Protein AF-0000000087793295 (afdb_homodimer)

pLDDT: mean 87.69, std 21.67, range [30.5, 99.0]

Secondary structure (DSSP, 8-state):
----------------------------------SSPPPHHHHHHHHHHHHH----SEEEEESHHHHTS-HHHHHT-SSEEEEE-TT--HHHHHHHHHHHS-S--SEEEEE--HHHHHTT--HHHHHHHHHHHHHHHHTT-S-EEEEPPPPPS-HHHHHHHHHHHHHHHHHHHHTTPEEE--HHHH-TTSS--GGG-SSSSS--HHHHHHHHHHHHTT-/----------------------------------SSPPPHHHHHHHHHHHHH----SEEEEESHHHHTS-HHHHHT-SSEEEEE-TT--HHHHHHHHHHHS-S--SEEEEE--HHHHHTT--HHHHHHHHHHHHHHHHTT-S-EEEEPPPP-S-THHHHHHHHHHHHHHHHHHHTTPEEE--HHHH-TTSS--GGG-SSSSS--HHHHHHHHHHHHTT-

Nearest PDB structures (foldseek):
  7pzg-assembly1_AAA  TM=9.252E-01  e=3.852E-17  Phocaeicola vulgatus
  7pzh-assembly4_GGG  TM=9.172E-01  e=4.382E-16  Phocaeicola vulgatus
  4rsh-assembly3_C  TM=8.612E-01  e=3.414E-09  Desulfitobacterium hafniense DCB-2
  5a4a-assembly1_A  TM=7.441E-01  e=2.332E-06  Drosophila melanogaster
  5cd9-assembly1_A  TM=7.725E-01  e=6.088E-06  Drosophila melanogaster

InterPro domains:
  IPR013830 SGNH hydrolase-type esterase domain [PF13472] (71-210)
  IPR036514 SGNH hydrolase superfamily [G3DSA:3.40.50.1110] (40-219)
  IPR051532 Diverse Ester Hydrolysis Enzymes [PTHR30383] (51-218)

Structure (mmCIF, N/CA/C/O backbone):
data_AF-0000000087793295-model_v1
#
loop_
_entity.id
_entity.type
_entity.pdbx_description
1 polymer 'Lysophospholipase L1'
#
loop_
_atom_site.group_PDB
_atom_site.id
_atom_site.type_symbol
_atom_site.label_atom_id
_atom_site.label_alt_id
_atom_site.label_comp_id
_atom_site.label_asym_id
_atom_site.label_entity_id
_atom_site.label_seq_id
_atom_site.pdbx_PDB_ins_code
_atom_site.Cartn_x
_atom_site.Cartn_y
_atom_site.Cartn_z
_atom_site.occupancy
_atom_site.B_iso_or_equiv
_atom_site.auth_seq_id
_atom_site.auth_comp_id
_atom_site.auth_asym_id
_atom_site.auth_atom_id
_atom_site.pdbx_PDB_model_num
ATOM 1 N N . MET A 1 1 ? 23.812 -101.5 20.594 1 30.5 1 MET A N 1
ATOM 2 C CA . MET A 1 1 ? 24.109 -100.625 19.453 1 30.5 1 MET A CA 1
ATOM 3 C C . MET A 1 1 ? 23.266 -99.375 19.5 1 30.5 1 MET A C 1
ATOM 5 O O . MET A 1 1 ? 22.031 -99.438 19.422 1 30.5 1 MET A O 1
ATOM 9 N N . ASN A 1 2 ? 23.734 -98.375 20.312 1 32.5 2 ASN A N 1
ATOM 10 C CA . ASN A 1 2 ? 23.281 -97.062 20.844 1 32.5 2 ASN A CA 1
ATOM 11 C C . ASN A 1 2 ? 23.031 -96.062 19.75 1 32.5 2 ASN A C 1
ATOM 13 O O . ASN A 1 2 ? 23.984 -95.562 19.094 1 32.5 2 ASN A O 1
ATOM 17 N N . SER A 1 3 ? 22.031 -96.25 18.875 1 33.31 3 SER A N 1
ATOM 18 C CA . SER A 1 3 ? 21.688 -95.438 17.703 1 33.31 3 SER A CA 1
ATOM 19 C C . SER A 1 3 ? 21.406 -94 18.094 1 33.31 3 SER A C 1
ATOM 21 O O . SER A 1 3 ? 20.484 -93.688 18.859 1 33.31 3 SER A O 1
ATOM 23 N N . THR A 1 4 ? 22.438 -93.125 18.219 1 34.97 4 THR A N 1
ATOM 24 C CA . THR A 1 4 ? 22.547 -91.688 18.594 1 34.97 4 THR A CA 1
ATOM 25 C C . THR A 1 4 ? 21.844 -90.812 17.547 1 34.97 4 THR A C 1
ATOM 27 O O . THR A 1 4 ? 22.188 -90.875 16.375 1 34.97 4 THR A O 1
ATOM 30 N N . THR A 1 5 ? 20.5 -90.625 17.641 1 35.91 5 THR A N 1
ATOM 31 C CA . THR A 1 5 ? 19.641 -89.812 16.797 1 35.91 5 THR A CA 1
ATOM 32 C C . THR A 1 5 ? 20.156 -88.375 16.719 1 35.91 5 THR A C 1
ATOM 34 O O . THR A 1 5 ? 20.25 -87.688 17.734 1 35.91 5 THR A O 1
ATOM 37 N N . ARG A 1 6 ? 21.016 -88 15.781 1 33.62 6 ARG A N 1
ATOM 38 C CA . ARG A 1 6 ? 21.625 -86.688 15.508 1 33.62 6 ARG A CA 1
ATOM 39 C C . ARG A 1 6 ? 20.562 -85.688 15.141 1 33.62 6 ARG A C 1
ATOM 41 O O . ARG A 1 6 ? 19.828 -85.875 14.164 1 33.62 6 ARG A O 1
ATOM 48 N N . ILE A 1 7 ? 19.906 -85.062 16.125 1 34.41 7 ILE A N 1
ATOM 49 C CA . ILE A 1 7 ? 18.922 -84 15.914 1 34.41 7 ILE A CA 1
ATOM 50 C C . ILE A 1 7 ? 19.578 -82.812 15.164 1 34.41 7 ILE A C 1
ATOM 52 O O . ILE A 1 7 ? 20.562 -82.25 15.633 1 34.41 7 ILE A O 1
ATOM 56 N N . ALA A 1 8 ? 19.594 -82.875 13.805 1 32.69 8 ALA A N 1
ATOM 57 C CA . ALA A 1 8 ? 20.094 -81.75 12.953 1 32.69 8 ALA A CA 1
ATOM 58 C C . ALA A 1 8 ? 19.375 -80.438 13.25 1 32.69 8 ALA A C 1
ATOM 60 O O . ALA A 1 8 ? 18.141 -80.375 13.156 1 32.69 8 ALA A O 1
ATOM 61 N N . LEU A 1 9 ? 19.844 -79.688 14.211 1 32.75 9 LEU A N 1
ATOM 62 C CA . LEU A 1 9 ? 19.359 -78.375 14.539 1 32.75 9 LEU A CA 1
ATOM 63 C C . LEU A 1 9 ? 19.453 -77.438 13.328 1 32.75 9 LEU A C 1
ATOM 65 O O . LEU A 1 9 ? 20.531 -77.188 12.789 1 32.75 9 LEU A O 1
ATOM 69 N N . LEU A 1 10 ? 18.453 -77.5 12.422 1 33.38 10 LEU A N 1
ATOM 70 C CA . LEU A 1 10 ? 18.375 -76.5 11.328 1 33.38 10 LEU A CA 1
ATOM 71 C C . LEU A 1 10 ? 18.406 -75.062 11.852 1 33.38 10 LEU A C 1
ATOM 73 O O . LEU A 1 10 ? 17.578 -74.688 12.672 1 33.38 10 LEU A O 1
ATOM 77 N N . SER A 1 11 ? 19.578 -74.5 12 1 34.41 11 SER A N 1
ATOM 78 C CA . SER A 1 11 ? 19.766 -73.062 12.328 1 34.41 11 SER A CA 1
ATOM 79 C C . SER A 1 11 ? 19.125 -72.188 11.281 1 34.41 11 SER A C 1
ATOM 81 O O . SER A 1 11 ? 19.422 -72.25 10.094 1 34.41 11 SER A O 1
ATOM 83 N N . PHE A 1 12 ? 17.812 -71.875 11.438 1 35.38 12 PHE A N 1
ATOM 84 C CA . PHE A 1 12 ? 17.141 -70.875 10.625 1 35.38 12 PHE A CA 1
ATOM 85 C C . PHE A 1 12 ? 17.891 -69.562 10.68 1 35.38 12 PHE A C 1
ATOM 87 O O . PHE A 1 12 ? 18.031 -68.938 11.75 1 35.38 12 PHE A O 1
ATOM 94 N N . CYS A 1 13 ? 18.969 -69.375 9.906 1 31.95 13 CYS A N 1
ATOM 95 C CA . CYS A 1 13 ? 19.625 -68.062 9.766 1 31.95 13 CYS A CA 1
ATOM 96 C C . CYS A 1 13 ? 18.641 -67.062 9.258 1 31.95 13 CYS A C 1
ATOM 98 O O . CYS A 1 13 ? 18.172 -67.125 8.117 1 31.95 13 CYS A O 1
ATOM 100 N N . CYS A 1 14 ? 17.609 -66.625 10.062 1 34.75 14 CYS A N 1
ATOM 101 C CA . CYS A 1 14 ? 16.812 -65.438 9.68 1 34.75 14 CYS A CA 1
ATOM 102 C C . CYS A 1 14 ? 17.703 -64.25 9.297 1 34.75 14 CYS A C 1
ATOM 104 O O . CYS A 1 14 ? 18.391 -63.719 10.148 1 34.75 14 CYS A O 1
ATOM 106 N N . GLY A 1 15 ? 18.438 -64.312 8.188 1 36.72 15 GLY A N 1
ATOM 107 C CA . GLY A 1 15 ? 19.078 -63.125 7.723 1 36.72 15 GLY A CA 1
ATOM 108 C C . GLY A 1 15 ? 18.141 -61.938 7.664 1 36.72 15 GLY A C 1
ATOM 109 O O . GLY A 1 15 ? 17.172 -61.938 6.902 1 36.72 15 GLY A O 1
ATOM 110 N N . GLY A 1 16 ? 17.859 -61.281 8.82 1 36.97 16 GLY A N 1
ATOM 111 C CA . GLY A 1 16 ? 17.172 -60 8.852 1 36.97 16 GLY A CA 1
ATOM 112 C C . GLY A 1 16 ? 17.688 -59 7.832 1 36.97 16 GLY A C 1
ATOM 113 O O . GLY A 1 16 ? 18.891 -58.688 7.832 1 36.97 16 GLY A O 1
ATOM 114 N N . LEU A 1 17 ? 17.109 -59.062 6.629 1 40 17 LEU A N 1
ATOM 115 C CA . LEU A 1 17 ? 17.344 -57.969 5.699 1 40 17 LEU A CA 1
ATOM 116 C C . LEU A 1 17 ? 17.125 -56.625 6.379 1 40 17 LEU A C 1
ATOM 118 O O . LEU A 1 17 ? 16 -56.312 6.785 1 40 17 LEU A O 1
ATOM 122 N N . LEU A 1 18 ? 18.125 -56.156 7.086 1 41.25 18 LEU A N 1
ATOM 123 C CA . LEU A 1 18 ? 18.109 -54.75 7.523 1 41.25 18 LEU A CA 1
ATOM 124 C C . LEU A 1 18 ? 17.812 -53.812 6.352 1 41.25 18 LEU A C 1
ATOM 126 O O . LEU A 1 18 ? 18.609 -53.719 5.422 1 41.25 18 LEU A O 1
ATOM 130 N N . PHE A 1 19 ? 16.562 -53.688 6.031 1 41.91 19 PHE A N 1
ATOM 131 C CA . PHE A 1 19 ? 16.219 -52.562 5.148 1 41.91 19 PHE A CA 1
ATOM 132 C C . PHE A 1 19 ? 16.766 -51.25 5.695 1 41.91 19 PHE A C 1
ATOM 134 O O . PHE A 1 19 ? 16.312 -50.781 6.738 1 41.91 19 PHE A O 1
ATOM 141 N N . SER A 1 20 ? 18.031 -51 5.449 1 40.16 20 SER A N 1
ATOM 142 C CA . SER A 1 20 ? 18.484 -49.625 5.688 1 40.16 20 SER A CA 1
ATOM 143 C C . SER A 1 20 ? 17.578 -48.625 4.996 1 40.16 20 SER A C 1
ATOM 145 O O . SER A 1 20 ? 17.531 -48.562 3.766 1 40.16 20 SER A O 1
ATOM 147 N N . LEU A 1 21 ? 16.438 -48.344 5.562 1 43.69 21 LEU A N 1
ATOM 148 C CA . LEU A 1 21 ? 15.773 -47.125 5.125 1 43.69 21 LEU A CA 1
ATOM 149 C C . LEU A 1 21 ? 16.75 -45.938 5.102 1 43.69 21 LEU A C 1
ATOM 151 O O . LEU A 1 21 ? 17.062 -45.375 6.145 1 43.69 21 LEU A O 1
ATOM 155 N N . GLY A 1 22 ? 17.688 -46 4.188 1 38.66 22 GLY A N 1
ATOM 156 C CA . GLY A 1 22 ? 18.359 -44.719 3.98 1 38.66 22 GLY A CA 1
ATOM 157 C C . GLY A 1 22 ? 17.406 -43.531 3.9 1 38.66 22 GLY A C 1
ATOM 158 O O . GLY A 1 22 ? 16.641 -43.406 2.943 1 38.66 22 GLY A O 1
ATOM 159 N N . ALA A 1 23 ? 16.984 -43.031 5.027 1 41.69 23 ALA A N 1
ATOM 160 C CA . ALA A 1 23 ? 16.375 -41.688 4.977 1 41.69 23 ALA A CA 1
ATOM 161 C C . ALA A 1 23 ? 17.203 -40.75 4.105 1 41.69 23 ALA A C 1
ATOM 163 O O . ALA A 1 23 ? 18.328 -40.406 4.465 1 41.69 23 ALA A O 1
ATOM 164 N N . ARG A 1 24 ? 16.953 -40.781 2.861 1 42.94 24 ARG A N 1
ATOM 165 C CA . ARG A 1 24 ? 17.469 -39.656 2.115 1 42.94 24 ARG A CA 1
ATOM 166 C C . ARG A 1 24 ? 17.172 -38.344 2.84 1 42.94 24 ARG A C 1
ATOM 168 O O . ARG A 1 24 ? 16.016 -37.906 2.922 1 42.94 24 ARG A O 1
ATOM 175 N N . PHE A 1 25 ? 18.031 -38 3.797 1 39.34 25 PHE A N 1
ATOM 176 C CA . PHE A 1 25 ? 18.016 -36.625 4.223 1 39.34 25 PHE A CA 1
ATOM 177 C C . PHE A 1 25 ? 17.922 -35.688 3.02 1 39.34 25 PHE A C 1
ATOM 179 O O . PHE A 1 25 ? 18.891 -35.562 2.264 1 39.34 25 PHE A O 1
ATOM 186 N N . VAL A 1 26 ? 16.766 -35.562 2.434 1 38.22 26 VAL A N 1
ATOM 187 C CA . VAL A 1 26 ? 16.688 -34.406 1.536 1 38.22 26 VAL A CA 1
ATOM 188 C C . VAL A 1 26 ? 17.328 -33.188 2.193 1 38.22 26 VAL A C 1
ATOM 190 O O . VAL A 1 26 ? 16.891 -32.75 3.254 1 38.22 26 VAL A O 1
ATOM 193 N N . ALA A 1 27 ? 18.516 -32.969 2.014 1 38.16 27 ALA A N 1
ATOM 194 C CA . ALA A 1 27 ? 19.141 -31.703 2.443 1 38.16 27 ALA A CA 1
ATOM 195 C C . ALA A 1 27 ? 18.172 -30.531 2.285 1 38.16 27 ALA A C 1
ATOM 197 O O . ALA A 1 27 ? 17.469 -30.438 1.282 1 38.16 27 ALA A O 1
ATOM 198 N N . PRO A 1 28 ? 17.766 -29.938 3.369 1 41.38 28 PRO A N 1
ATOM 199 C CA . PRO A 1 28 ? 17.031 -28.703 3.096 1 41.38 28 PRO A CA 1
ATOM 200 C C . PRO A 1 28 ? 17.609 -27.906 1.942 1 41.38 28 PRO A C 1
ATOM 202 O O . PRO A 1 28 ? 18.828 -27.703 1.885 1 41.38 28 PRO A O 1
ATOM 205 N N . PHE A 1 29 ? 17.125 -28.141 0.772 1 38.22 29 PHE A N 1
ATOM 206 C CA . PHE A 1 29 ? 17.547 -27.203 -0.264 1 38.22 29 PHE A CA 1
ATOM 207 C C . PHE A 1 29 ? 17.844 -25.828 0.331 1 38.22 29 PHE A C 1
ATOM 209 O O . PHE A 1 29 ? 16.906 -25.109 0.706 1 38.22 29 PHE A O 1
ATOM 216 N N . LEU A 1 30 ? 18.828 -25.719 1.054 1 41.09 30 LEU A N 1
ATOM 217 C CA . LEU A 1 30 ? 19.25 -24.344 1.316 1 41.09 30 LEU A CA 1
ATOM 218 C C . LEU A 1 30 ? 19.188 -23.5 0.046 1 41.09 30 LEU A C 1
ATOM 220 O O . LEU A 1 30 ? 19.875 -23.797 -0.935 1 41.09 30 LEU A O 1
ATOM 224 N N . ALA A 1 31 ? 18.094 -22.859 -0.245 1 45.19 31 ALA A N 1
ATOM 225 C CA . ALA A 1 31 ? 18.047 -21.906 -1.354 1 45.19 31 ALA A CA 1
ATOM 226 C C . ALA A 1 31 ? 19.359 -21.109 -1.445 1 45.19 31 ALA A C 1
ATOM 228 O O . ALA A 1 31 ? 19.922 -20.734 -0.422 1 45.19 31 ALA A O 1
ATOM 229 N N . PRO A 1 32 ? 20.031 -21.188 -2.547 1 50.88 32 PRO A N 1
ATOM 230 C CA . PRO A 1 32 ? 21.188 -20.312 -2.658 1 50.88 32 PRO A CA 1
ATOM 231 C C . PRO A 1 32 ? 20.906 -18.891 -2.182 1 50.88 32 PRO A C 1
ATOM 233 O O . PRO A 1 32 ? 19.75 -18.438 -2.25 1 50.88 32 PRO A O 1
ATOM 236 N N . PRO A 1 33 ? 21.781 -18.312 -1.443 1 51.62 33 PRO A N 1
ATOM 237 C CA . PRO A 1 33 ? 21.578 -16.922 -1.031 1 51.62 33 PRO A CA 1
ATOM 238 C C . PRO A 1 33 ? 21.141 -16.016 -2.186 1 51.62 33 PRO A C 1
ATOM 240 O O . PRO A 1 33 ? 21.562 -16.234 -3.328 1 51.62 33 PRO A O 1
ATOM 243 N N . PRO A 1 34 ? 20.125 -15.32 -1.901 1 56.56 34 PRO A N 1
ATOM 244 C CA . PRO A 1 34 ? 19.625 -14.445 -2.961 1 56.56 34 PRO A CA 1
ATOM 245 C C . PRO A 1 34 ? 20.75 -13.664 -3.656 1 56.56 34 PRO A C 1
ATOM 247 O O . PRO A 1 34 ? 21.656 -13.164 -2.994 1 56.56 34 PRO A O 1
ATOM 250 N N . ARG A 1 35 ? 21 -13.789 -4.961 1 65.31 35 ARG A N 1
ATOM 251 C CA . ARG A 1 35 ? 21.969 -13.062 -5.77 1 65.31 35 ARG A CA 1
ATOM 252 C C . ARG A 1 35 ? 21.938 -11.57 -5.461 1 65.31 35 ARG A C 1
ATOM 254 O O . ARG A 1 35 ? 22.984 -10.906 -5.457 1 65.31 35 ARG A O 1
ATOM 261 N N . THR A 1 36 ? 20.703 -10.945 -5.141 1 82.44 36 THR A N 1
ATOM 262 C CA . THR A 1 36 ? 20.625 -9.531 -4.789 1 82.44 36 THR A CA 1
ATOM 263 C C . THR A 1 36 ? 19.812 -9.336 -3.518 1 82.44 36 THR A C 1
ATOM 265 O O . THR A 1 36 ? 18.766 -9.977 -3.336 1 82.44 36 THR A O 1
ATOM 268 N N . ALA A 1 37 ? 20.359 -8.68 -2.594 1 91.06 37 ALA A N 1
ATOM 269 C CA . ALA A 1 37 ? 19.656 -8.336 -1.364 1 91.06 37 ALA A CA 1
ATOM 270 C C . ALA A 1 37 ? 18.359 -7.582 -1.667 1 91.06 37 ALA A C 1
ATOM 272 O O . ALA A 1 37 ? 18.297 -6.805 -2.623 1 91.06 37 ALA A O 1
ATOM 273 N N . PRO A 1 38 ? 17.328 -7.891 -0.87 1 94.81 38 PRO A N 1
ATOM 274 C CA . PRO A 1 38 ? 16.094 -7.141 -1.102 1 94.81 38 PRO A CA 1
ATOM 275 C C . PRO A 1 38 ? 16.25 -5.645 -0.833 1 94.81 38 PRO A C 1
ATOM 277 O O . PRO A 1 38 ? 17.125 -5.242 -0.063 1 94.81 38 PRO A O 1
ATOM 280 N N . PRO A 1 39 ? 15.375 -4.887 -1.48 1 95.56 39 PRO A N 1
ATOM 281 C CA . PRO A 1 39 ? 15.414 -3.443 -1.238 1 95.56 39 PRO A CA 1
ATOM 282 C C . PRO A 1 39 ? 14.914 -3.064 0.152 1 95.56 39 PRO A C 1
ATOM 284 O O . PRO A 1 39 ? 14.281 -3.881 0.828 1 95.56 39 PRO A O 1
ATOM 287 N N . LEU A 1 40 ? 15.18 -1.835 0.583 1 97.06 40 LEU A N 1
ATOM 288 C CA . LEU A 1 40 ? 14.82 -1.341 1.907 1 97.06 40 LEU A CA 1
ATOM 289 C C . LEU A 1 40 ? 13.305 -1.402 2.119 1 97.06 40 LEU A C 1
ATOM 291 O O . LEU A 1 40 ? 12.844 -1.663 3.232 1 97.06 40 LEU A O 1
ATOM 295 N N . HIS A 1 41 ? 12.523 -1.129 1.055 1 97.75 41 HIS A N 1
ATOM 296 C CA . HIS A 1 41 ? 11.07 -1.229 1.148 1 97.75 41 HIS A CA 1
ATOM 297 C C . HIS A 1 41 ? 10.641 -2.627 1.577 1 97.75 41 HIS A C 1
ATOM 299 O O . HIS A 1 41 ? 9.734 -2.777 2.406 1 97.75 41 HIS A O 1
ATOM 305 N N . TRP A 1 42 ? 11.297 -3.623 1.01 1 98.44 42 TRP A N 1
ATOM 306 C CA . TRP A 1 42 ? 11.023 -5.008 1.376 1 98.44 42 TRP A CA 1
ATOM 307 C C . TRP A 1 42 ? 11.297 -5.246 2.857 1 98.44 42 TRP A C 1
ATOM 309 O O . TRP A 1 42 ? 10.461 -5.82 3.564 1 98.44 42 TRP A O 1
ATOM 319 N N . GLU A 1 43 ? 12.383 -4.734 3.34 1 98.12 43 GLU A N 1
ATOM 320 C CA . GLU A 1 43 ? 12.75 -4.895 4.742 1 98.12 43 GLU A CA 1
ATOM 321 C C . GLU A 1 43 ? 11.734 -4.227 5.664 1 98.12 43 GLU A C 1
ATOM 323 O O . GLU A 1 43 ? 11.375 -4.781 6.703 1 98.12 43 GLU A O 1
ATOM 328 N N . ARG A 1 44 ? 11.25 -3.109 5.262 1 98.06 44 ARG A N 1
ATOM 329 C CA . ARG A 1 44 ? 10.297 -2.371 6.086 1 98.06 44 ARG A CA 1
ATOM 330 C C . ARG A 1 44 ? 8.953 -3.1 6.16 1 98.06 44 ARG A C 1
ATOM 332 O O . ARG A 1 44 ? 8.328 -3.154 7.223 1 98.06 44 ARG A O 1
ATOM 339 N N . LYS A 1 45 ? 8.562 -3.621 5.039 1 98.69 45 LYS A N 1
ATOM 340 C CA . LYS A 1 45 ? 7.309 -4.367 5.031 1 98.69 45 LYS A CA 1
ATOM 341 C C . LYS A 1 45 ? 7.418 -5.633 5.875 1 98.69 45 LYS A C 1
ATOM 343 O O . LYS A 1 45 ? 6.535 -5.926 6.684 1 98.69 45 LYS A O 1
ATOM 348 N N . VAL A 1 46 ? 8.508 -6.336 5.719 1 98.75 46 VAL A N 1
ATOM 349 C CA . VAL A 1 46 ? 8.727 -7.551 6.496 1 98.75 46 VAL A CA 1
ATOM 350 C C . VAL A 1 46 ? 8.781 -7.207 7.984 1 98.75 46 VAL A C 1
ATOM 352 O O . VAL A 1 46 ? 8.25 -7.945 8.82 1 98.75 46 VAL A O 1
ATOM 355 N N . ASP A 1 47 ? 9.398 -6.113 8.305 1 98.69 47 ASP A N 1
ATOM 356 C CA . ASP A 1 47 ? 9.453 -5.66 9.695 1 98.69 47 ASP A CA 1
ATOM 357 C C . ASP A 1 47 ? 8.055 -5.406 10.242 1 98.69 47 ASP A C 1
ATOM 359 O O . ASP A 1 47 ? 7.773 -5.715 11.406 1 98.69 47 ASP A O 1
ATOM 363 N N . GLN A 1 48 ? 7.168 -4.848 9.453 1 98.81 48 GLN A N 1
ATOM 364 C CA . GLN A 1 48 ? 5.793 -4.66 9.898 1 98.81 48 GLN A CA 1
ATOM 365 C C . GLN A 1 48 ? 5.109 -6 10.164 1 98.81 48 GLN A C 1
ATOM 367 O O . GLN A 1 48 ? 4.406 -6.16 11.164 1 98.81 48 GLN A O 1
ATOM 372 N N . PHE A 1 49 ? 5.309 -6.957 9.211 1 98.81 49 PHE A N 1
ATOM 373 C CA . PHE A 1 49 ? 4.719 -8.281 9.391 1 98.81 49 PHE A CA 1
ATOM 374 C C . PHE A 1 49 ? 5.191 -8.906 10.695 1 98.81 49 PHE A C 1
ATOM 376 O O . PHE A 1 49 ? 4.387 -9.461 11.453 1 98.81 49 PHE A O 1
ATOM 383 N N . GLN A 1 50 ? 6.461 -8.75 10.883 1 98.56 50 GLN A N 1
ATOM 384 C CA . GLN A 1 50 ? 7.066 -9.328 12.078 1 98.56 50 GLN A CA 1
ATOM 385 C C . GLN A 1 50 ? 6.543 -8.656 13.344 1 98.56 50 GLN A C 1
ATOM 387 O O . GLN A 1 50 ? 6.203 -9.336 14.32 1 98.56 50 GLN A O 1
ATOM 392 N N . THR A 1 51 ? 6.477 -7.363 13.359 1 98.62 51 THR A N 1
ATOM 393 C CA . THR A 1 51 ? 6.059 -6.602 14.531 1 98.62 51 THR A CA 1
ATOM 394 C C . THR A 1 51 ? 4.586 -6.855 14.844 1 98.62 51 THR A C 1
ATOM 396 O O . THR A 1 51 ? 4.207 -6.984 16.016 1 98.62 51 THR A O 1
ATOM 399 N N . LEU A 1 52 ? 3.746 -6.98 13.812 1 98.19 52 LEU A N 1
ATOM 400 C CA . LEU A 1 52 ? 2.338 -7.297 14.016 1 98.19 52 LEU A CA 1
ATOM 401 C C . LEU A 1 52 ? 2.174 -8.703 14.578 1 98.19 52 LEU A C 1
ATOM 403 O O . LEU A 1 52 ? 1.354 -8.93 15.477 1 98.19 52 LEU A O 1
ATOM 407 N N . GLY A 1 53 ? 2.92 -9.68 14.031 1 97.44 53 GLY A N 1
ATOM 408 C CA . GLY A 1 53 ? 3.043 -11.016 14.594 1 97.44 53 GLY A CA 1
ATOM 409 C C . GLY A 1 53 ? 1.833 -11.891 14.328 1 97.44 53 GLY A C 1
ATOM 410 O O . GLY A 1 53 ? 1.701 -12.977 14.906 1 97.44 53 GLY A O 1
ATOM 411 N N . ARG A 1 54 ? 0.909 -11.367 13.5 1 96.56 54 ARG A N 1
ATOM 412 C CA . ARG A 1 54 ? -0.282 -12.141 13.172 1 96.56 54 ARG A CA 1
ATOM 413 C C . ARG A 1 54 ? -0.828 -11.758 11.805 1 96.56 54 ARG A C 1
ATOM 415 O O . ARG A 1 54 ? -0.495 -10.695 11.273 1 96.56 54 ARG A O 1
ATOM 422 N N . ASN A 1 55 ? -1.524 -12.68 11.195 1 97.62 55 ASN A N 1
ATOM 423 C CA . ASN A 1 55 ? -2.295 -12.383 9.992 1 97.62 55 ASN A CA 1
ATOM 424 C C . ASN A 1 55 ? -3.771 -12.719 10.172 1 97.62 55 ASN A C 1
ATOM 426 O O . ASN A 1 55 ? -4.137 -13.445 11.102 1 97.62 55 ASN A O 1
ATOM 430 N N . ARG A 1 56 ? -4.547 -12.211 9.242 1 96.75 56 ARG A N 1
ATOM 431 C CA . ARG A 1 56 ? -5.984 -12.461 9.219 1 96.75 56 ARG A CA 1
ATOM 432 C C . ARG A 1 56 ? -6.309 -13.711 8.414 1 96.75 56 ARG A C 1
ATOM 434 O O . ARG A 1 56 ? -5.406 -14.438 7.988 1 96.75 56 ARG A O 1
ATOM 441 N N . LYS A 1 57 ? -7.605 -13.984 8.25 1 97.81 57 LYS A N 1
ATOM 442 C CA . LYS A 1 57 ? -8.078 -15.266 7.73 1 97.81 57 LYS A CA 1
ATOM 443 C C . LYS A 1 57 ? -7.859 -15.359 6.223 1 97.81 57 LYS A C 1
ATOM 445 O O . LYS A 1 57 ? -7.762 -16.453 5.672 1 97.81 57 LYS A O 1
ATOM 450 N N . LEU A 1 58 ? -7.848 -14.234 5.543 1 98.69 58 LEU A N 1
ATOM 451 C CA . LEU A 1 58 ? -7.562 -14.164 4.113 1 98.69 58 LEU A CA 1
ATOM 452 C C . LEU A 1 58 ? -6.262 -13.414 3.852 1 98.69 58 LEU A C 1
ATOM 454 O O . LEU A 1 58 ? -6.195 -12.195 4.055 1 98.69 58 LEU A O 1
ATOM 458 N N . VAL A 1 59 ? -5.25 -14.133 3.393 1 98.94 59 VAL A N 1
ATOM 459 C CA . VAL A 1 59 ? -3.924 -13.555 3.211 1 98.94 59 VAL A CA 1
ATOM 460 C C . VAL A 1 59 ? -3.592 -13.469 1.723 1 98.94 59 VAL A C 1
ATOM 462 O O . VAL A 1 59 ? -3.756 -14.453 0.991 1 98.94 59 VAL A O 1
ATOM 465 N N . PHE A 1 60 ? -3.166 -12.336 1.271 1 98.94 60 PHE A N 1
ATOM 466 C CA . PHE A 1 60 ? -2.645 -12.156 -0.078 1 98.94 60 PHE A CA 1
ATOM 467 C C . PHE A 1 60 ? -1.121 -12.109 -0.068 1 98.94 60 PHE A C 1
ATOM 469 O O . PHE A 1 60 ? -0.52 -11.359 0.701 1 98.94 60 PHE A O 1
ATOM 476 N N . LEU A 1 61 ? -0.527 -12.906 -0.888 1 98.94 61 LEU A N 1
ATOM 477 C CA . LEU A 1 61 ? 0.917 -12.93 -1.09 1 98.94 61 LEU A CA 1
ATOM 478 C C . LEU A 1 61 ? 1.271 -12.57 -2.529 1 98.94 61 LEU A C 1
ATOM 480 O O . LEU A 1 61 ? 0.607 -13.023 -3.467 1 98.94 61 LEU A O 1
ATOM 484 N N . GLY A 1 62 ? 2.303 -11.75 -2.656 1 98.88 62 GLY A N 1
ATOM 485 C CA . GLY A 1 62 ? 2.723 -11.414 -4.008 1 98.88 62 GLY A CA 1
ATOM 486 C C . GLY A 1 62 ? 3.607 -10.188 -4.066 1 98.88 62 GLY A C 1
ATOM 487 O O . GLY A 1 62 ? 4.246 -9.828 -3.076 1 98.88 62 GLY A O 1
ATOM 488 N N . ASP A 1 63 ? 3.686 -9.594 -5.234 1 98.62 63 ASP A N 1
ATOM 489 C CA . ASP A 1 63 ? 4.574 -8.461 -5.488 1 98.62 63 ASP A CA 1
ATOM 490 C C . ASP A 1 63 ? 3.795 -7.148 -5.508 1 98.62 63 ASP A C 1
ATOM 492 O O . ASP A 1 63 ? 2.883 -6.949 -4.703 1 98.62 63 ASP A O 1
ATOM 496 N N . SER A 1 64 ? 4.117 -6.238 -6.344 1 98.69 64 SER A N 1
ATOM 497 C CA . SER A 1 64 ? 3.479 -4.93 -6.406 1 98.69 64 SER A CA 1
ATOM 498 C C . SER A 1 64 ? 2.012 -5.047 -6.809 1 98.69 64 SER A C 1
ATOM 500 O O . SER A 1 64 ? 1.182 -4.234 -6.398 1 98.69 64 SER A O 1
ATOM 502 N N . ARG A 1 65 ? 1.672 -6.016 -7.57 1 98.25 65 ARG A N 1
ATOM 503 C CA . ARG A 1 65 ? 0.298 -6.184 -8.031 1 98.25 65 ARG A CA 1
ATOM 504 C C . ARG A 1 65 ? -0.617 -6.609 -6.891 1 98.25 65 ARG A C 1
ATOM 506 O O . ARG A 1 65 ? -1.837 -6.461 -6.977 1 98.25 65 ARG A O 1
ATOM 513 N N . ILE A 1 66 ? -0.038 -7.188 -5.879 1 98.88 66 ILE A N 1
ATOM 514 C CA . ILE A 1 66 ? -0.787 -7.484 -4.664 1 98.88 66 ILE A CA 1
ATOM 515 C C . ILE A 1 66 ? -0.713 -6.293 -3.711 1 98.88 66 ILE A C 1
ATOM 517 O O . ILE A 1 66 ? -1.739 -5.824 -3.211 1 98.88 66 ILE A O 1
ATOM 521 N N . GLU A 1 67 ? 0.469 -5.73 -3.488 1 98.88 67 GLU A N 1
ATOM 522 C CA . GLU A 1 67 ? 0.667 -4.672 -2.504 1 98.88 67 GLU A CA 1
ATOM 523 C C . GLU A 1 67 ? -0.204 -3.459 -2.816 1 98.88 67 GLU A C 1
ATOM 525 O O . GLU A 1 67 ? -0.739 -2.822 -1.906 1 98.88 67 GLU A O 1
ATOM 530 N N . GLU A 1 68 ? -0.311 -3.135 -4.059 1 98.62 68 GLU A N 1
ATOM 531 C CA . GLU A 1 68 ? -0.858 -1.833 -4.43 1 98.62 68 GLU A CA 1
ATOM 532 C C . GLU A 1 68 ? -2.383 -1.846 -4.395 1 98.62 68 GLU A C 1
ATOM 534 O O . GLU A 1 68 ? -3.02 -0.79 -4.438 1 98.62 68 GLU A O 1
ATOM 539 N N . ALA A 1 69 ? -2.99 -2.988 -4.262 1 98.62 69 ALA A N 1
ATOM 540 C CA . ALA A 1 69 ? -4.449 -3.082 -4.312 1 98.62 69 ALA A CA 1
ATOM 541 C C . ALA A 1 69 ? -5.066 -2.727 -2.963 1 98.62 69 ALA A C 1
ATOM 543 O O . ALA A 1 69 ? -4.516 -3.064 -1.912 1 98.62 69 ALA A O 1
ATOM 544 N N . LEU A 1 70 ? -6.223 -2.156 -3.047 1 98.31 70 LEU A N 1
ATOM 545 C CA . LEU A 1 70 ? -7.051 -1.908 -1.874 1 98.31 70 LEU A CA 1
ATOM 546 C C . LEU A 1 70 ? -8.031 -3.057 -1.646 1 98.31 70 LEU A C 1
ATOM 548 O O . LEU A 1 70 ? -9.242 -2.861 -1.693 1 98.31 70 LEU A O 1
ATOM 552 N N . TRP A 1 71 ? -7.547 -4.207 -1.272 1 98.38 71 TRP A N 1
ATOM 553 C CA . TRP A 1 71 ? -8.25 -5.484 -1.291 1 98.38 71 TRP A CA 1
ATOM 554 C C . TRP A 1 71 ? -9.5 -5.43 -0.419 1 98.38 71 TRP A C 1
ATOM 556 O O . TRP A 1 71 ? -10.57 -5.891 -0.825 1 98.38 71 TRP A O 1
ATOM 566 N N . PRO A 1 72 ? -9.406 -4.855 0.879 1 97.75 72 PRO A N 1
ATOM 567 C CA . PRO A 1 72 ? -10.625 -4.824 1.688 1 97.75 72 PRO A CA 1
ATOM 568 C C . PRO A 1 72 ? -11.766 -4.086 0.998 1 97.75 72 PRO A C 1
ATOM 570 O O . PRO A 1 72 ? -12.93 -4.484 1.125 1 97.75 72 PRO A O 1
ATOM 573 N N . GLU A 1 73 ? -11.438 -3.094 0.281 1 97.81 73 GLU A N 1
ATOM 574 C CA . GLU A 1 73 ? -12.477 -2.318 -0.394 1 97.81 73 GLU A CA 1
ATOM 575 C C . GLU A 1 73 ? -12.938 -3.01 -1.677 1 97.81 73 GLU A C 1
ATOM 577 O O . GLU A 1 73 ? -14.133 -3.072 -1.961 1 97.81 73 GLU A O 1
ATOM 582 N N . TRP A 1 74 ? -12.023 -3.512 -2.461 1 98.31 74 TRP A N 1
ATOM 583 C CA . TRP A 1 74 ? -12.375 -4.199 -3.701 1 98.31 74 TRP A CA 1
ATOM 584 C C . TRP A 1 74 ? -13.25 -5.414 -3.426 1 98.31 74 TRP A C 1
ATOM 586 O O . TRP A 1 74 ? -14.188 -5.699 -4.18 1 98.31 74 TRP A O 1
ATOM 596 N N . LEU A 1 75 ? -12.922 -6.129 -2.273 1 98.25 75 LEU A N 1
ATOM 597 C CA . LEU A 1 75 ? -13.602 -7.387 -1.999 1 98.25 75 LEU A CA 1
ATOM 598 C C . LEU A 1 75 ? -14.703 -7.195 -0.959 1 98.25 75 LEU A C 1
ATOM 600 O O . LEU A 1 75 ? -15.461 -8.125 -0.671 1 98.25 75 LEU A O 1
ATOM 604 N N . GLN A 1 76 ? -14.742 -5.984 -0.398 1 95.94 76 GLN A N 1
ATOM 605 C CA . GLN A 1 76 ? -15.695 -5.684 0.662 1 95.94 76 GLN A CA 1
ATOM 606 C C . GLN A 1 76 ? -15.602 -6.699 1.797 1 95.94 76 GLN A C 1
ATOM 608 O O . GLN A 1 76 ? -16.609 -7.266 2.219 1 95.94 76 GLN A O 1
ATOM 613 N N . ARG A 1 77 ? -14.359 -6.883 2.191 1 95.56 77 ARG A N 1
ATOM 614 C CA . ARG A 1 77 ? -14.055 -7.789 3.293 1 95.56 77 ARG A CA 1
ATOM 615 C C . ARG A 1 77 ? -13.164 -7.113 4.332 1 95.56 77 ARG A C 1
ATOM 617 O O . ARG A 1 77 ? -12.398 -6.207 4.008 1 95.56 77 ARG A O 1
ATOM 624 N N . ASN A 1 78 ? -13.297 -7.699 5.594 1 93.94 78 ASN A N 1
ATOM 625 C CA . ASN A 1 78 ? -12.586 -7.066 6.699 1 93.94 78 ASN A CA 1
ATOM 626 C C . ASN A 1 78 ? -11.578 -8.023 7.34 1 93.94 78 ASN A C 1
ATOM 628 O O . ASN A 1 78 ? -11 -7.715 8.383 1 93.94 78 ASN A O 1
ATOM 632 N N . ASP A 1 79 ? -11.359 -9.125 6.789 1 96.94 79 ASP A N 1
ATOM 633 C CA . ASP A 1 79 ? -10.484 -10.148 7.355 1 96.94 79 ASP A CA 1
ATOM 634 C C . ASP A 1 79 ? -9.281 -10.406 6.449 1 96.94 79 ASP A C 1
ATOM 636 O O . ASP A 1 79 ? -8.82 -11.539 6.324 1 96.94 79 ASP A O 1
ATOM 640 N N . ILE A 1 80 ? -8.781 -9.336 5.812 1 98.12 80 ILE A N 1
ATOM 641 C CA . ILE A 1 80 ? -7.738 -9.5 4.809 1 98.12 80 ILE A CA 1
ATOM 642 C C . ILE A 1 80 ? -6.406 -8.992 5.363 1 98.12 80 ILE A C 1
ATOM 644 O O . ILE A 1 80 ? -6.352 -7.93 5.988 1 98.12 80 ILE A O 1
ATOM 648 N N . SER A 1 81 ? -5.363 -9.734 5.207 1 98.69 81 SER A N 1
ATOM 649 C CA . SER A 1 81 ? -3.982 -9.289 5.336 1 98.69 81 SER A CA 1
ATOM 650 C C . SER A 1 81 ? -3.299 -9.211 3.973 1 98.69 81 SER A C 1
ATOM 652 O O . SER A 1 81 ? -3.125 -10.227 3.301 1 98.69 81 SER A O 1
ATOM 654 N N . ASN A 1 82 ? -2.971 -7.992 3.545 1 98.81 82 ASN A N 1
ATOM 655 C CA . ASN A 1 82 ? -2.146 -7.793 2.357 1 98.81 82 ASN A CA 1
ATOM 656 C C . ASN A 1 82 ? -0.662 -7.941 2.672 1 98.81 82 ASN A C 1
ATOM 658 O O . ASN A 1 82 ? -0.074 -7.082 3.332 1 98.81 82 ASN A O 1
ATOM 662 N N . ARG A 1 83 ? -0.072 -8.961 2.191 1 98.94 83 ARG A N 1
ATOM 663 C CA . ARG A 1 83 ? 1.347 -9.234 2.4 1 98.94 83 ARG A CA 1
ATOM 664 C C . ARG A 1 83 ? 2.119 -9.156 1.088 1 98.94 83 ARG A C 1
ATOM 666 O O . ARG A 1 83 ? 3.141 -9.82 0.92 1 98.94 83 ARG A O 1
ATOM 673 N N . GLY A 1 84 ? 1.594 -8.414 0.148 1 98.94 84 GLY A N 1
ATOM 674 C CA . GLY A 1 84 ? 2.363 -8.078 -1.038 1 98.94 84 GLY A CA 1
ATOM 675 C C . GLY A 1 84 ? 3.49 -7.098 -0.76 1 98.94 84 GLY A C 1
ATOM 676 O O . GLY A 1 84 ? 3.373 -6.242 0.117 1 98.94 84 GLY A O 1
ATOM 677 N N . ILE A 1 85 ? 4.516 -7.277 -1.505 1 98.88 85 ILE A N 1
ATOM 678 C CA . ILE A 1 85 ? 5.621 -6.328 -1.42 1 98.88 85 ILE A CA 1
ATOM 679 C C . ILE A 1 85 ? 6.105 -5.973 -2.824 1 98.88 85 ILE A C 1
ATOM 681 O O . ILE A 1 85 ? 6.402 -6.859 -3.629 1 98.88 85 ILE A O 1
ATOM 685 N N . ASN A 1 86 ? 6.168 -4.691 -3.088 1 98.31 86 ASN A N 1
ATOM 686 C CA . ASN A 1 86 ? 6.688 -4.211 -4.363 1 98.31 86 ASN A CA 1
ATOM 687 C C . ASN A 1 86 ? 8.039 -4.84 -4.691 1 98.31 86 ASN A C 1
ATOM 689 O O . ASN A 1 86 ? 8.93 -4.887 -3.844 1 98.31 86 ASN A O 1
ATOM 693 N N . GLY A 1 87 ? 8.172 -5.352 -5.895 1 97.75 87 GLY A N 1
ATOM 694 C CA . GLY A 1 87 ? 9.43 -5.887 -6.387 1 97.75 87 GLY A CA 1
ATOM 695 C C . GLY A 1 87 ? 9.695 -7.305 -5.922 1 97.75 87 GLY A C 1
ATOM 696 O O . GLY A 1 87 ? 10.695 -7.914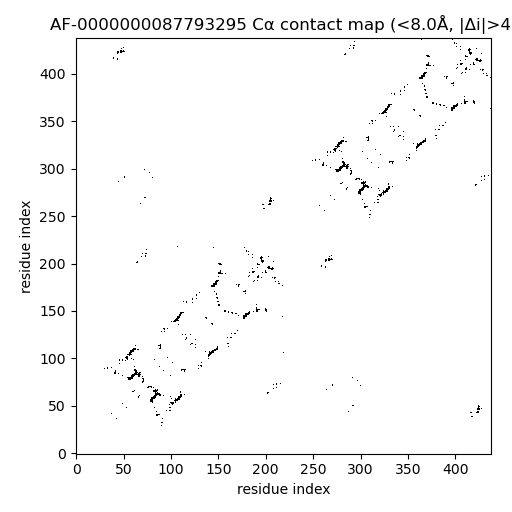 -6.312 1 97.75 87 GLY A O 1
ATOM 697 N N . ASP A 1 88 ? 8.812 -7.898 -5.16 1 98.38 88 ASP A N 1
ATOM 698 C CA . ASP A 1 88 ? 9.031 -9.219 -4.586 1 98.38 88 ASP A CA 1
ATOM 699 C C . ASP A 1 88 ? 9.164 -10.281 -5.68 1 98.38 88 ASP A C 1
ATOM 701 O O . ASP A 1 88 ? 8.812 -10.031 -6.836 1 98.38 88 ASP A O 1
ATOM 705 N N . ASN A 1 89 ? 9.812 -11.391 -5.34 1 98 89 ASN A N 1
ATOM 706 C CA . ASN A 1 89 ? 10.008 -12.555 -6.199 1 98 89 ASN A CA 1
ATOM 707 C C . ASN A 1 89 ? 9.969 -13.852 -5.398 1 98 89 ASN A C 1
ATOM 709 O O . ASN A 1 89 ? 9.75 -13.836 -4.184 1 98 89 ASN A O 1
ATOM 713 N N . THR A 1 90 ? 10.117 -14.938 -6.109 1 98.44 90 THR A N 1
ATOM 714 C CA . THR A 1 90 ? 9.938 -16.219 -5.434 1 98.44 90 THR A CA 1
ATOM 715 C C . THR A 1 90 ? 11.016 -16.422 -4.371 1 98.44 90 THR A C 1
ATOM 717 O O . THR A 1 90 ? 10.75 -17.016 -3.322 1 98.44 90 THR A O 1
ATOM 720 N N . LEU A 1 91 ? 12.203 -15.938 -4.605 1 97.44 91 LEU A N 1
ATOM 721 C CA . LEU A 1 91 ? 13.297 -16.078 -3.641 1 97.44 91 LEU A CA 1
ATOM 722 C C . LEU A 1 91 ? 12.992 -15.297 -2.365 1 97.44 91 LEU A C 1
ATOM 724 O O . LEU A 1 91 ? 13.109 -15.836 -1.262 1 97.44 91 LEU A O 1
ATOM 728 N N . TRP A 1 92 ? 12.609 -14.055 -2.51 1 98.25 92 TRP A N 1
ATOM 729 C CA . TRP A 1 92 ? 12.375 -13.18 -1.367 1 98.25 92 TRP A CA 1
ATOM 730 C C . TRP A 1 92 ? 11.102 -13.586 -0.628 1 98.25 92 TRP A C 1
ATOM 732 O O . TRP A 1 92 ? 11.039 -13.5 0.6 1 98.25 92 TRP A O 1
ATOM 742 N N . LEU A 1 93 ? 10.07 -14.047 -1.367 1 98.69 93 LEU A N 1
ATOM 743 C CA . LEU A 1 93 ? 8.883 -14.539 -0.688 1 98.69 93 LEU A CA 1
ATOM 744 C C . LEU A 1 93 ? 9.211 -15.781 0.142 1 98.69 93 LEU A C 1
ATOM 746 O O . LEU A 1 93 ? 8.766 -15.898 1.288 1 98.69 93 LEU A O 1
ATOM 750 N N . PHE A 1 94 ? 9.953 -16.688 -0.431 1 98 94 PHE A N 1
ATOM 751 C CA . PHE A 1 94 ? 10.328 -17.891 0.305 1 98 94 PHE A CA 1
ATOM 752 C C . PHE A 1 94 ? 10.977 -17.531 1.636 1 98 94 PHE A C 1
ATOM 754 O O . PHE A 1 94 ? 10.656 -18.125 2.668 1 98 94 PHE A O 1
ATOM 761 N N . ALA A 1 95 ? 11.805 -16.547 1.639 1 97.19 95 ALA A N 1
ATOM 762 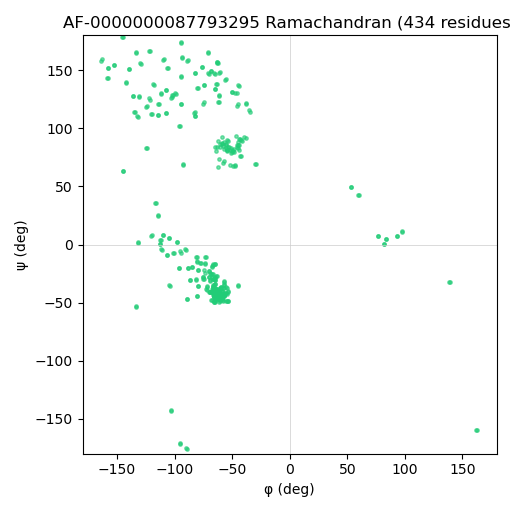C CA . ALA A 1 95 ? 12.578 -16.156 2.816 1 97.19 95 ALA A CA 1
ATOM 763 C C . ALA A 1 95 ? 11.68 -15.57 3.896 1 97.19 95 ALA A C 1
ATOM 765 O O . ALA A 1 95 ? 11.992 -15.633 5.086 1 97.19 95 ALA A O 1
ATOM 766 N N . ARG A 1 96 ? 10.516 -15.016 3.5 1 98.44 96 ARG A N 1
ATOM 767 C CA . ARG A 1 96 ? 9.727 -14.289 4.48 1 98.44 96 ARG A CA 1
ATOM 768 C C . ARG A 1 96 ? 8.445 -15.039 4.82 1 98.44 96 ARG A C 1
ATOM 770 O O . ARG A 1 96 ? 7.594 -14.531 5.559 1 98.44 96 ARG A O 1
ATOM 777 N N . LEU A 1 97 ? 8.281 -16.234 4.375 1 98.62 97 LEU A N 1
ATOM 778 C CA . LEU A 1 97 ? 7.035 -16.984 4.523 1 98.62 97 LEU A CA 1
ATOM 779 C C . LEU A 1 97 ? 6.641 -17.094 5.992 1 98.62 97 LEU A C 1
ATOM 781 O O . LEU A 1 97 ? 5.488 -16.828 6.352 1 98.62 97 LEU A O 1
ATOM 785 N N . PRO A 1 98 ? 7.559 -17.359 6.977 1 98.19 98 PRO A N 1
ATOM 786 C CA . PRO A 1 98 ? 7.145 -17.562 8.367 1 98.19 98 PRO A CA 1
ATOM 787 C C . PRO A 1 98 ? 6.531 -16.312 8.992 1 98.19 98 PRO A C 1
ATOM 789 O O . PRO A 1 98 ? 5.641 -16.422 9.844 1 98.19 98 PRO A O 1
ATOM 792 N N . VAL A 1 99 ? 6.957 -15.102 8.508 1 98.38 99 VAL A N 1
ATOM 793 C CA . VAL A 1 99 ? 6.438 -13.891 9.125 1 98.38 99 VAL A CA 1
ATOM 794 C C . VAL A 1 99 ? 5.258 -13.352 8.32 1 98.38 99 VAL A C 1
ATOM 796 O O . VAL A 1 99 ? 4.438 -12.594 8.836 1 98.38 99 VAL A O 1
ATOM 799 N N . SER A 1 100 ? 5.172 -13.773 7.051 1 98.62 100 SER A N 1
ATOM 800 C CA . SER A 1 100 ? 4.074 -13.328 6.195 1 98.62 100 SER A CA 1
ATOM 801 C C . SER A 1 100 ? 2.801 -14.109 6.484 1 98.62 100 SER A C 1
ATOM 803 O O . SER A 1 100 ? 1.696 -13.578 6.371 1 98.62 100 SER A O 1
ATOM 805 N N . VAL A 1 101 ? 2.979 -15.359 6.789 1 98.5 101 VAL A N 1
ATOM 806 C CA . VAL A 1 101 ? 1.888 -16.234 7.219 1 98.5 101 VAL A CA 1
ATOM 807 C C . VAL A 1 101 ? 2.229 -16.859 8.57 1 98.5 101 VAL A C 1
ATOM 809 O O . VAL A 1 101 ? 2.641 -18.016 8.633 1 98.5 101 VAL A O 1
ATOM 812 N N . SER A 1 102 ? 1.965 -16.094 9.625 1 96.88 102 SER A N 1
ATOM 813 C CA . SER A 1 102 ? 2.43 -16.453 10.953 1 96.88 102 SER A CA 1
ATOM 814 C C . SER A 1 102 ? 1.414 -17.344 11.664 1 96.88 102 SER A C 1
ATOM 816 O O . SER A 1 102 ? 1.749 -18.031 12.641 1 96.88 102 SER A O 1
ATOM 818 N N . MET A 1 103 ? 0.215 -17.266 11.164 1 97.31 103 MET A N 1
ATOM 819 C CA . MET A 1 103 ? -0.863 -18.109 11.68 1 97.31 103 MET A CA 1
ATOM 820 C C . MET A 1 103 ? -1.647 -18.75 10.539 1 97.31 103 MET A C 1
ATOM 822 O O . MET A 1 103 ? -1.533 -18.328 9.391 1 97.31 103 MET A O 1
ATOM 826 N N . GLU A 1 104 ? -2.445 -19.766 10.945 1 98.06 104 GLU A N 1
ATOM 827 C CA . GLU A 1 104 ? -3.24 -20.422 9.906 1 98.06 104 GLU A CA 1
ATOM 828 C C . GLU A 1 104 ? -4.266 -19.453 9.312 1 98.06 104 GLU A C 1
ATOM 830 O O . GLU A 1 104 ? -4.895 -18.688 10.031 1 98.06 104 GLU A O 1
ATOM 835 N N . ALA A 1 105 ? -4.348 -19.438 8.047 1 98.69 105 ALA A N 1
ATOM 836 C CA . ALA A 1 105 ? -5.344 -18.688 7.297 1 98.69 105 ALA A CA 1
ATOM 837 C C . ALA A 1 105 ? -6.414 -19.609 6.715 1 98.69 105 ALA A C 1
ATOM 839 O O . ALA A 1 105 ? -6.156 -20.781 6.453 1 98.69 105 ALA A O 1
ATOM 840 N N . ASP A 1 106 ? -7.621 -19.062 6.531 1 98.75 106 ASP A N 1
ATOM 841 C CA . ASP A 1 106 ? -8.656 -19.844 5.855 1 98.75 106 ASP A CA 1
ATOM 842 C C . ASP A 1 106 ? -8.359 -19.969 4.363 1 98.75 106 ASP A C 1
ATOM 844 O O . ASP A 1 106 ? -8.617 -21.016 3.76 1 98.75 106 ASP A O 1
ATOM 848 N N . VAL A 1 107 ? -7.855 -18.891 3.779 1 98.88 107 VAL A N 1
ATOM 849 C CA . VAL A 1 107 ? -7.543 -18.828 2.355 1 98.88 107 VAL A CA 1
ATOM 850 C C . VAL A 1 107 ? -6.266 -18.031 2.137 1 98.88 107 VAL A C 1
ATOM 852 O O . VAL A 1 107 ? -6.051 -17.016 2.797 1 98.88 107 VAL A O 1
ATOM 855 N N . ILE A 1 108 ? -5.418 -18.438 1.273 1 98.94 108 ILE A N 1
ATOM 856 C CA . ILE A 1 108 ? -4.254 -17.703 0.813 1 98.94 108 ILE A CA 1
ATOM 857 C C . ILE A 1 108 ? -4.328 -17.5 -0.7 1 98.94 108 ILE A C 1
ATOM 859 O O . ILE A 1 108 ? -4.539 -18.469 -1.445 1 98.94 108 ILE A O 1
ATOM 863 N N . VAL A 1 109 ? -4.25 -16.297 -1.146 1 99 109 VAL A N 1
ATOM 864 C CA . VAL A 1 109 ? -4.121 -15.961 -2.561 1 99 109 VAL A CA 1
ATOM 865 C C . VAL A 1 109 ? -2.66 -15.672 -2.893 1 99 109 VAL A C 1
ATOM 867 O O . VAL A 1 109 ? -2 -14.906 -2.193 1 99 109 VAL A O 1
ATOM 870 N N . LEU A 1 110 ? -2.156 -16.297 -3.932 1 98.94 110 LEU A N 1
ATOM 871 C CA . LEU A 1 110 ? -0.755 -16.156 -4.312 1 98.94 110 LEU A CA 1
ATOM 872 C C . LEU A 1 110 ? -0.627 -15.688 -5.758 1 98.94 110 LEU A C 1
ATOM 874 O O . LEU A 1 110 ? -1.153 -16.328 -6.672 1 98.94 110 LEU A O 1
ATOM 878 N N . GLN A 1 111 ? -0.03 -14.562 -5.965 1 98.75 111 GLN A N 1
ATOM 879 C CA . GLN A 1 111 ? 0.273 -13.984 -7.27 1 98.75 111 GLN A CA 1
ATOM 880 C C . GLN A 1 111 ? 1.718 -13.5 -7.332 1 98.75 111 GLN A C 1
ATOM 882 O O . GLN A 1 111 ? 2.061 -12.469 -6.742 1 98.75 111 GLN A O 1
ATOM 887 N N . LEU A 1 112 ? 2.572 -14.188 -8.141 1 98.62 112 LEU A N 1
ATOM 888 C CA . LEU A 1 112 ? 4 -13.883 -8.148 1 98.62 112 LEU A CA 1
ATOM 889 C C . LEU A 1 112 ? 4.672 -14.484 -9.383 1 98.62 112 LEU A C 1
ATOM 891 O O . LEU A 1 112 ? 4.145 -15.422 -9.992 1 98.62 112 LEU A O 1
ATOM 895 N N . GLY A 1 113 ? 5.863 -13.93 -9.797 1 97.75 113 GLY A N 1
ATOM 896 C CA . GLY A 1 113 ? 6.641 -14.57 -10.836 1 97.75 113 GLY A CA 1
ATOM 897 C C . GLY A 1 113 ? 7.25 -13.586 -11.82 1 97.75 113 GLY A C 1
ATOM 898 O O . GLY A 1 113 ? 8.352 -13.805 -12.328 1 97.75 113 GLY A O 1
ATOM 899 N N . ILE A 1 114 ? 6.578 -12.453 -12.086 1 96.69 114 ILE A N 1
ATOM 900 C CA . ILE A 1 114 ? 6.984 -11.547 -13.156 1 96.69 114 ILE A CA 1
ATOM 901 C C . ILE A 1 114 ? 8.352 -10.953 -12.836 1 96.69 114 ILE A C 1
ATOM 903 O O . ILE A 1 114 ? 9.195 -10.797 -13.719 1 96.69 114 ILE A O 1
ATOM 907 N N . ASN A 1 115 ? 8.539 -10.625 -11.602 1 96.19 115 ASN A N 1
ATOM 908 C CA . ASN A 1 115 ? 9.812 -10.016 -11.227 1 96.19 115 ASN A CA 1
ATOM 909 C C . ASN A 1 115 ? 10.961 -11.016 -11.32 1 96.19 115 ASN A C 1
ATOM 911 O O . ASN A 1 115 ? 12.094 -10.641 -11.617 1 96.19 115 ASN A O 1
ATOM 915 N N . ASP A 1 116 ? 10.695 -12.336 -11.086 1 96.31 116 ASP A N 1
ATOM 916 C CA . ASP A 1 116 ? 11.703 -13.367 -11.305 1 96.31 116 ASP A CA 1
ATOM 917 C C . ASP A 1 116 ? 12.195 -13.359 -12.75 1 96.31 116 ASP A C 1
ATOM 919 O O . ASP A 1 116 ? 13.398 -13.352 -13 1 96.31 116 ASP A O 1
ATOM 923 N N . LEU A 1 117 ? 11.242 -13.336 -13.625 1 95.44 117 LEU A N 1
ATOM 924 C CA . LEU A 1 117 ? 11.57 -13.328 -15.047 1 95.44 117 LEU A CA 1
ATOM 925 C C . LEU A 1 117 ? 12.352 -12.07 -15.422 1 95.44 117 LEU A C 1
ATOM 927 O O . LEU A 1 117 ? 13.344 -12.148 -16.156 1 95.44 117 LEU A O 1
ATOM 931 N N . MET A 1 118 ? 11.922 -10.953 -14.898 1 92.25 118 MET A N 1
ATOM 932 C CA . MET A 1 118 ? 12.555 -9.68 -15.234 1 92.25 118 MET A CA 1
ATOM 933 C C . MET A 1 118 ? 13.977 -9.625 -14.688 1 92.25 118 MET A C 1
ATOM 935 O O . MET A 1 118 ? 14.828 -8.922 -15.242 1 92.25 118 MET A O 1
ATOM 939 N N . ARG A 1 119 ? 14.219 -10.352 -13.672 1 92.12 119 ARG A N 1
ATOM 940 C CA . ARG A 1 119 ? 15.547 -10.359 -13.07 1 92.12 119 ARG A CA 1
ATOM 941 C C . ARG A 1 119 ? 16.422 -11.438 -13.695 1 92.12 119 ARG A C 1
ATOM 943 O O . ARG A 1 119 ? 17.578 -11.625 -13.281 1 92.12 119 ARG A O 1
ATOM 950 N N . GLY A 1 120 ? 15.891 -12.266 -14.594 1 91.62 120 GLY A N 1
ATOM 951 C CA . GLY A 1 120 ? 16.688 -13.18 -15.398 1 91.62 120 GLY A CA 1
ATOM 952 C C . GLY A 1 120 ? 16.734 -14.586 -14.828 1 91.62 120 GLY A C 1
ATOM 953 O O . GLY A 1 120 ? 17.562 -15.406 -15.242 1 91.62 120 GLY A O 1
ATOM 954 N N . ASP A 1 121 ? 15.883 -14.891 -13.836 1 93.81 121 ASP A N 1
ATOM 955 C CA . ASP A 1 121 ? 15.828 -16.25 -13.328 1 93.81 121 ASP A CA 1
ATOM 956 C C . ASP A 1 121 ? 15.32 -17.219 -14.406 1 93.81 121 ASP A C 1
ATOM 958 O O . ASP A 1 121 ? 14.492 -16.844 -15.242 1 93.81 121 ASP A O 1
ATOM 962 N N . SER A 1 122 ? 15.828 -18.406 -14.344 1 95.12 122 SER A N 1
ATOM 963 C CA . SER A 1 122 ? 15.336 -19.406 -15.281 1 95.12 122 SER A CA 1
ATOM 964 C C . SER A 1 122 ? 13.961 -19.938 -14.859 1 95.12 122 SER A C 1
ATOM 966 O O . SER A 1 122 ? 13.625 -19.922 -13.68 1 95.12 122 SER A O 1
ATOM 968 N N . GLU A 1 123 ? 13.234 -20.359 -15.844 1 96.25 123 GLU A N 1
ATOM 969 C CA . GLU A 1 123 ? 11.922 -20.938 -15.586 1 96.25 123 GLU A CA 1
ATOM 970 C C . GLU A 1 123 ? 12.016 -22.078 -14.594 1 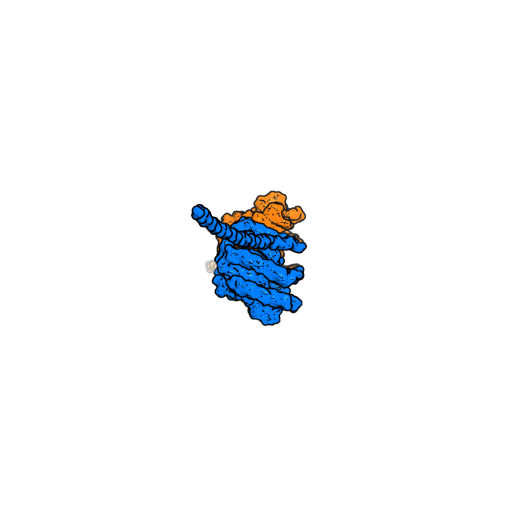96.25 123 GLU A C 1
ATOM 972 O O . GLU A 1 123 ? 11.203 -22.188 -13.672 1 96.25 123 GLU A O 1
ATOM 977 N N . LEU A 1 124 ? 13 -22.906 -14.758 1 97.31 124 LEU A N 1
ATOM 978 C CA . LEU A 1 124 ? 13.188 -24.062 -13.898 1 97.31 124 LEU A CA 1
ATOM 979 C C . LEU A 1 124 ? 13.398 -23.641 -12.453 1 97.31 124 LEU A C 1
ATOM 981 O O . LEU A 1 124 ? 12.828 -24.234 -11.531 1 97.31 124 LEU A O 1
ATOM 985 N N . GLU A 1 125 ? 14.18 -22.656 -12.25 1 96.75 125 GLU A N 1
ATOM 986 C CA . GLU A 1 125 ? 14.445 -22.156 -10.898 1 96.75 125 GLU A CA 1
ATOM 987 C C . GLU A 1 125 ? 13.188 -21.578 -10.273 1 96.75 125 GLU A C 1
ATOM 989 O O . GLU A 1 125 ? 12.906 -21.812 -9.094 1 96.75 125 GLU A O 1
ATOM 994 N N . ILE A 1 126 ? 12.469 -20.844 -11.047 1 98.31 126 ILE A N 1
ATOM 995 C CA . ILE A 1 126 ? 11.258 -20.188 -10.555 1 98.31 126 ILE A CA 1
ATOM 996 C C . ILE A 1 126 ? 10.234 -21.25 -10.148 1 98.31 126 ILE A C 1
ATOM 998 O O . ILE A 1 126 ? 9.656 -21.172 -9.062 1 98.31 126 ILE A O 1
ATOM 1002 N N . VAL A 1 127 ? 10.07 -22.234 -10.953 1 98.75 127 VAL A N 1
ATOM 1003 C CA . VAL A 1 127 ? 9.078 -23.281 -10.703 1 98.75 127 VAL A CA 1
ATOM 1004 C C . VAL A 1 127 ? 9.477 -24.078 -9.469 1 98.75 127 VAL A C 1
ATOM 1006 O O . VAL A 1 127 ? 8.625 -24.422 -8.648 1 98.75 127 VAL A O 1
ATOM 1009 N N . ALA A 1 128 ? 10.711 -24.359 -9.352 1 98.44 128 ALA A N 1
ATOM 1010 C CA . ALA A 1 128 ? 11.188 -25.109 -8.188 1 98.44 128 ALA A CA 1
ATOM 1011 C C . ALA A 1 128 ? 10.93 -24.344 -6.898 1 98.44 128 ALA A C 1
ATOM 1013 O O . ALA A 1 128 ? 10.453 -24.906 -5.914 1 98.44 128 ALA A O 1
ATOM 1014 N N . ARG A 1 129 ? 11.242 -23.078 -6.91 1 98.38 129 ARG A N 1
ATOM 1015 C CA . ARG A 1 129 ? 11 -22.266 -5.723 1 98.38 129 ARG A CA 1
ATOM 1016 C C . ARG A 1 129 ? 9.508 -22.141 -5.434 1 98.38 129 ARG A C 1
ATOM 1018 O O . ARG A 1 129 ? 9.086 -22.234 -4.277 1 98.38 129 ARG A O 1
ATOM 1025 N N . MET A 1 130 ? 8.727 -21.969 -6.488 1 98.88 130 MET A N 1
ATOM 1026 C CA . MET A 1 130 ? 7.285 -21.859 -6.305 1 98.88 130 MET A CA 1
ATOM 1027 C C . MET A 1 130 ? 6.723 -23.156 -5.711 1 98.88 130 MET A C 1
ATOM 1029 O O . MET A 1 130 ? 5.836 -23.109 -4.855 1 98.88 130 MET A O 1
ATOM 1033 N N . SER A 1 131 ? 7.25 -24.25 -6.188 1 98.88 131 SER A N 1
ATOM 1034 C CA . SER A 1 131 ? 6.812 -25.531 -5.637 1 98.88 131 SER A CA 1
ATOM 1035 C C . SER A 1 131 ? 7.055 -25.594 -4.133 1 98.88 131 SER A C 1
ATOM 1037 O O . SER A 1 131 ? 6.188 -26.031 -3.375 1 98.88 131 SER A O 1
ATOM 1039 N N . GLN A 1 132 ? 8.203 -25.141 -3.699 1 98.62 132 GLN A N 1
ATOM 1040 C CA . GLN A 1 132 ? 8.531 -25.125 -2.277 1 98.62 132 GLN A CA 1
ATOM 1041 C C . GLN A 1 132 ? 7.617 -24.156 -1.52 1 98.62 132 GLN A C 1
ATOM 1043 O O . GLN A 1 132 ? 7.191 -24.453 -0.402 1 98.62 132 GLN A O 1
ATOM 1048 N N . ILE A 1 133 ? 7.348 -23.031 -2.088 1 98.88 133 ILE A N 1
ATOM 1049 C CA . ILE A 1 133 ? 6.457 -22.047 -1.482 1 98.88 133 ILE A CA 1
ATOM 1050 C C . ILE A 1 133 ? 5.07 -22.656 -1.288 1 98.88 133 ILE A C 1
ATOM 1052 O O . ILE A 1 133 ? 4.5 -22.578 -0.197 1 98.88 133 ILE A O 1
ATOM 1056 N N . LEU A 1 134 ? 4.594 -23.281 -2.316 1 98.88 134 LEU A N 1
ATOM 1057 C CA . LEU A 1 134 ? 3.256 -23.875 -2.27 1 98.88 134 LEU A CA 1
ATOM 1058 C C . LEU A 1 134 ? 3.189 -25 -1.243 1 98.88 134 LEU A C 1
ATOM 1060 O O . LEU A 1 134 ? 2.174 -25.172 -0.565 1 98.88 134 LEU A O 1
ATOM 1064 N N . ASP A 1 135 ? 4.254 -25.781 -1.111 1 98.62 135 ASP A N 1
ATOM 1065 C CA . ASP A 1 135 ? 4.305 -26.828 -0.092 1 98.62 135 ASP A CA 1
ATOM 1066 C C . ASP A 1 135 ? 4.199 -26.234 1.311 1 98.62 135 ASP A C 1
ATOM 1068 O O . ASP A 1 135 ? 3.48 -26.75 2.162 1 98.62 135 ASP A O 1
ATOM 1072 N N . TYR A 1 136 ? 4.871 -25.172 1.534 1 98.5 136 TYR A N 1
ATOM 1073 C CA . TYR A 1 136 ? 4.793 -24.5 2.824 1 98.5 136 TYR A CA 1
ATOM 1074 C C . TYR A 1 136 ? 3.383 -23.984 3.086 1 98.5 136 TYR A C 1
ATOM 1076 O O . TYR A 1 136 ? 2.832 -24.188 4.172 1 98.5 136 TYR A O 1
ATOM 1084 N N . LEU A 1 137 ? 2.789 -23.328 2.098 1 98.81 137 LEU A N 1
ATOM 1085 C CA . LEU A 1 137 ? 1.499 -22.672 2.264 1 98.81 137 LEU A CA 1
ATOM 1086 C C . LEU A 1 137 ? 0.395 -23.703 2.516 1 98.81 137 LEU A C 1
ATOM 1088 O O . LEU A 1 137 ? -0.574 -23.406 3.223 1 98.81 137 LEU A O 1
ATOM 1092 N N . ARG A 1 138 ? 0.559 -24.859 1.994 1 98.12 138 ARG A N 1
ATOM 1093 C CA . ARG A 1 138 ? -0.433 -25.906 2.184 1 98.12 138 ARG A CA 1
ATOM 1094 C C . ARG A 1 138 ? -0.546 -26.297 3.654 1 98.12 138 ARG A C 1
ATOM 1096 O O . ARG A 1 138 ? -1.615 -26.703 4.117 1 98.12 138 ARG A O 1
ATOM 1103 N N . ARG A 1 139 ? 0.502 -26.109 4.355 1 97.75 139 ARG A N 1
ATOM 1104 C CA . ARG A 1 139 ? 0.495 -26.406 5.785 1 97.75 139 ARG A CA 1
ATOM 1105 C C . ARG A 1 139 ? -0.143 -25.266 6.578 1 97.75 139 ARG A C 1
ATOM 1107 O O . ARG A 1 139 ? -0.49 -25.453 7.75 1 97.75 139 ARG A O 1
ATOM 1114 N N . LYS A 1 140 ? -0.297 -24.156 5.957 1 98.31 140 LYS A N 1
ATOM 1115 C CA . LYS A 1 140 ? -0.751 -22.953 6.664 1 98.31 140 LYS A CA 1
ATOM 1116 C C . LYS A 1 140 ? -2.199 -22.625 6.312 1 98.31 140 LYS A C 1
ATOM 1118 O O . LYS A 1 140 ? -2.826 -21.781 6.961 1 98.31 140 LYS A O 1
ATOM 1123 N N . SER A 1 141 ? -2.742 -23.344 5.309 1 98.62 141 SER A N 1
ATOM 1124 C CA . SER A 1 141 ? -4.109 -23.062 4.879 1 98.62 141 SER A CA 1
ATOM 1125 C C . SER A 1 141 ? -4.719 -24.25 4.148 1 98.62 141 SER A C 1
ATOM 1127 O O . SER A 1 141 ? -4.047 -24.906 3.348 1 98.62 141 SER A O 1
ATOM 1129 N N . PRO A 1 142 ? -5.965 -24.516 4.312 1 97.62 142 PRO A N 1
ATOM 1130 C CA . PRO A 1 142 ? -6.641 -25.578 3.566 1 97.62 142 PRO A CA 1
ATOM 1131 C C . PRO A 1 142 ? -6.977 -25.172 2.133 1 97.62 142 PRO A C 1
ATOM 1133 O O . PRO A 1 142 ? -7.336 -26.016 1.314 1 97.62 142 PRO A O 1
ATOM 1136 N N . LYS A 1 143 ? -6.926 -23.875 1.862 1 98.69 143 LYS A N 1
ATOM 1137 C CA . LYS A 1 143 ? -7.336 -23.359 0.554 1 98.69 143 LYS A CA 1
ATOM 1138 C C . LYS A 1 143 ? -6.328 -22.359 0.013 1 98.69 143 LYS A C 1
ATOM 1140 O O . LYS A 1 143 ? -6.184 -21.266 0.563 1 98.69 143 LYS A O 1
ATOM 1145 N N . ILE A 1 144 ? -5.695 -22.703 -1.044 1 98.88 144 ILE A N 1
ATOM 1146 C CA . ILE A 1 144 ? -4.762 -21.828 -1.746 1 98.88 144 ILE A CA 1
ATOM 1147 C C . ILE A 1 144 ? -5.316 -21.484 -3.127 1 98.88 144 ILE A C 1
ATOM 1149 O O . ILE A 1 144 ? -5.633 -22.375 -3.916 1 98.88 144 ILE A O 1
ATOM 1153 N N . VAL A 1 145 ? -5.5 -20.25 -3.371 1 98.94 145 VAL A N 1
ATOM 1154 C CA . VAL A 1 145 ? -5.836 -19.719 -4.691 1 98.94 145 VAL A CA 1
ATOM 1155 C C . VAL A 1 145 ? -4.566 -19.25 -5.398 1 98.94 145 VAL A C 1
ATOM 1157 O O . VAL A 1 145 ? -4.039 -18.172 -5.074 1 98.94 145 VAL A O 1
ATOM 1160 N N . PHE A 1 146 ? -4.105 -20.062 -6.293 1 98.94 146 PHE A N 1
ATOM 1161 C CA . PHE A 1 146 ? -2.896 -19.797 -7.062 1 98.94 146 PHE A CA 1
ATOM 1162 C C . PHE A 1 146 ? -3.238 -19.141 -8.398 1 98.94 146 PHE A C 1
ATOM 1164 O O . PHE A 1 146 ? -3.996 -19.703 -9.195 1 98.94 146 PHE A O 1
ATOM 1171 N N . THR A 1 147 ? -2.693 -17.906 -8.664 1 98.94 147 THR A N 1
ATOM 1172 C CA . THR A 1 147 ? -3.105 -17.156 -9.844 1 98.94 147 THR A CA 1
ATOM 1173 C C . THR A 1 147 ? -1.983 -17.094 -10.875 1 98.94 147 THR A C 1
ATOM 1175 O O . THR A 1 147 ? -0.812 -17.281 -10.539 1 98.94 147 THR A O 1
ATOM 1178 N N . SER A 1 148 ? -2.34 -16.844 -12.078 1 98.75 148 SER A N 1
ATOM 1179 C CA . SER A 1 148 ? -1.369 -16.719 -13.156 1 98.75 148 SER A CA 1
ATOM 1180 C C . SER A 1 148 ? -0.513 -15.461 -12.992 1 98.75 148 SER A C 1
ATOM 1182 O O . SER A 1 148 ? -0.971 -14.461 -12.438 1 98.75 148 SER A O 1
ATOM 1184 N N . VAL A 1 149 ? 0.72 -15.594 -13.484 1 98.44 149 VAL A N 1
ATOM 1185 C CA . VAL A 1 149 ? 1.505 -14.391 -13.734 1 98.44 149 VAL A CA 1
ATOM 1186 C C . VAL A 1 149 ? 0.804 -13.523 -14.773 1 98.44 149 VAL A C 1
ATOM 1188 O O . VAL A 1 149 ? 0.383 -14.023 -15.82 1 98.44 149 VAL A O 1
ATOM 1191 N N . ILE A 1 150 ? 0.63 -12.312 -14.453 1 97.94 150 ILE A N 1
ATOM 1192 C CA . ILE A 1 150 ? -0.028 -11.406 -15.391 1 97.94 150 ILE A CA 1
ATOM 1193 C C . ILE A 1 150 ? 0.968 -10.945 -16.453 1 97.94 150 ILE A C 1
ATOM 1195 O O . ILE A 1 150 ? 2.096 -10.562 -16.125 1 97.94 150 ILE A O 1
ATOM 1199 N N . TYR A 1 151 ? 0.521 -10.977 -17.656 1 97 151 TYR A N 1
ATOM 1200 C CA . TYR A 1 151 ? 1.36 -10.492 -18.75 1 97 151 TYR A CA 1
ATOM 1201 C C . TYR A 1 151 ? 1.703 -9.016 -18.562 1 97 151 TYR A C 1
ATOM 1203 O O . TYR A 1 151 ? 0.915 -8.258 -18 1 97 151 TYR A O 1
AT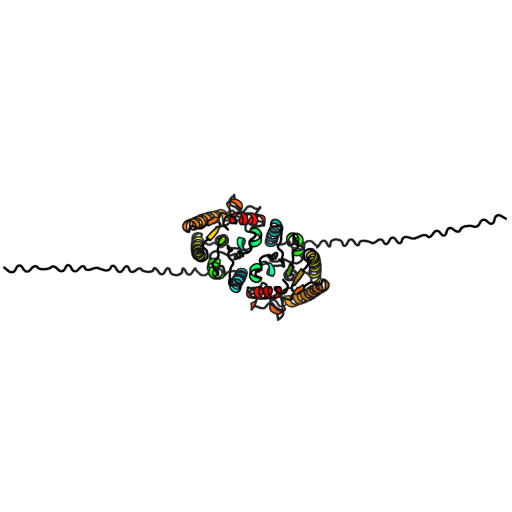OM 1211 N N . ALA A 1 152 ? 2.871 -8.641 -19.031 1 95.12 152 ALA A N 1
ATOM 1212 C CA . ALA A 1 152 ? 3.219 -7.23 -19.203 1 95.12 152 ALA A CA 1
ATOM 1213 C C . ALA A 1 152 ? 2.938 -6.758 -20.625 1 95.12 152 ALA A C 1
ATOM 1215 O O . ALA A 1 152 ? 2.516 -7.547 -21.469 1 95.12 152 ALA A O 1
ATOM 1216 N N . ALA A 1 153 ? 3.086 -5.512 -20.844 1 87.38 153 ALA A N 1
ATOM 1217 C CA . ALA A 1 153 ? 2.785 -4.953 -22.156 1 87.38 153 ALA A CA 1
ATOM 1218 C C . ALA A 1 153 ? 3.869 -5.32 -23.172 1 87.38 153 ALA A C 1
ATOM 1220 O O . ALA A 1 153 ? 3.637 -5.285 -24.375 1 87.38 153 ALA A O 1
ATOM 1221 N N . SER A 1 154 ? 4.988 -5.617 -22.609 1 77.5 154 SER A N 1
ATOM 1222 C CA . SER A 1 154 ? 6.059 -5.906 -23.562 1 77.5 154 SER A CA 1
ATOM 1223 C C . SER A 1 154 ? 5.879 -7.277 -24.203 1 77.5 154 SER A C 1
ATOM 1225 O O . SER A 1 154 ? 5.609 -8.258 -23.5 1 77.5 154 SER A O 1
ATOM 1227 N N . SER A 1 155 ? 6.086 -7.305 -25.391 1 67.69 155 SER A N 1
ATOM 1228 C CA . SER A 1 155 ? 6.008 -8.547 -26.156 1 67.69 155 SER A CA 1
ATOM 1229 C C . SER A 1 155 ? 7.125 -9.508 -25.75 1 67.69 155 SER A C 1
ATOM 1231 O O . SER A 1 155 ? 6.949 -10.727 -25.781 1 67.69 155 SER A O 1
ATOM 1233 N N . GLN A 1 156 ? 8.188 -8.977 -25.344 1 67.81 156 GLN A N 1
ATOM 1234 C CA . GLN A 1 156 ? 9.328 -9.82 -25.031 1 67.81 156 GLN A CA 1
ATOM 1235 C C . GLN A 1 156 ? 9.047 -10.695 -23.797 1 67.81 156 GLN A C 1
ATOM 1237 O O . GLN A 1 156 ? 9.562 -11.805 -23.688 1 67.81 156 GLN A O 1
ATOM 1242 N N . SER A 1 157 ? 8.117 -10.281 -23.109 1 77.19 157 SER A N 1
ATOM 1243 C CA . SER A 1 157 ? 7.812 -11.008 -21.875 1 77.19 157 SER A CA 1
ATOM 1244 C C . SER A 1 157 ? 6.715 -12.047 -22.094 1 77.19 157 SER A C 1
ATOM 1246 O O . SER A 1 157 ? 6.566 -12.984 -21.312 1 77.19 157 SER A O 1
ATOM 1248 N N . GLN A 1 158 ? 6.184 -11.977 -23.234 1 87.69 158 GLN A N 1
ATOM 1249 C CA . GLN A 1 158 ? 5 -12.797 -23.469 1 87.69 158 GLN A CA 1
ATOM 1250 C C . GLN A 1 158 ? 5.348 -14.281 -23.469 1 87.69 158 GLN A C 1
ATOM 1252 O O . GLN A 1 158 ? 4.688 -15.078 -22.797 1 87.69 158 GLN A O 1
ATOM 1257 N N . LEU A 1 159 ? 6.375 -14.617 -24.188 1 91.69 159 LEU A N 1
ATOM 1258 C CA . LEU A 1 159 ? 6.719 -16.031 -24.297 1 91.69 159 LEU A CA 1
ATOM 1259 C C . LEU A 1 159 ? 7.141 -16.594 -22.953 1 91.69 159 LEU A C 1
ATOM 1261 O O . LEU A 1 159 ? 6.758 -17.719 -22.594 1 91.69 159 LEU A O 1
ATOM 1265 N N . LYS A 1 160 ? 7.918 -15.852 -22.266 1 94.69 160 LYS A N 1
ATOM 1266 C CA . LYS A 1 160 ? 8.398 -16.328 -20.969 1 94.69 160 LYS A CA 1
ATOM 1267 C C . LYS A 1 160 ? 7.25 -16.453 -19.969 1 94.69 160 LYS A C 1
ATOM 1269 O O . LYS A 1 160 ? 7.188 -17.438 -19.219 1 94.69 160 LYS A O 1
ATOM 1274 N N . VAL A 1 161 ? 6.352 -15.516 -19.969 1 97.56 161 VAL A N 1
ATOM 1275 C CA . VAL A 1 161 ? 5.211 -15.555 -19.062 1 97.56 161 VAL A CA 1
ATOM 1276 C C . VAL A 1 161 ? 4.297 -16.719 -19.422 1 97.56 161 VAL A C 1
ATOM 1278 O O . VAL A 1 161 ? 3.791 -17.422 -18.547 1 97.56 161 VAL A O 1
ATOM 1281 N N . THR A 1 162 ? 4.145 -16.938 -20.719 1 97 162 THR A N 1
ATOM 1282 C CA . THR A 1 162 ? 3.316 -18.047 -21.188 1 97 162 THR A CA 1
ATOM 1283 C C . THR A 1 162 ? 3.883 -19.375 -20.703 1 97 162 THR A C 1
ATOM 1285 O O . THR A 1 162 ? 3.148 -20.219 -20.172 1 97 162 THR A O 1
ATOM 1288 N N . ALA A 1 163 ? 5.133 -19.516 -20.922 1 97.31 163 ALA A N 1
ATOM 1289 C CA . ALA A 1 163 ? 5.785 -20.75 -20.516 1 97.31 163 ALA A CA 1
ATOM 1290 C C . ALA A 1 163 ? 5.695 -20.953 -19 1 97.31 163 ALA A C 1
ATOM 1292 O O . ALA A 1 163 ? 5.379 -22.047 -18.531 1 97.31 163 ALA A O 1
ATOM 1293 N N . LEU A 1 164 ? 5.941 -19.906 -18.25 1 98.38 164 LEU A N 1
ATOM 1294 C CA . LEU A 1 164 ? 5.891 -20 -16.797 1 98.38 164 LEU A CA 1
ATOM 1295 C C . LEU A 1 164 ? 4.48 -20.328 -16.312 1 98.38 164 LEU A C 1
ATOM 1297 O O . LEU A 1 164 ? 4.301 -21.156 -15.422 1 98.38 164 LEU A O 1
ATOM 1301 N N . ASN A 1 165 ? 3.506 -19.719 -16.938 1 98.56 165 ASN A N 1
ATOM 1302 C CA . ASN A 1 165 ? 2.121 -19.969 -16.547 1 98.56 165 ASN A CA 1
ATOM 1303 C C . ASN A 1 165 ? 1.704 -21.406 -16.859 1 98.56 165 ASN A C 1
ATOM 1305 O O . ASN A 1 165 ? 0.906 -22 -16.125 1 98.56 165 ASN A O 1
ATOM 1309 N N . ARG A 1 166 ? 2.225 -21.906 -17.922 1 98.56 166 ARG A N 1
ATOM 1310 C CA . ARG A 1 166 ? 1.972 -23.328 -18.203 1 98.56 166 ARG A CA 1
ATOM 1311 C C . ARG A 1 166 ? 2.486 -24.203 -17.062 1 98.56 166 ARG A C 1
ATOM 1313 O O . ARG A 1 166 ? 1.772 -25.078 -16.578 1 98.56 166 ARG A O 1
ATOM 1320 N N . ASP A 1 167 ? 3.629 -23.938 -16.656 1 98.81 167 ASP A N 1
ATOM 1321 C CA . ASP A 1 167 ? 4.242 -24.734 -15.594 1 98.81 167 ASP A CA 1
ATOM 1322 C C . ASP A 1 167 ? 3.547 -24.484 -14.258 1 98.81 167 ASP A C 1
ATOM 1324 O O . ASP A 1 167 ? 3.363 -25.406 -13.461 1 98.81 167 ASP A O 1
ATOM 1328 N N . PHE A 1 168 ? 3.188 -23.219 -13.945 1 98.94 168 PHE A N 1
ATOM 1329 C CA . PHE A 1 168 ? 2.473 -22.906 -12.711 1 98.94 168 PHE A CA 1
ATOM 1330 C C . PHE A 1 168 ? 1.118 -23.609 -12.68 1 98.94 168 PHE A C 1
ATOM 1332 O O . PHE A 1 168 ? 0.706 -24.125 -11.641 1 98.94 168 PHE A O 1
ATOM 1339 N N . ARG A 1 169 ? 0.472 -23.641 -13.797 1 98.88 169 ARG A N 1
ATOM 1340 C CA . ARG A 1 169 ? -0.808 -24.344 -13.867 1 98.88 169 ARG A CA 1
ATOM 1341 C C . ARG A 1 169 ? -0.628 -25.844 -13.617 1 98.88 169 ARG A C 1
ATOM 1343 O O . ARG A 1 169 ? -1.424 -26.453 -12.906 1 98.88 169 ARG A O 1
ATOM 1350 N N . ALA A 1 170 ? 0.338 -26.375 -14.227 1 98.81 170 ALA A N 1
ATOM 1351 C CA . ALA A 1 170 ? 0.632 -27.797 -14.008 1 98.81 170 ALA A CA 1
ATOM 1352 C C . ALA A 1 170 ? 0.917 -28.078 -12.531 1 98.81 170 ALA A C 1
ATOM 1354 O O . ALA A 1 170 ? 0.465 -29.078 -11.992 1 98.81 170 ALA A O 1
ATOM 1355 N N . LEU A 1 171 ? 1.689 -27.203 -11.93 1 98.62 171 LEU A N 1
ATOM 1356 C CA . LEU A 1 171 ? 1.978 -27.328 -10.508 1 98.62 171 LEU A CA 1
ATOM 1357 C C . LEU A 1 171 ? 0.693 -27.266 -9.688 1 98.62 171 LEU A C 1
ATOM 1359 O O . LEU A 1 171 ? 0.524 -28.031 -8.734 1 98.62 171 LEU A O 1
ATOM 1363 N N . ALA A 1 172 ? -0.175 -26.344 -10.008 1 98.81 172 ALA A N 1
ATOM 1364 C CA . ALA A 1 172 ? -1.451 -26.219 -9.312 1 98.81 172 ALA A CA 1
ATOM 1365 C C . ALA A 1 172 ? -2.273 -27.5 -9.422 1 98.81 172 ALA A C 1
ATOM 1367 O O . ALA A 1 172 ? -2.871 -27.938 -8.445 1 98.81 172 ALA A O 1
ATOM 1368 N N . GLU A 1 173 ? -2.287 -28.062 -10.586 1 98.62 173 GLU A N 1
ATOM 1369 C CA . GLU A 1 173 ? -3.02 -29.297 -10.812 1 98.62 173 GLU A CA 1
ATOM 1370 C C . GLU A 1 173 ? -2.42 -30.453 -10.008 1 98.62 173 GLU A C 1
ATOM 1372 O O . GLU A 1 173 ? -3.146 -31.203 -9.352 1 98.62 173 GLU A O 1
ATOM 1377 N N . GLN A 1 174 ? -1.166 -30.516 -10.102 1 98.31 174 GLN A N 1
ATOM 1378 C CA . GLN A 1 174 ? -0.459 -31.562 -9.383 1 98.31 174 GLN A CA 1
ATOM 1379 C C . GLN A 1 174 ? -0.743 -31.5 -7.887 1 98.31 174 GLN A C 1
ATOM 1381 O O . GLN A 1 174 ? -0.906 -32.531 -7.23 1 98.31 174 GLN A O 1
ATOM 1386 N N . LYS A 1 175 ? -0.84 -30.328 -7.395 1 98.38 175 LYS A N 1
ATOM 1387 C CA . LYS A 1 175 ? -0.988 -30.125 -5.953 1 98.38 175 LYS A CA 1
ATOM 1388 C C . LYS A 1 175 ? -2.451 -29.922 -5.574 1 98.38 175 LYS A C 1
ATOM 1390 O O . LYS A 1 175 ? -2.766 -29.641 -4.414 1 98.38 175 LYS A O 1
ATOM 1395 N N . LYS A 1 176 ? -3.342 -30 -6.562 1 98.25 176 LYS A N 1
ATOM 1396 C CA . LYS A 1 176 ? -4.785 -29.891 -6.383 1 98.25 176 LYS A CA 1
ATOM 1397 C C . LYS A 1 176 ? -5.164 -28.547 -5.77 1 98.25 176 LYS A C 1
ATOM 1399 O O . LYS A 1 176 ? -5.926 -28.484 -4.801 1 98.25 176 LYS A O 1
ATOM 1404 N N . LEU A 1 177 ? -4.562 -27.531 -6.238 1 98.75 177 LEU A N 1
ATOM 1405 C CA . LEU A 1 177 ? -4.867 -26.172 -5.824 1 98.75 177 LEU A CA 1
ATOM 1406 C C . LEU A 1 177 ? -5.891 -25.531 -6.758 1 98.75 177 LEU A C 1
ATOM 1408 O O . LEU A 1 177 ? -6.109 -26.016 -7.871 1 98.75 177 LEU A O 1
ATOM 1412 N N . ILE A 1 178 ? -6.531 -24.469 -6.273 1 98.81 178 ILE A N 1
ATOM 1413 C CA . ILE A 1 178 ? -7.363 -23.641 -7.141 1 98.81 178 ILE A CA 1
ATOM 1414 C C . ILE A 1 178 ? -6.48 -22.766 -8.031 1 98.81 178 ILE A C 1
ATOM 1416 O O . ILE A 1 178 ? -5.629 -22.031 -7.527 1 98.81 178 ILE A O 1
ATOM 1420 N N . TRP A 1 179 ? -6.629 -22.922 -9.305 1 98.81 179 TRP A N 1
ATOM 1421 C CA . TRP A 1 179 ? -5.918 -22.109 -10.281 1 98.81 179 TRP A CA 1
ATOM 1422 C C . TRP A 1 179 ? -6.836 -21.031 -10.859 1 98.81 179 TRP A C 1
ATOM 1424 O O . TRP A 1 179 ? -7.945 -21.328 -11.312 1 98.81 179 TRP A O 1
ATOM 1434 N N . VAL A 1 180 ? -6.449 -19.812 -10.836 1 98.81 180 VAL A N 1
ATOM 1435 C CA . VAL A 1 180 ? -7.207 -18.719 -11.43 1 98.81 180 VAL A CA 1
ATOM 1436 C C . VAL A 1 180 ? -6.363 -18.031 -12.508 1 98.81 180 VAL A C 1
ATOM 1438 O O . VAL A 1 180 ? -5.359 -17.391 -12.203 1 98.81 180 VAL A O 1
ATOM 1441 N N . ASP A 1 181 ? -6.75 -18.156 -13.703 1 98.5 181 ASP A N 1
ATOM 1442 C CA . ASP A 1 181 ? -6.094 -17.453 -14.797 1 98.5 181 ASP A CA 1
ATOM 1443 C C . ASP A 1 181 ? -6.617 -16.016 -14.922 1 98.5 181 ASP A C 1
ATOM 1445 O O . ASP A 1 181 ? -7.75 -15.805 -15.352 1 98.5 181 ASP A O 1
ATOM 1449 N N . LEU A 1 182 ? -5.773 -15.102 -14.656 1 98.62 182 LEU A N 1
ATOM 1450 C CA . LEU A 1 182 ? -6.164 -13.695 -14.664 1 98.62 182 LEU A CA 1
ATOM 1451 C C . LEU A 1 182 ? -6.094 -13.109 -16.062 1 98.62 182 LEU A C 1
ATOM 1453 O O . LEU A 1 182 ? -6.719 -12.086 -16.359 1 98.62 182 LEU A O 1
ATOM 1457 N N . ASN A 1 183 ? -5.375 -13.766 -16.891 1 97.75 183 ASN A N 1
ATOM 1458 C CA . ASN A 1 183 ? -4.992 -13.156 -18.156 1 97.75 183 ASN A CA 1
ATOM 1459 C C . ASN A 1 183 ? -6.125 -13.219 -19.172 1 97.75 183 ASN A C 1
ATOM 1461 O O . ASN A 1 183 ? -6.191 -12.398 -20.094 1 97.75 183 ASN A O 1
ATOM 1465 N N . ASP A 1 184 ? -7.016 -14.148 -18.938 1 96.19 184 ASP A N 1
ATOM 1466 C CA . ASP A 1 184 ? -8.148 -14.203 -19.859 1 96.19 184 ASP A CA 1
ATOM 1467 C C . ASP A 1 184 ? -8.883 -12.859 -19.906 1 96.19 184 ASP A C 1
ATOM 1469 O O . ASP A 1 184 ? -9.391 -12.469 -20.953 1 96.19 184 ASP A O 1
ATOM 1473 N N . SER A 1 185 ? -8.906 -12.156 -18.812 1 98 185 SER A N 1
ATOM 1474 C CA . SER A 1 185 ? -9.641 -10.898 -18.719 1 98 185 SER A CA 1
ATOM 1475 C C . SER A 1 185 ? -8.688 -9.703 -18.766 1 98 185 SER A C 1
ATOM 1477 O O . SER A 1 185 ? -8.977 -8.703 -19.422 1 98 185 SER A O 1
ATOM 1479 N N . LEU A 1 186 ? -7.527 -9.781 -18.219 1 98.06 186 LEU A N 1
ATOM 1480 C CA . LEU A 1 186 ? -6.621 -8.641 -18.094 1 98.06 186 LEU A CA 1
ATOM 1481 C C . LEU A 1 186 ? -5.773 -8.484 -19.359 1 98.06 186 LEU A C 1
ATOM 1483 O O . LEU A 1 186 ? -5.363 -7.379 -19.703 1 98.06 186 LEU A O 1
ATOM 1487 N N . ALA A 1 187 ? -5.531 -9.656 -19.984 1 96.5 187 ALA A N 1
ATOM 1488 C CA . ALA A 1 187 ? -4.605 -9.695 -21.109 1 96.5 187 ALA A CA 1
ATOM 1489 C C . ALA A 1 187 ? -5.059 -10.703 -22.156 1 96.5 187 ALA A C 1
ATOM 1491 O O . ALA A 1 187 ? -4.285 -11.578 -22.562 1 96.5 187 ALA A O 1
ATOM 1492 N N . PRO A 1 188 ? -6.16 -10.5 -22.75 1 93.81 188 PRO A N 1
ATOM 1493 C CA . PRO A 1 188 ? -6.73 -11.516 -23.641 1 93.81 188 PRO A CA 1
ATOM 1494 C C . PRO A 1 188 ? -5.887 -11.734 -24.891 1 93.81 188 PRO A C 1
ATOM 1496 O O . PRO A 1 188 ? -5.988 -12.789 -25.531 1 93.81 188 PRO A O 1
ATOM 1499 N N . ARG A 1 189 ? -5 -10.852 -25.25 1 91.19 189 ARG A N 1
ATOM 1500 C CA . ARG A 1 189 ? -4.195 -10.969 -26.469 1 91.19 189 ARG A CA 1
ATOM 1501 C C . ARG A 1 189 ? -2.762 -11.375 -26.125 1 91.19 189 ARG A C 1
ATOM 1503 O O . ARG A 1 189 ? -1.874 -11.289 -26.984 1 91.19 189 ARG A O 1
ATOM 1510 N N . GLY A 1 190 ? -2.543 -11.641 -24.891 1 91.94 190 GLY A N 1
ATOM 1511 C CA . GLY A 1 190 ? -1.218 -12.086 -24.484 1 91.94 190 GLY A CA 1
ATOM 1512 C C . GLY A 1 190 ? -0.32 -10.953 -24.031 1 91.94 190 GLY A C 1
ATOM 1513 O O . GLY A 1 190 ? 0.902 -11.109 -23.984 1 91.94 190 GLY A O 1
ATOM 1514 N N . TYR A 1 191 ? -0.911 -9.82 -23.938 1 93.38 191 TYR A N 1
ATOM 1515 C CA . TYR A 1 191 ? -0.261 -8.68 -23.312 1 93.38 191 TYR A CA 1
ATOM 1516 C C . TYR A 1 191 ? -1.251 -7.891 -22.453 1 93.38 191 TYR A C 1
ATOM 1518 O O . TYR A 1 191 ? -2.453 -7.898 -22.734 1 93.38 191 TYR A O 1
ATOM 1526 N N . LEU A 1 192 ? -0.723 -7.262 -21.438 1 96.19 192 LEU A N 1
ATOM 1527 C CA . LEU A 1 192 ? -1.601 -6.5 -20.547 1 96.19 192 LEU A CA 1
ATOM 1528 C C . LEU A 1 192 ? -2.285 -5.367 -21.312 1 96.19 192 LEU A C 1
ATOM 1530 O O . LEU A 1 192 ? -1.616 -4.523 -21.906 1 96.19 192 LEU A O 1
ATOM 1534 N N . ASP A 1 193 ? -3.604 -5.395 -21.281 1 95.44 193 ASP A N 1
ATOM 1535 C CA . ASP A 1 193 ? -4.387 -4.398 -22 1 95.44 193 ASP A CA 1
ATOM 1536 C C . ASP A 1 193 ? -4.133 -2.996 -21.438 1 95.44 193 ASP A C 1
ATOM 1538 O O . ASP A 1 193 ? -4.07 -2.803 -20.234 1 95.44 193 ASP A O 1
ATOM 1542 N N . SER A 1 194 ? -3.994 -1.998 -22.344 1 95.44 194 SER A N 1
ATOM 1543 C CA . SER A 1 194 ? -3.699 -0.627 -21.938 1 95.44 194 SER A CA 1
ATOM 1544 C C . SER A 1 194 ? -4.848 -0.031 -21.125 1 95.44 194 SER A C 1
ATOM 1546 O O . SER A 1 194 ? -4.66 0.953 -20.406 1 95.44 194 SER A O 1
ATOM 1548 N N . ARG A 1 195 ? -6.051 -0.625 -21.172 1 97.62 195 ARG A N 1
ATOM 1549 C CA . ARG A 1 195 ? -7.191 -0.175 -20.391 1 97.62 195 ARG A CA 1
ATOM 1550 C C . ARG A 1 195 ? -7.016 -0.547 -18.922 1 97.62 195 ARG A C 1
ATOM 1552 O O . ARG A 1 195 ? -7.695 0.003 -18.047 1 97.62 195 ARG A O 1
ATOM 1559 N N . HIS A 1 196 ? -6.094 -1.487 -18.609 1 98.38 196 HIS A N 1
ATOM 1560 C CA . HIS A 1 196 ? -5.957 -2.033 -17.266 1 98.38 196 HIS A CA 1
ATOM 1561 C C . HIS A 1 196 ? -4.645 -1.593 -16.625 1 98.38 196 HIS A C 1
ATOM 1563 O O . HIS A 1 196 ? -4.309 -2.033 -15.516 1 98.38 196 HIS A O 1
ATOM 1569 N N . SER A 1 197 ? -3.91 -0.76 -17.328 1 97.69 197 SER A N 1
ATOM 1570 C CA . SER A 1 197 ? -2.588 -0.346 -16.859 1 97.69 197 SER A CA 1
ATOM 1571 C C . SER A 1 197 ? -2.17 0.973 -17.5 1 97.69 197 SER A C 1
ATOM 1573 O O . SER A 1 197 ? -2.586 1.286 -18.625 1 97.69 197 SER A O 1
ATOM 1575 N N . ASN A 1 198 ? -1.339 1.709 -16.766 1 96.62 198 ASN A N 1
ATOM 1576 C CA . ASN A 1 198 ? -0.824 2.934 -17.375 1 96.62 198 ASN A CA 1
ATOM 1577 C C . ASN A 1 198 ? 0.667 2.826 -17.672 1 96.62 198 ASN A C 1
ATOM 1579 O O . ASN A 1 198 ? 1.26 3.75 -18.234 1 96.62 198 ASN A O 1
ATOM 1583 N N . ASP A 1 199 ? 1.256 1.725 -17.266 1 95.88 199 ASP A N 1
ATOM 1584 C CA . ASP A 1 199 ? 2.686 1.587 -17.547 1 95.88 199 ASP A CA 1
ATOM 1585 C C . ASP A 1 199 ? 2.998 0.226 -18.156 1 95.88 199 ASP A C 1
ATOM 1587 O O . ASP A 1 199 ? 4.168 -0.133 -18.328 1 95.88 199 ASP A O 1
ATOM 1591 N N . GLY A 1 200 ? 1.939 -0.596 -18.375 1 95.25 200 GLY A N 1
ATOM 1592 C CA . GLY A 1 200 ? 2.111 -1.885 -19.031 1 95.25 200 GLY A CA 1
ATOM 1593 C C . GLY A 1 200 ? 2.549 -2.98 -18.078 1 95.25 200 GLY A C 1
ATOM 1594 O O . GLY A 1 200 ? 2.84 -4.102 -18.5 1 95.25 200 GLY A O 1
ATOM 1595 N N . LEU A 1 201 ? 2.621 -2.674 -16.797 1 95.94 201 LEU A N 1
ATOM 1596 C CA . LEU A 1 201 ? 3.096 -3.646 -15.828 1 95.94 201 LEU A CA 1
ATOM 1597 C C . LEU A 1 201 ? 2.176 -3.693 -14.609 1 95.94 201 LEU A C 1
ATOM 1599 O O . LEU A 1 201 ? 1.703 -4.766 -14.227 1 95.94 201 LEU A O 1
ATOM 1603 N N . HIS A 1 202 ? 1.92 -2.543 -13.992 1 97.88 202 HIS A N 1
ATOM 1604 C CA . HIS A 1 202 ? 1.049 -2.447 -12.828 1 97.88 202 HIS A CA 1
ATOM 1605 C C . HIS A 1 202 ? -0.404 -2.234 -13.242 1 97.88 202 HIS A C 1
ATOM 1607 O O . HIS A 1 202 ? -0.677 -1.808 -14.367 1 97.88 202 HIS A O 1
ATOM 1613 N N . LEU A 1 203 ? -1.326 -2.559 -12.359 1 98.69 203 LEU A N 1
ATOM 1614 C CA . LEU A 1 203 ? -2.748 -2.449 -12.664 1 98.69 203 LEU A CA 1
ATOM 1615 C C . LEU A 1 203 ? -3.305 -1.11 -12.195 1 98.69 203 LEU A C 1
ATOM 1617 O O . LEU A 1 203 ? -2.863 -0.572 -11.172 1 98.69 203 LEU A O 1
ATOM 1621 N N . ASN A 1 204 ? -4.238 -0.589 -12.969 1 98.5 204 ASN A N 1
ATOM 1622 C CA . ASN A 1 204 ? -5.02 0.565 -12.539 1 98.5 204 ASN A CA 1
ATOM 1623 C C . ASN A 1 204 ? -6.348 0.143 -11.922 1 98.5 204 ASN A C 1
ATOM 1625 O O . ASN A 1 204 ? -6.551 -1.033 -11.609 1 98.5 204 ASN A O 1
ATOM 1629 N N . GLY A 1 205 ? -7.219 1.068 -11.656 1 98.75 205 GLY A N 1
ATOM 1630 C CA . GLY A 1 205 ? -8.492 0.779 -11.023 1 98.75 205 GLY A CA 1
ATOM 1631 C C . GLY A 1 205 ? -9.289 -0.293 -11.75 1 98.75 205 GLY A C 1
ATOM 1632 O O . GLY A 1 205 ? -9.758 -1.247 -11.125 1 98.75 205 GLY A O 1
ATOM 1633 N N . ARG A 1 206 ? -9.406 -0.137 -13.023 1 98.62 206 ARG A N 1
ATOM 1634 C CA . ARG A 1 206 ? -10.141 -1.118 -13.812 1 98.62 206 ARG A CA 1
ATOM 1635 C C . ARG A 1 206 ? -9.484 -2.492 -13.727 1 98.62 206 ARG A C 1
ATOM 1637 O O . ARG A 1 206 ? -10.172 -3.51 -13.633 1 98.62 206 ARG A O 1
ATOM 1644 N N . GLY A 1 207 ? -8.188 -2.521 -13.797 1 98.81 207 GLY A N 1
ATOM 1645 C CA . GLY A 1 207 ? -7.473 -3.779 -13.641 1 98.81 207 GLY A CA 1
ATOM 1646 C C . GLY A 1 207 ? -7.773 -4.473 -12.328 1 98.81 207 GLY A C 1
ATOM 1647 O O . GLY A 1 207 ? -8.039 -5.68 -12.305 1 98.81 207 GLY A O 1
ATOM 1648 N N . TYR A 1 208 ? -7.812 -3.734 -11.25 1 98.81 208 TYR A N 1
ATOM 1649 C CA . TYR A 1 208 ? -8.062 -4.332 -9.945 1 98.81 208 TYR A CA 1
ATOM 1650 C C . TYR A 1 208 ? -9.531 -4.711 -9.789 1 98.81 208 TYR A C 1
ATOM 1652 O O . TYR A 1 208 ? -9.859 -5.68 -9.102 1 98.81 208 TYR A O 1
ATOM 1660 N N . GLN A 1 209 ? -10.367 -3.979 -10.453 1 98.75 209 GLN A N 1
ATOM 1661 C CA . GLN A 1 209 ? -11.773 -4.383 -10.484 1 98.75 209 GLN A CA 1
ATOM 1662 C C . GLN A 1 209 ? -11.93 -5.766 -11.109 1 98.75 209 GLN A C 1
ATOM 1664 O O . GLN A 1 209 ? -12.633 -6.621 -10.562 1 98.75 209 GLN A O 1
ATOM 1669 N N . ILE A 1 210 ? -11.281 -5.996 -12.195 1 98.75 210 ILE A N 1
ATOM 1670 C CA . ILE A 1 210 ? -11.32 -7.281 -12.875 1 98.75 210 ILE A CA 1
ATOM 1671 C C . ILE A 1 210 ? -10.664 -8.352 -12 1 98.75 210 ILE A C 1
ATOM 1673 O O . ILE A 1 210 ? -11.234 -9.414 -11.781 1 98.75 210 ILE A O 1
ATOM 1677 N N . PHE A 1 211 ? -9.5 -8.094 -11.477 1 98.88 211 PHE A N 1
ATOM 1678 C CA . PHE A 1 211 ? -8.75 -9.023 -10.633 1 98.88 211 PHE A CA 1
ATOM 1679 C C . PHE A 1 211 ? -9.594 -9.469 -9.445 1 98.88 211 PHE A C 1
ATOM 1681 O O . PHE A 1 211 ? -9.742 -10.672 -9.203 1 98.88 211 PHE A O 1
ATOM 1688 N N . SER A 1 212 ? -10.188 -8.477 -8.773 1 98.69 212 SER A N 1
ATOM 1689 C CA . SER A 1 212 ? -10.992 -8.797 -7.598 1 98.69 212 SER A CA 1
ATOM 1690 C C . SER A 1 212 ? -12.234 -9.594 -7.977 1 98.69 212 SER A C 1
ATOM 1692 O O . SER A 1 212 ? -12.648 -10.492 -7.238 1 98.69 212 SER A O 1
ATOM 1694 N N . SER A 1 213 ? -12.797 -9.273 -9.117 1 98.56 213 SER A N 1
ATOM 1695 C CA . SER A 1 213 ? -13.977 -10.008 -9.578 1 98.56 213 SER A CA 1
ATOM 1696 C C . SER A 1 213 ? -13.648 -11.469 -9.859 1 98.56 213 SER A C 1
ATOM 1698 O O . SER A 1 213 ? -14.43 -12.359 -9.523 1 98.56 213 SER A O 1
ATOM 1700 N N . LEU A 1 214 ? -12.523 -11.719 -10.398 1 98.5 214 LEU A N 1
ATOM 1701 C CA . LEU A 1 214 ? -12.109 -13.078 -10.742 1 98.5 214 LEU A CA 1
ATOM 1702 C C . LEU A 1 214 ? -11.828 -13.891 -9.484 1 98.5 214 LEU A C 1
ATOM 1704 O O . LEU A 1 214 ? -12.023 -15.109 -9.469 1 98.5 214 LEU A O 1
ATOM 1708 N N . LEU A 1 215 ? -11.43 -13.227 -8.406 1 98.56 215 LEU A N 1
ATOM 1709 C CA . LEU A 1 215 ? -11.086 -13.906 -7.164 1 98.56 215 LEU A CA 1
ATOM 1710 C C . LEU A 1 215 ? -12.336 -14.234 -6.359 1 98.56 215 LEU A C 1
ATOM 1712 O O . LEU A 1 215 ? -12.352 -15.195 -5.586 1 98.56 215 LEU A O 1
ATOM 1716 N N . ARG A 1 216 ? -13.391 -13.445 -6.461 1 97.69 216 ARG A N 1
ATOM 1717 C CA . ARG A 1 216 ? -14.547 -13.469 -5.57 1 97.69 216 ARG A CA 1
ATOM 1718 C C . ARG A 1 216 ? -15.156 -14.859 -5.5 1 97.69 216 ARG A C 1
ATOM 1720 O O . ARG A 1 216 ? -15.539 -15.328 -4.422 1 97.69 216 ARG A O 1
ATOM 1727 N N . LYS A 1 217 ? -15.164 -15.555 -6.602 1 94.75 217 LYS A N 1
ATOM 1728 C CA . LYS A 1 217 ? -15.844 -16.844 -6.645 1 94.75 217 LYS A CA 1
ATOM 1729 C C . LYS A 1 217 ? -15.047 -17.906 -5.883 1 94.75 217 LYS A C 1
ATOM 1731 O O . LYS A 1 217 ? -15.562 -18.984 -5.59 1 94.75 217 LYS A O 1
ATOM 1736 N N . HIS A 1 218 ? -13.867 -17.578 -5.527 1 97.44 218 HIS A N 1
ATOM 1737 C CA . HIS A 1 218 ? -12.992 -18.578 -4.902 1 97.44 218 HIS A CA 1
ATOM 1738 C C . HIS A 1 218 ? -12.719 -18.219 -3.443 1 97.44 218 HIS A C 1
ATOM 1740 O O . HIS A 1 218 ? -11.977 -18.938 -2.76 1 97.44 218 HIS A O 1
ATOM 1746 N N . LEU A 1 219 ? -13.266 -17.141 -2.949 1 97.19 219 LEU A N 1
ATOM 1747 C CA . LEU A 1 219 ? -12.945 -16.641 -1.615 1 97.19 219 LEU A CA 1
ATOM 1748 C C . LEU A 1 219 ? -14.117 -16.859 -0.659 1 97.19 219 LEU A C 1
ATOM 1750 O O . LEU A 1 219 ? -15.273 -16.875 -1.08 1 97.19 219 LEU A O 1
ATOM 1754 N N . MET B 1 1 ? -56.25 88.562 10.641 1 30.67 1 MET B N 1
ATOM 1755 C CA . MET B 1 1 ? -54.812 88.25 10.719 1 30.67 1 MET B CA 1
ATOM 1756 C C . MET B 1 1 ? -54.594 86.75 10.766 1 30.67 1 MET B C 1
ATOM 1758 O O . MET B 1 1 ? -54.938 86.125 11.75 1 30.67 1 MET B O 1
ATOM 1762 N N . ASN B 1 2 ? -54.812 86 9.57 1 32.44 2 ASN B N 1
ATOM 1763 C CA . ASN B 1 2 ? -54.906 84.625 9.109 1 32.44 2 ASN B CA 1
ATOM 1764 C C . ASN B 1 2 ? -53.594 83.938 9.305 1 32.44 2 ASN B C 1
ATOM 1766 O O . ASN B 1 2 ? -52.562 84.25 8.703 1 32.44 2 ASN B O 1
ATOM 1770 N N . SER B 1 3 ? -53.219 83.438 10.508 1 33.22 3 SER B N 1
ATOM 1771 C CA . SER B 1 3 ? -52.031 82.75 10.992 1 33.22 3 SER B CA 1
ATOM 1772 C C . SER B 1 3 ? -51.844 81.438 10.258 1 33.22 3 SER B C 1
ATOM 1774 O O . SER B 1 3 ? -52.625 80.5 10.406 1 33.22 3 SER B O 1
ATOM 1776 N N . THR B 1 4 ? -51.406 81.375 8.953 1 34.34 4 THR B N 1
ATOM 1777 C CA . THR B 1 4 ? -51.156 80.25 8.062 1 34.34 4 THR B CA 1
ATOM 1778 C C . THR B 1 4 ? -50.062 79.375 8.609 1 34.34 4 THR B C 1
ATOM 1780 O O . THR B 1 4 ? -48.938 79.875 8.828 1 34.34 4 THR B O 1
ATOM 1783 N N . THR B 1 5 ? -50.375 78.375 9.43 1 35.72 5 THR B N 1
ATOM 1784 C CA . THR B 1 5 ? -49.531 77.312 10.039 1 35.72 5 THR B CA 1
ATOM 1785 C C . THR B 1 5 ? -48.75 76.562 8.977 1 35.72 5 THR B C 1
ATOM 1787 O O . THR B 1 5 ? -49.344 75.875 8.125 1 35.72 5 THR B O 1
ATOM 1790 N N . ARG B 1 6 ? -47.562 77 8.477 1 32.97 6 ARG B N 1
ATOM 1791 C CA . ARG B 1 6 ? -46.688 76.375 7.504 1 32.97 6 ARG B CA 1
ATOM 1792 C C . ARG B 1 6 ? -46.188 75 8 1 32.97 6 ARG B C 1
ATOM 1794 O O . ARG B 1 6 ? -45.531 74.938 9.047 1 32.97 6 ARG B O 1
ATOM 1801 N N . ILE B 1 7 ? -46.938 73.938 7.828 1 34.09 7 ILE B N 1
ATOM 1802 C CA . ILE B 1 7 ? -46.531 72.562 8.172 1 34.09 7 ILE B CA 1
ATOM 1803 C C . ILE B 1 7 ? -45.281 72.188 7.355 1 34.09 7 ILE B C 1
ATOM 1805 O O . ILE B 1 7 ? -45.312 72.188 6.125 1 34.09 7 ILE B O 1
ATOM 1809 N N . ALA B 1 8 ? -44.062 72.5 7.812 1 32.41 8 ALA B N 1
ATOM 1810 C CA . ALA B 1 8 ? -42.781 72.125 7.191 1 32.41 8 ALA B CA 1
ATOM 1811 C C . ALA B 1 8 ? -42.688 70.625 7.086 1 32.41 8 ALA B C 1
ATOM 1813 O O . ALA B 1 8 ? -42.781 69.875 8.094 1 32.41 8 ALA B O 1
ATOM 1814 N N . LEU B 1 9 ? -43.094 70 5.965 1 32.59 9 LEU B N 1
ATOM 1815 C CA . LEU B 1 9 ? -42.938 68.625 5.594 1 32.59 9 LEU B CA 1
ATOM 1816 C C . LEU B 1 9 ? -41.469 68.188 5.621 1 32.59 9 LEU B C 1
ATOM 1818 O O . LEU B 1 9 ? -40.656 68.75 4.895 1 32.59 9 LEU B O 1
ATOM 1822 N N . LEU B 1 10 ? -40.906 67.812 6.789 1 33.25 10 LEU B N 1
ATOM 1823 C CA . LEU B 1 10 ? -39.594 67.25 6.887 1 33.25 10 LEU B CA 1
ATOM 1824 C C . LEU B 1 10 ? -39.469 66 6.02 1 33.25 10 LEU B C 1
ATOM 1826 O O . LEU B 1 10 ? -40.219 65.062 6.184 1 33.25 10 LEU B O 1
ATOM 1830 N N . SER B 1 11 ? -39.094 66.125 4.738 1 34.25 11 SER B N 1
ATOM 1831 C CA . SER B 1 11 ? -38.75 65.062 3.857 1 34.25 11 SER B CA 1
ATOM 1832 C C . SER B 1 11 ? -37.625 64.188 4.43 1 34.25 11 SER B C 1
ATOM 1834 O O . SER B 1 11 ? -36.531 64.75 4.727 1 34.25 11 SER B O 1
ATOM 1836 N N . PHE B 1 12 ? -37.906 63.219 5.238 1 35.09 12 PHE B N 1
ATOM 1837 C CA . PHE B 1 12 ? -36.938 62.219 5.676 1 35.09 12 PHE B CA 1
ATOM 1838 C C . PHE B 1 12 ? -36.281 61.531 4.477 1 35.09 12 PHE B C 1
ATOM 1840 O O . PHE B 1 12 ? -36.938 60.906 3.666 1 35.09 12 PHE B O 1
ATOM 1847 N N . CYS B 1 13 ? -35.281 62.156 3.857 1 31.73 13 CYS B N 1
ATOM 1848 C CA . CYS B 1 13 ? -34.469 61.5 2.852 1 31.73 13 CYS B CA 1
ATOM 1849 C C . CYS B 1 13 ? -33.812 60.219 3.418 1 31.73 13 CYS B C 1
ATOM 1851 O O . CYS B 1 13 ? -32.969 60.312 4.324 1 31.73 13 CYS B O 1
ATOM 1853 N N . CYS B 1 14 ? -34.562 59.125 3.658 1 34.31 14 CYS B N 1
ATOM 1854 C CA . CYS B 1 14 ? -33.938 57.844 3.965 1 34.31 14 CYS B CA 1
ATOM 1855 C C . CYS B 1 14 ? -32.906 57.5 2.912 1 34.31 14 CYS B C 1
ATOM 1857 O O . CYS B 1 14 ? -33.25 57.219 1.761 1 34.31 14 CYS B O 1
ATOM 1859 N N . GLY B 1 15 ? -31.797 58.188 2.801 1 36.72 15 GLY B N 1
ATOM 1860 C CA . GLY B 1 15 ? -30.719 57.656 1.979 1 36.72 15 GLY B CA 1
ATOM 1861 C C . GLY B 1 15 ? -30.391 56.188 2.301 1 36.72 15 GLY B C 1
ATOM 1862 O O . GLY B 1 15 ? -29.969 55.875 3.42 1 36.72 15 GLY B O 1
ATOM 1863 N N . GLY B 1 16 ? -31.172 55.219 1.784 1 36.34 16 GLY B N 1
ATOM 1864 C CA . GLY B 1 16 ? -30.797 53.844 1.831 1 36.34 16 GLY B CA 1
ATOM 1865 C C . GLY B 1 16 ? -29.359 53.594 1.411 1 36.34 16 GLY B C 1
ATOM 1866 O O . GLY B 1 16 ? -28.953 53.969 0.314 1 36.34 16 GLY B O 1
ATOM 1867 N N . LEU B 1 17 ? -28.453 53.562 2.393 1 39.91 17 LEU B N 1
ATOM 1868 C CA . LEU B 1 17 ? -27.109 53.062 2.156 1 39.91 17 LEU B CA 1
ATOM 1869 C C . LEU B 1 17 ? -27.172 51.656 1.524 1 39.91 17 LEU B C 1
ATOM 1871 O O . LEU B 1 17 ? -27.672 50.719 2.139 1 39.91 17 LEU B O 1
ATOM 1875 N N . LEU B 1 18 ? -27.328 51.625 0.235 1 41.16 18 LEU B N 1
ATOM 1876 C CA . LEU B 1 18 ? -27.094 50.375 -0.464 1 41.16 18 LEU B CA 1
ATOM 1877 C C . LEU B 1 18 ? -25.734 49.781 -0.083 1 41.16 18 LEU B C 1
ATOM 1879 O O . LEU B 1 18 ? -24.703 50.375 -0.379 1 41.16 18 LEU B O 1
ATOM 1883 N N . PHE B 1 19 ? -25.703 49.094 1.01 1 40.75 19 PHE B N 1
ATOM 1884 C CA . PHE B 1 19 ? -24.531 48.25 1.249 1 40.75 19 PHE B CA 1
ATOM 1885 C C . PHE B 1 19 ? -24.297 47.312 0.076 1 40.75 19 PHE B C 1
ATOM 1887 O O . PHE B 1 19 ? -25.094 46.406 -0.169 1 40.75 19 PHE B O 1
ATOM 1894 N N . SER B 1 20 ? -23.672 47.812 -0.964 1 40.38 20 SER B N 1
ATOM 1895 C CA . SER B 1 20 ? -23.141 46.875 -1.933 1 40.38 20 SER B CA 1
ATOM 1896 C C . SER B 1 20 ? -22.297 45.781 -1.249 1 40.38 20 SER B C 1
ATOM 1898 O O . SER B 1 20 ? -21.234 46.094 -0.692 1 40.38 20 SER B O 1
ATOM 1900 N N . LEU B 1 21 ? -22.906 44.812 -0.681 1 43.47 21 LEU B N 1
ATOM 1901 C CA . LEU B 1 21 ? -22.125 43.594 -0.38 1 43.47 21 LEU B CA 1
ATOM 1902 C C . LEU B 1 21 ? -21.312 43.156 -1.593 1 43.47 21 LEU B C 1
ATOM 1904 O O . LEU B 1 21 ? -21.859 42.562 -2.521 1 43.47 21 LEU B O 1
ATOM 1908 N N . GLY B 1 22 ? -20.328 43.938 -1.968 1 38.62 22 GLY B N 1
ATOM 1909 C CA . GLY B 1 22 ? -19.391 43.312 -2.881 1 38.62 22 GLY B CA 1
ATOM 1910 C C . GLY B 1 22 ? -19 41.906 -2.459 1 38.62 22 GLY B C 1
ATOM 1911 O O . GLY B 1 22 ? -18.312 41.719 -1.444 1 38.62 22 GLY B O 1
ATOM 1912 N N . ALA B 1 23 ? -19.797 40.938 -2.787 1 41.16 23 ALA B N 1
ATOM 1913 C CA . ALA B 1 23 ? -19.281 39.562 -2.73 1 41.16 23 ALA B CA 1
ATOM 1914 C C . ALA B 1 23 ? -17.891 39.5 -3.357 1 41.16 23 ALA B C 1
ATOM 1916 O O . ALA B 1 23 ? -17.734 39.656 -4.57 1 41.16 23 ALA B O 1
ATOM 1917 N N . ARG B 1 24 ? -16.891 39.781 -2.609 1 42.78 24 ARG B N 1
ATOM 1918 C CA . ARG B 1 24 ? -15.594 39.375 -3.105 1 42.78 24 ARG B CA 1
ATOM 1919 C C . ARG B 1 24 ? -15.633 37.938 -3.625 1 42.78 24 ARG B C 1
ATOM 1921 O O . ARG B 1 24 ? -15.805 37 -2.85 1 42.78 24 ARG B O 1
ATOM 1928 N N . PHE B 1 25 ? -16.031 37.781 -4.883 1 39.53 25 PHE B N 1
ATOM 1929 C CA . PHE B 1 25 ? -15.703 36.531 -5.535 1 39.53 25 PHE B CA 1
ATOM 1930 C C . PHE B 1 25 ? -14.266 36.094 -5.227 1 39.53 25 PHE B C 1
ATOM 1932 O O . PHE B 1 25 ? -13.32 36.719 -5.719 1 39.53 25 PHE B O 1
ATOM 1939 N N . VAL B 1 26 ? -14.031 35.594 -4.055 1 38.47 26 VAL B N 1
ATOM 1940 C CA . VAL B 1 26 ? -12.742 34.906 -3.943 1 38.47 26 VAL B CA 1
ATOM 1941 C C . VAL B 1 26 ? -12.516 34.031 -5.172 1 38.47 26 VAL B C 1
ATOM 1943 O O . VAL B 1 26 ? -13.289 33.125 -5.438 1 38.47 26 VAL B O 1
ATOM 1946 N N . ALA B 1 27 ? -11.922 34.5 -6.156 1 38.09 27 ALA B N 1
ATOM 1947 C CA . ALA B 1 27 ? -11.492 33.656 -7.266 1 38.09 27 ALA B CA 1
ATOM 1948 C C . ALA B 1 27 ? -11.039 32.281 -6.77 1 38.09 27 ALA B C 1
ATOM 1950 O O . ALA B 1 27 ? -10.375 32.188 -5.738 1 38.09 27 ALA B O 1
ATOM 1951 N N . PRO B 1 28 ? -11.727 31.25 -7.141 1 41.28 28 PRO B N 1
ATOM 1952 C CA . PRO B 1 28 ? -11.102 29.969 -6.785 1 41.28 28 PRO B CA 1
ATOM 1953 C C . PRO B 1 28 ? -9.586 29.984 -6.988 1 41.28 28 PRO B C 1
ATOM 1955 O O . PRO B 1 28 ? -9.102 30.406 -8.039 1 41.28 28 PRO B O 1
ATOM 1958 N N . PHE B 1 29 ? -8.867 30.312 -5.977 1 37.97 29 PHE B N 1
ATOM 1959 C CA . PHE B 1 29 ? -7.434 30.094 -6.133 1 37.97 29 PHE B CA 1
ATOM 1960 C C . PHE B 1 29 ? -7.16 28.922 -7.059 1 37.97 29 PHE B C 1
ATOM 1962 O O . PHE B 1 29 ? -7.363 27.766 -6.68 1 37.97 29 PHE B O 1
ATOM 1969 N N . LEU B 1 30 ? -7.422 29.047 -8.25 1 40.72 30 LEU B N 1
ATOM 1970 C CA . LEU B 1 30 ? -6.84 28.047 -9.148 1 40.72 30 LEU B CA 1
ATOM 1971 C C . LEU B 1 30 ? -5.395 27.75 -8.758 1 40.72 30 LEU B C 1
ATOM 1973 O O . LEU B 1 30 ? -4.543 28.641 -8.805 1 40.72 30 LEU B O 1
ATOM 1977 N N . ALA B 1 31 ? -5.129 26.812 -7.891 1 45 31 ALA B N 1
ATOM 1978 C CA . ALA B 1 31 ? -3.758 26.375 -7.625 1 45 31 ALA B CA 1
ATOM 1979 C C . ALA B 1 31 ? -2.938 26.344 -8.914 1 45 31 ALA B C 1
ATOM 1981 O O . ALA B 1 31 ? -3.439 25.969 -9.969 1 45 31 ALA B O 1
ATOM 1982 N N . PRO B 1 32 ? -1.865 27.078 -8.945 1 50.81 32 PRO B N 1
ATOM 1983 C CA . PRO B 1 32 ? -1.015 26.922 -10.133 1 50.81 32 PRO B CA 1
ATOM 1984 C C . PRO B 1 32 ? -0.799 25.469 -10.516 1 50.81 32 PRO B C 1
ATOM 1986 O O . PRO B 1 32 ? -0.841 24.578 -9.648 1 50.81 32 PRO B O 1
ATOM 1989 N N . PRO B 1 33 ? -0.864 25.172 -11.766 1 51.78 33 PRO B N 1
ATOM 1990 C CA . PRO B 1 33 ? -0.579 23.797 -12.188 1 51.78 33 PRO B CA 1
ATOM 1991 C C . PRO B 1 33 ? 0.696 23.234 -11.555 1 51.78 33 PRO B C 1
ATOM 1993 O O . PRO B 1 33 ? 1.649 23.984 -11.32 1 51.78 33 PRO B O 1
ATOM 1996 N N . PRO B 1 34 ? 0.516 22.094 -11.039 1 56.62 34 PRO B N 1
ATOM 1997 C CA . PRO B 1 34 ? 1.685 21.484 -10.398 1 56.62 34 PRO B CA 1
ATOM 1998 C C . PRO B 1 34 ? 2.951 21.609 -11.242 1 56.62 34 PRO B C 1
ATOM 2000 O O . PRO B 1 34 ? 2.904 21.422 -12.461 1 56.62 34 PRO B O 1
ATOM 2003 N N . ARG B 1 35 ? 4.047 22.234 -10.797 1 65.25 35 ARG B N 1
ATOM 2004 C CA . ARG B 1 35 ? 5.348 22.359 -11.453 1 65.25 35 ARG B CA 1
ATOM 2005 C C . ARG B 1 35 ? 5.797 21.016 -12.031 1 65.25 35 ARG B C 1
ATOM 2007 O O . ARG B 1 35 ? 6.406 20.984 -13.102 1 65.25 35 ARG B O 1
ATOM 2014 N N . THR B 1 36 ? 5.488 19.828 -11.344 1 82.31 36 THR B N 1
ATOM 2015 C CA . THR B 1 36 ? 5.84 18.516 -11.891 1 82.31 36 THR B CA 1
ATOM 2016 C C . THR B 1 36 ? 4.641 17.578 -11.859 1 82.31 36 THR B C 1
ATOM 2018 O O . THR B 1 36 ? 3.879 17.562 -10.891 1 82.31 36 THR B O 1
ATOM 2021 N N . ALA B 1 37 ? 4.363 17.016 -12.953 1 90.81 37 ALA B N 1
ATOM 2022 C CA . ALA B 1 37 ? 3.297 16.031 -13.047 1 90.81 37 ALA B CA 1
ATOM 2023 C C . ALA B 1 37 ? 3.525 14.891 -12.055 1 90.81 37 ALA B C 1
ATOM 2025 O O . ALA B 1 37 ? 4.668 14.508 -11.789 1 90.81 37 ALA B O 1
ATOM 2026 N N . PRO B 1 38 ? 2.412 14.414 -11.453 1 94.75 38 PRO B N 1
ATOM 2027 C CA . PRO B 1 38 ? 2.594 13.273 -10.547 1 94.75 38 PRO B CA 1
ATOM 2028 C C . PRO B 1 38 ? 3.121 12.031 -11.258 1 94.75 38 PRO B C 1
ATOM 2030 O O . PRO B 1 38 ? 2.932 11.875 -12.469 1 94.75 38 PRO B O 1
ATOM 2033 N N . PRO B 1 39 ? 3.752 11.188 -10.461 1 95.5 39 PRO B N 1
ATOM 2034 C CA . PRO B 1 39 ? 4.242 9.938 -11.039 1 95.5 39 PRO B CA 1
ATOM 2035 C C . PRO B 1 39 ? 3.115 8.969 -11.383 1 95.5 39 PRO B C 1
ATOM 2037 O O . PRO B 1 39 ? 1.983 9.141 -10.922 1 95.5 39 PRO B O 1
ATOM 2040 N N . LEU B 1 40 ? 3.408 7.949 -12.188 1 97.06 40 LEU B N 1
ATOM 2041 C CA . LEU B 1 40 ? 2.432 6.973 -12.656 1 97.06 40 LEU B CA 1
ATOM 2042 C C . LEU B 1 40 ? 1.783 6.246 -11.484 1 97.06 40 LEU B C 1
ATOM 2044 O O . LEU B 1 40 ? 0.598 5.906 -11.539 1 97.06 40 LEU B O 1
ATOM 2048 N N . HIS B 1 41 ? 2.564 5.965 -10.414 1 97.75 41 HIS B N 1
ATOM 2049 C CA . HIS B 1 41 ? 2.012 5.336 -9.219 1 97.75 41 HIS B CA 1
ATOM 2050 C C . HIS B 1 41 ? 0.871 6.164 -8.641 1 97.75 41 HIS B C 1
ATOM 2052 O O . HIS B 1 41 ? -0.155 5.613 -8.227 1 97.75 41 HIS B O 1
ATOM 2058 N N . TRP B 1 42 ? 1.069 7.473 -8.609 1 98.44 42 TRP B N 1
ATOM 2059 C CA . TRP B 1 42 ? 0.032 8.383 -8.141 1 98.44 42 TRP B CA 1
ATOM 2060 C C . TRP B 1 42 ? -1.23 8.258 -8.984 1 98.44 42 TRP B C 1
ATOM 2062 O O . TRP B 1 42 ? -2.334 8.133 -8.453 1 98.44 42 TRP B O 1
ATOM 2072 N N . GLU B 1 43 ? -1.071 8.195 -10.273 1 98.12 43 GLU B N 1
ATOM 2073 C CA . GLU B 1 43 ? -2.203 8.078 -11.188 1 98.12 43 GLU B CA 1
ATOM 2074 C C . GLU B 1 43 ? -2.955 6.77 -10.969 1 98.12 43 GLU B C 1
ATOM 2076 O O . GLU B 1 43 ? -4.188 6.746 -10.984 1 98.12 43 GLU B O 1
ATOM 2081 N N . ARG B 1 44 ? -2.238 5.738 -10.719 1 98.06 44 ARG B N 1
ATOM 2082 C CA . ARG B 1 44 ? -2.857 4.43 -10.531 1 98.06 44 ARG B CA 1
ATOM 2083 C C . ARG B 1 44 ? -3.656 4.379 -9.234 1 98.06 44 ARG B C 1
ATOM 2085 O O . ARG B 1 44 ? -4.746 3.809 -9.188 1 98.06 44 ARG B O 1
ATOM 2092 N N . LYS B 1 45 ? -3.082 4.969 -8.227 1 98.69 45 LYS B N 1
ATOM 2093 C CA . LYS B 1 45 ? -3.797 5.004 -6.957 1 98.69 45 LYS B CA 1
ATOM 2094 C C . LYS B 1 45 ? -5.062 5.848 -7.059 1 98.69 45 LYS B C 1
ATOM 2096 O O . LYS B 1 45 ? -6.137 5.426 -6.621 1 98.69 45 LYS B O 1
ATOM 2101 N N . VAL B 1 46 ? -4.945 6.988 -7.684 1 98.75 46 VAL B N 1
ATOM 2102 C CA . VAL B 1 46 ? -6.102 7.863 -7.863 1 98.75 46 VAL B CA 1
ATOM 2103 C C . VAL B 1 46 ? -7.16 7.152 -8.703 1 98.75 46 VAL B C 1
ATOM 2105 O O . VAL B 1 46 ? -8.359 7.262 -8.43 1 98.75 46 VAL B O 1
ATOM 2108 N N . ASP B 1 47 ? -6.727 6.438 -9.703 1 98.69 47 ASP B N 1
ATOM 2109 C CA . ASP B 1 47 ? -7.652 5.672 -10.531 1 98.69 47 ASP B CA 1
ATOM 2110 C C . ASP B 1 47 ? -8.406 4.633 -9.703 1 98.69 47 ASP B C 1
ATOM 2112 O O . ASP B 1 47 ? -9.594 4.402 -9.922 1 98.69 47 ASP B O 1
ATOM 2116 N N . GLN B 1 48 ? -7.746 3.994 -8.766 1 98.81 48 GLN B N 1
ATOM 2117 C CA . GLN B 1 48 ? -8.438 3.057 -7.887 1 98.81 48 GLN B CA 1
ATOM 2118 C C . GLN B 1 48 ? -9.492 3.77 -7.043 1 98.81 48 GLN B C 1
ATOM 2120 O O . GLN B 1 48 ? -10.602 3.268 -6.875 1 98.81 48 GLN B O 1
ATOM 2125 N N . PHE B 1 49 ? -9.094 4.938 -6.469 1 98.81 49 PHE B N 1
ATOM 2126 C CA . PHE B 1 49 ? -10.039 5.699 -5.668 1 98.81 49 PHE B CA 1
ATOM 2127 C C . PHE B 1 49 ? -11.281 6.051 -6.48 1 98.81 49 PHE B C 1
ATOM 2129 O O . PHE B 1 49 ? -12.406 5.895 -6.004 1 98.81 49 PHE B O 1
ATOM 2136 N N . GLN B 1 50 ? -10.977 6.461 -7.676 1 98.56 50 GLN B N 1
ATOM 2137 C CA . GLN B 1 50 ? -12.062 6.867 -8.562 1 98.56 50 GLN B CA 1
ATOM 2138 C C . GLN B 1 50 ? -12.953 5.68 -8.922 1 98.56 50 GLN B C 1
ATOM 2140 O O . GLN B 1 50 ? -14.18 5.789 -8.891 1 98.56 50 GLN B O 1
ATOM 2145 N N . THR B 1 51 ? -12.383 4.562 -9.258 1 98.62 51 THR B N 1
ATOM 2146 C CA . THR B 1 51 ? -13.117 3.381 -9.688 1 98.62 51 THR B CA 1
ATOM 2147 C C . THR B 1 51 ? -13.93 2.801 -8.531 1 98.62 51 THR B C 1
ATOM 2149 O O . THR B 1 51 ? -15.07 2.375 -8.727 1 98.62 51 THR B O 1
ATOM 2152 N N . LEU B 1 52 ? -13.383 2.816 -7.312 1 98.19 52 LEU B N 1
ATOM 2153 C CA . LEU B 1 52 ? -14.109 2.354 -6.141 1 98.19 52 LEU B CA 1
ATOM 2154 C C . LEU B 1 52 ? -15.297 3.268 -5.844 1 98.19 52 LEU B C 1
ATOM 2156 O O . LEU B 1 52 ? -16.391 2.791 -5.516 1 98.19 52 LEU B O 1
ATOM 2160 N N . GLY B 1 53 ? -15.094 4.613 -5.918 1 97.5 53 GLY B N 1
ATOM 2161 C CA . GLY B 1 53 ? -16.156 5.605 -5.875 1 97.5 53 GLY B CA 1
ATOM 2162 C C . GLY B 1 53 ? -16.703 5.84 -4.477 1 97.5 53 GLY B C 1
ATOM 2163 O O . GLY B 1 53 ? -17.734 6.492 -4.309 1 97.5 53 GLY B O 1
ATOM 2164 N N . ARG B 1 54 ? -16.016 5.211 -3.484 1 96.62 54 ARG B N 1
ATOM 2165 C CA . ARG B 1 54 ? -16.453 5.391 -2.105 1 96.62 54 ARG B CA 1
ATOM 2166 C C . ARG B 1 54 ? -15.297 5.227 -1.132 1 96.62 54 ARG B C 1
ATOM 2168 O O . ARG B 1 54 ? -14.266 4.652 -1.481 1 96.62 54 ARG B O 1
ATOM 2175 N N . ASN B 1 55 ? -15.438 5.863 0.007 1 97.69 55 ASN B N 1
ATOM 2176 C CA . ASN B 1 55 ? -14.531 5.621 1.122 1 97.69 55 ASN B CA 1
ATOM 2177 C C . ASN B 1 55 ? -15.281 5.145 2.363 1 97.69 55 ASN B C 1
ATOM 2179 O O . ASN B 1 55 ? -16.5 5.289 2.451 1 97.69 55 ASN B O 1
ATOM 2183 N N . ARG B 1 56 ? -14.492 4.645 3.295 1 96.75 56 ARG B N 1
ATOM 2184 C CA . ARG B 1 56 ? -15.016 4.18 4.574 1 96.75 56 ARG B CA 1
ATOM 2185 C C . ARG B 1 56 ? -15.039 5.309 5.602 1 96.75 56 ARG B C 1
ATOM 2187 O O . ARG B 1 56 ? -14.781 6.465 5.262 1 96.75 56 ARG B O 1
ATOM 2194 N N . LYS B 1 57 ? -15.414 4.965 6.832 1 97.88 57 LYS B N 1
ATOM 2195 C CA . LYS B 1 57 ? -15.719 5.957 7.859 1 97.88 57 LYS B CA 1
ATOM 2196 C C . LYS B 1 57 ? -14.445 6.594 8.406 1 97.88 57 LYS B C 1
ATOM 2198 O O . LYS B 1 57 ? -14.477 7.719 8.914 1 97.88 57 LYS B O 1
ATOM 2203 N N . LEU B 1 58 ? -13.344 5.883 8.383 1 98.75 58 LEU B N 1
ATOM 2204 C CA . LEU B 1 58 ? -12.039 6.395 8.789 1 98.75 58 LEU B CA 1
ATOM 2205 C C . LEU B 1 58 ? -11.086 6.457 7.602 1 98.75 58 LEU B C 1
ATOM 2207 O O . LEU B 1 58 ? -10.664 5.422 7.082 1 98.75 58 LEU B O 1
ATOM 2211 N N . VAL B 1 59 ? -10.742 7.664 7.191 1 98.94 59 VAL B N 1
ATOM 2212 C CA . VAL B 1 59 ? -9.93 7.863 5.996 1 98.94 59 VAL B CA 1
ATOM 2213 C C . VAL B 1 59 ? -8.555 8.406 6.391 1 98.94 59 VAL B C 1
ATOM 2215 O O . VAL B 1 59 ? -8.461 9.367 7.164 1 98.94 59 VAL B O 1
ATOM 2218 N N . PHE B 1 60 ? -7.523 7.805 5.898 1 98.94 60 PHE B N 1
ATOM 2219 C CA . PHE B 1 60 ? -6.164 8.305 6.043 1 98.94 60 PHE B CA 1
ATOM 2220 C C . PHE B 1 60 ? -5.699 8.984 4.758 1 98.94 60 PHE B C 1
ATOM 2222 O O . PHE B 1 60 ? -5.809 8.414 3.674 1 98.94 60 PHE B O 1
ATOM 2229 N N . LEU B 1 61 ? -5.211 10.172 4.898 1 98.94 61 LEU B N 1
ATOM 2230 C CA . LEU B 1 61 ? -4.629 10.93 3.795 1 98.94 61 LEU B CA 1
ATOM 2231 C C . LEU B 1 61 ? -3.156 11.234 4.062 1 98.94 61 LEU B C 1
ATOM 2233 O O . LEU B 1 61 ? -2.785 11.578 5.188 1 98.94 61 LEU B O 1
ATOM 2237 N N . GLY B 1 62 ? -2.365 11.094 3.01 1 98.88 62 GLY B N 1
ATOM 2238 C CA . GLY B 1 62 ? -0.96 11.422 3.189 1 98.88 62 GLY B CA 1
ATOM 2239 C C . GLY B 1 62 ? -0.069 10.836 2.111 1 98.88 62 GLY B C 1
ATOM 2240 O O . GLY B 1 62 ? -0.534 10.539 1.009 1 98.88 62 GLY B O 1
ATOM 2241 N N . ASP B 1 63 ? 1.198 10.734 2.416 1 98.56 63 ASP B N 1
ATOM 2242 C CA . ASP B 1 63 ? 2.207 10.289 1.458 1 98.56 63 ASP B CA 1
ATOM 2243 C C . ASP B 1 63 ? 2.611 8.844 1.718 1 98.56 63 ASP B C 1
ATOM 2245 O O . ASP B 1 63 ? 1.768 8.008 2.043 1 98.56 63 ASP B O 1
ATOM 2249 N N . SER B 1 64 ? 3.83 8.5 1.55 1 98.69 64 SER B N 1
ATOM 2250 C CA . SER B 1 64 ? 4.305 7.125 1.713 1 98.69 64 SER B CA 1
ATOM 2251 C C . SER B 1 64 ? 4.156 6.66 3.156 1 98.69 64 SER B C 1
ATOM 2253 O O . SER B 1 64 ? 3.951 5.469 3.412 1 98.69 64 SER B O 1
ATOM 2255 N N . ARG B 1 65 ? 4.242 7.535 4.09 1 98.25 65 ARG B N 1
ATOM 2256 C CA . ARG B 1 65 ? 4.145 7.168 5.5 1 98.25 65 ARG B CA 1
ATOM 2257 C C . ARG B 1 65 ? 2.723 6.742 5.855 1 98.25 65 ARG B C 1
ATOM 2259 O O . ARG B 1 65 ? 2.506 6.07 6.867 1 98.25 65 ARG B O 1
ATOM 2266 N N . ILE B 1 66 ? 1.776 7.184 5.082 1 98.88 66 ILE B N 1
ATOM 2267 C CA . ILE B 1 66 ? 0.406 6.707 5.23 1 98.88 66 ILE B CA 1
ATOM 2268 C C . ILE B 1 66 ? 0.198 5.465 4.367 1 98.88 66 ILE B C 1
ATOM 2270 O O . ILE B 1 66 ? -0.295 4.441 4.848 1 98.88 66 ILE B O 1
ATOM 2274 N N . GLU B 1 67 ? 0.624 5.492 3.115 1 98.88 67 GLU B N 1
ATOM 2275 C CA . GLU B 1 67 ? 0.362 4.41 2.172 1 98.88 67 GLU B CA 1
ATOM 2276 C C . GLU B 1 67 ? 0.94 3.088 2.674 1 98.88 67 GLU B C 1
ATOM 2278 O O . GLU B 1 67 ? 0.329 2.031 2.502 1 98.88 67 GLU B O 1
ATOM 2283 N N . GLU B 1 68 ? 2.1 3.15 3.24 1 98.62 68 GLU B N 1
ATOM 2284 C CA . GLU B 1 68 ? 2.859 1.928 3.477 1 98.62 68 GLU B CA 1
ATOM 2285 C C . GLU B 1 68 ? 2.371 1.207 4.73 1 98.62 68 GLU B C 1
ATOM 2287 O O . GLU B 1 68 ? 2.715 0.046 4.957 1 98.62 68 GLU B O 1
ATOM 2292 N N . ALA B 1 69 ? 1.54 1.82 5.516 1 98.62 69 ALA B N 1
ATOM 2293 C CA . ALA B 1 69 ? 1.105 1.229 6.777 1 98.62 69 ALA B CA 1
ATOM 2294 C C . ALA B 1 69 ? -0.029 0.232 6.555 1 98.62 69 ALA B C 1
ATOM 2296 O O . ALA B 1 69 ? -0.898 0.45 5.707 1 98.62 69 ALA B O 1
ATOM 2297 N N . LEU B 1 70 ? -0.028 -0.768 7.391 1 98.31 70 LEU B N 1
ATOM 2298 C CA . LEU B 1 70 ? -1.129 -1.722 7.461 1 98.31 70 LEU B CA 1
ATOM 2299 C C . LEU B 1 70 ? -2.15 -1.298 8.516 1 98.31 70 LEU B C 1
ATOM 2301 O O . LEU B 1 70 ? -2.375 -2.016 9.492 1 98.31 70 LEU B O 1
ATOM 2305 N N . TRP B 1 71 ? -2.863 -0.225 8.281 1 98.44 71 TRP B N 1
ATOM 2306 C CA . TRP B 1 71 ? -3.662 0.506 9.258 1 98.44 71 TRP B CA 1
ATOM 2307 C C . TRP B 1 71 ? -4.727 -0.394 9.875 1 98.44 71 TRP B C 1
ATOM 2309 O O . TRP B 1 71 ? -4.922 -0.392 11.094 1 98.44 71 TRP B O 1
ATOM 2319 N N . PRO B 1 72 ? -5.508 -1.216 9.008 1 97.75 72 PRO B N 1
ATOM 2320 C CA . PRO B 1 72 ? -6.527 -2.061 9.641 1 97.75 72 PRO B CA 1
ATOM 2321 C C . PRO B 1 72 ? -5.945 -3.006 10.688 1 97.75 72 PRO B C 1
ATOM 2323 O O . PRO B 1 72 ? -6.582 -3.262 11.711 1 97.75 72 PRO B O 1
ATOM 2326 N N . GLU B 1 73 ? -4.781 -3.453 10.453 1 97.81 73 GLU B N 1
ATOM 2327 C CA . GLU B 1 73 ? -4.16 -4.379 11.391 1 97.81 73 GLU B CA 1
ATOM 2328 C C . GLU B 1 73 ? -3.557 -3.637 12.578 1 97.81 73 GLU B C 1
ATOM 2330 O O . GLU B 1 73 ? -3.705 -4.062 13.727 1 97.81 73 GLU B O 1
ATOM 2335 N N . TRP B 1 74 ? -2.873 -2.551 12.352 1 98.31 74 TRP B N 1
ATOM 2336 C CA . TRP B 1 74 ? -2.266 -1.771 13.422 1 98.31 74 TRP B CA 1
ATOM 2337 C C . TRP B 1 74 ? -3.328 -1.259 14.391 1 98.31 74 TRP B C 1
ATOM 2339 O O . TRP B 1 74 ? -3.109 -1.23 15.602 1 98.31 74 TRP B O 1
ATOM 2349 N N . LEU B 1 75 ? -4.527 -0.864 13.797 1 98.31 75 LEU B N 1
ATOM 2350 C CA . LEU B 1 75 ? -5.547 -0.223 14.617 1 98.31 75 LEU B CA 1
ATOM 2351 C C . LEU B 1 75 ? -6.645 -1.214 14.992 1 98.31 75 LEU B C 1
ATOM 2353 O O . LEU B 1 75 ? -7.547 -0.884 15.758 1 98.31 75 LEU B O 1
ATOM 2357 N N . GLN B 1 76 ? -6.551 -2.406 14.398 1 96 76 GLN B N 1
ATOM 2358 C CA . GLN B 1 76 ? -7.57 -3.426 14.609 1 96 76 GLN B CA 1
ATOM 2359 C C . GLN B 1 76 ? -8.961 -2.881 14.305 1 96 76 GLN B C 1
ATOM 2361 O O . GLN B 1 76 ? -9.883 -3.012 15.117 1 96 76 GLN B O 1
ATOM 2366 N N . ARG B 1 77 ? -9.016 -2.266 13.133 1 95.56 77 ARG B N 1
ATOM 2367 C CA . ARG B 1 77 ? -10.273 -1.704 12.641 1 95.56 77 ARG B CA 1
ATOM 2368 C C . ARG B 1 77 ? -10.547 -2.16 11.211 1 95.56 77 ARG B C 1
ATOM 2370 O O . ARG B 1 77 ? -9.617 -2.443 10.453 1 95.56 77 ARG B O 1
ATOM 2377 N N . ASN B 1 78 ? -11.906 -2.117 10.898 1 93.94 78 ASN B N 1
ATOM 2378 C CA . ASN B 1 78 ? -12.312 -2.639 9.602 1 93.94 78 ASN B CA 1
ATOM 2379 C C . ASN B 1 78 ? -13 -1.571 8.758 1 93.94 78 ASN B C 1
ATOM 2381 O O . ASN B 1 78 ? -13.555 -1.872 7.699 1 93.94 78 ASN B O 1
ATOM 2385 N N . ASP B 1 79 ? -13.008 -0.389 9.172 1 96.94 79 ASP B N 1
ATOM 2386 C CA . ASP B 1 79 ? -13.711 0.698 8.492 1 96.94 79 ASP B CA 1
ATOM 2387 C C . ASP B 1 79 ? -12.727 1.752 7.988 1 96.94 79 ASP B C 1
ATOM 2389 O O . ASP B 1 79 ? -13.016 2.947 8.023 1 96.94 79 ASP B O 1
ATOM 2393 N N . ILE B 1 80 ? -11.547 1.306 7.551 1 98.12 80 ILE B N 1
ATOM 2394 C CA . ILE B 1 80 ? -10.477 2.234 7.199 1 98.12 80 ILE B CA 1
ATOM 2395 C C . ILE B 1 80 ? -10.312 2.275 5.684 1 98.12 80 ILE B C 1
ATOM 2397 O O . ILE B 1 80 ? -10.312 1.233 5.023 1 98.12 80 ILE B O 1
ATOM 2401 N N . SER B 1 81 ? -10.227 3.42 5.121 1 98.69 81 SER B N 1
ATOM 2402 C CA . SER B 1 81 ? -9.711 3.66 3.777 1 98.69 81 SER B CA 1
ATOM 2403 C C . SER B 1 81 ? -8.344 4.332 3.82 1 98.69 81 SER B C 1
ATOM 2405 O O . SER B 1 81 ? -8.211 5.461 4.297 1 98.69 81 SER B O 1
ATOM 2407 N N . ASN B 1 82 ? -7.312 3.611 3.377 1 98.81 82 ASN B N 1
ATOM 2408 C CA . ASN B 1 82 ? -5.984 4.191 3.188 1 98.81 82 ASN B CA 1
ATOM 2409 C C . ASN B 1 82 ? -5.875 4.914 1.848 1 98.81 82 ASN B C 1
ATOM 2411 O O . ASN B 1 82 ? -5.844 4.277 0.794 1 98.81 82 ASN B O 1
ATOM 2415 N N . ARG B 1 83 ? -5.777 6.191 1.891 1 98.94 83 ARG B N 1
ATOM 2416 C CA . ARG B 1 83 ? -5.656 7.016 0.694 1 98.94 83 ARG B CA 1
ATOM 2417 C C . ARG B 1 83 ? -4.301 7.711 0.638 1 98.94 83 ARG B C 1
ATOM 2419 O O . ARG B 1 83 ? -4.176 8.797 0.07 1 98.94 83 ARG B O 1
ATOM 2426 N N . GLY B 1 84 ? -3.334 7.129 1.288 1 98.94 84 GLY B N 1
ATOM 2427 C CA . GLY B 1 84 ? -1.961 7.566 1.1 1 98.94 84 GLY B CA 1
ATOM 2428 C C . GLY B 1 84 ? -1.399 7.207 -0.262 1 98.94 84 GLY B C 1
ATOM 2429 O O . GLY B 1 84 ? -1.763 6.18 -0.837 1 98.94 84 GLY B O 1
ATOM 2430 N N . ILE B 1 85 ? -0.564 8.07 -0.713 1 98.88 85 ILE B N 1
ATOM 2431 C CA . ILE B 1 85 ? 0.137 7.785 -1.959 1 98.88 85 ILE B CA 1
ATOM 2432 C C . ILE B 1 85 ? 1.614 8.141 -1.815 1 98.88 85 ILE B C 1
ATOM 2434 O O . ILE B 1 85 ? 1.952 9.258 -1.417 1 98.88 85 ILE B O 1
ATOM 2438 N N . ASN B 1 86 ? 2.461 7.191 -2.139 1 98.31 86 ASN B N 1
ATOM 2439 C CA . ASN B 1 86 ? 3.902 7.426 -2.121 1 98.31 86 ASN B CA 1
ATOM 2440 C C . ASN B 1 86 ? 4.273 8.688 -2.896 1 98.31 86 ASN B C 1
ATOM 2442 O O . ASN B 1 86 ? 3.805 8.891 -4.016 1 98.31 86 ASN B O 1
ATOM 2446 N N . GLY B 1 87 ? 5.07 9.531 -2.293 1 97.62 87 GLY B N 1
ATOM 2447 C CA . GLY B 1 87 ? 5.598 10.719 -2.943 1 97.62 87 GLY B CA 1
ATOM 2448 C C . GLY B 1 87 ? 4.621 11.883 -2.949 1 97.62 87 GLY B C 1
ATOM 2449 O O . GLY B 1 87 ? 4.957 12.977 -3.404 1 97.62 87 GLY B O 1
ATOM 2450 N N . ASP B 1 88 ? 3.457 11.719 -2.395 1 98.38 88 ASP B N 1
ATOM 2451 C CA . ASP B 1 88 ? 2.422 12.75 -2.439 1 98.38 88 ASP B CA 1
ATOM 2452 C C . ASP B 1 88 ? 2.873 14.016 -1.717 1 98.38 88 ASP B C 1
ATOM 2454 O O . ASP B 1 88 ? 3.846 13.992 -0.959 1 98.38 88 ASP B O 1
ATOM 2458 N N . ASN B 1 89 ? 2.254 15.141 -2.074 1 97.94 89 ASN B N 1
ATOM 2459 C CA . ASN B 1 89 ? 2.477 16.453 -1.486 1 97.94 89 ASN B CA 1
ATOM 2460 C C . ASN B 1 89 ? 1.188 17.281 -1.433 1 97.94 89 ASN B C 1
ATOM 2462 O O . ASN B 1 89 ? 0.125 16.797 -1.822 1 97.94 89 ASN B O 1
ATOM 2466 N N . THR B 1 90 ? 1.302 18.453 -0.899 1 98.44 90 THR B N 1
ATOM 2467 C CA . THR B 1 90 ? 0.083 19.219 -0.677 1 98.44 90 THR B CA 1
ATOM 2468 C C . THR B 1 90 ? -0.58 19.578 -2.004 1 98.44 90 THR B C 1
ATOM 2470 O O . THR B 1 90 ? -1.808 19.641 -2.096 1 98.44 90 THR B O 1
ATOM 2473 N N . LEU B 1 91 ? 0.197 19.812 -3.033 1 97.38 91 LEU B N 1
ATOM 2474 C CA . LEU B 1 91 ? -0.348 20.156 -4.344 1 97.38 91 LEU B CA 1
ATOM 2475 C C . LEU B 1 91 ? -1.13 18.984 -4.926 1 97.38 91 LEU B C 1
ATOM 2477 O O . LEU B 1 91 ? -2.264 19.141 -5.379 1 97.38 91 LEU B O 1
ATOM 2481 N N . TRP B 1 92 ? -0.535 17.812 -4.914 1 98.25 92 TRP B N 1
ATOM 2482 C CA . TRP B 1 92 ? -1.144 16.625 -5.52 1 98.25 92 TRP B CA 1
ATOM 2483 C C . TRP B 1 92 ? -2.324 16.141 -4.688 1 98.25 92 TRP B C 1
ATOM 2485 O O . TRP B 1 92 ? -3.324 15.672 -5.234 1 98.25 92 TRP B O 1
ATOM 2495 N N . LEU B 1 93 ? -2.227 16.25 -3.348 1 98.69 93 LEU B N 1
ATOM 2496 C CA . LEU B 1 93 ? -3.379 15.898 -2.525 1 98.69 93 LEU B CA 1
ATOM 2497 C C . LEU B 1 93 ? -4.555 16.828 -2.812 1 98.69 93 LEU B C 1
ATOM 2499 O O . LEU B 1 93 ? -5.691 16.359 -2.947 1 98.69 93 LEU B O 1
ATOM 2503 N N . PHE B 1 94 ? -4.285 18.125 -2.891 1 98 94 PHE B N 1
ATOM 2504 C CA . PHE B 1 94 ? -5.355 19.062 -3.176 1 98 94 PHE B CA 1
ATOM 2505 C C . PHE B 1 94 ? -6.102 18.672 -4.445 1 98 94 PHE B C 1
ATOM 2507 O O . PHE B 1 94 ? -7.332 18.703 -4.484 1 98 94 PHE B O 1
ATOM 2514 N N . ALA B 1 95 ? -5.387 18.234 -5.438 1 97.12 95 ALA B N 1
ATOM 2515 C CA . ALA B 1 95 ? -5.957 17.922 -6.746 1 97.12 95 ALA B CA 1
ATOM 2516 C C . ALA B 1 95 ? -6.84 16.688 -6.676 1 97.12 95 ALA B C 1
ATOM 2518 O O . ALA B 1 95 ? -7.762 16.531 -7.48 1 97.12 95 ALA B O 1
ATOM 2519 N N . ARG B 1 96 ? -6.59 15.812 -5.691 1 98.44 96 ARG B N 1
ATOM 2520 C CA . ARG B 1 96 ? -7.293 14.531 -5.711 1 98.44 96 ARG B CA 1
ATOM 2521 C C . ARG B 1 96 ? -8.312 14.445 -4.574 1 98.44 96 ARG B C 1
ATOM 2523 O O . ARG B 1 96 ? -8.93 13.406 -4.363 1 98.44 96 ARG B O 1
ATOM 2530 N N . LEU B 1 97 ? -8.547 15.484 -3.875 1 98.62 97 LEU B N 1
ATOM 2531 C CA . LEU B 1 97 ? -9.391 15.469 -2.686 1 98.62 97 LEU B CA 1
ATOM 2532 C C . LEU B 1 97 ? -10.781 14.922 -3.01 1 98.62 97 LEU B C 1
ATOM 2534 O O . LEU B 1 97 ? -11.297 14.062 -2.297 1 98.62 97 LEU B O 1
ATOM 2538 N N . PRO B 1 98 ? -11.461 15.289 -4.148 1 98.19 98 PRO B N 1
ATOM 2539 C CA . PRO B 1 98 ? -12.836 14.844 -4.387 1 98.19 98 PRO B CA 1
ATOM 2540 C C . PRO B 1 98 ? -12.945 13.336 -4.555 1 98.19 98 PRO B C 1
ATOM 2542 O O . PRO B 1 98 ? -13.961 12.742 -4.176 1 98.19 98 PRO B O 1
ATOM 2545 N N . VAL B 1 99 ? -11.844 12.688 -5.051 1 98.38 99 VAL B N 1
ATOM 2546 C CA . VAL B 1 99 ? -11.945 11.25 -5.281 1 98.38 99 VAL B CA 1
ATOM 2547 C C . VAL B 1 99 ? -11.367 10.492 -4.082 1 98.38 99 VAL B C 1
ATOM 2549 O O . VAL B 1 99 ? -11.688 9.32 -3.875 1 98.38 99 VAL B O 1
ATOM 2552 N N . SER B 1 100 ? -10.531 11.188 -3.293 1 98.69 100 SER B N 1
ATOM 2553 C CA . SER B 1 100 ? -9.938 10.555 -2.119 1 98.69 100 SER B CA 1
ATOM 2554 C C . SER B 1 100 ? -10.922 10.516 -0.953 1 98.69 100 SER B C 1
ATOM 2556 O O . SER B 1 100 ? -10.898 9.586 -0.146 1 98.69 100 SER B O 1
ATOM 2558 N N . VAL B 1 101 ? -11.703 11.539 -0.86 1 98.56 101 VAL B N 1
ATOM 2559 C CA . VAL B 1 101 ? -12.789 11.617 0.109 1 98.56 101 VAL B CA 1
ATOM 2560 C C . VAL B 1 101 ? -14.109 11.891 -0.614 1 98.56 101 VAL B C 1
ATOM 2562 O O . VAL B 1 101 ? -14.586 13.031 -0.631 1 98.56 101 VAL B O 1
ATOM 2565 N N . SER B 1 102 ? -14.703 10.805 -1.124 1 97.06 102 SER B N 1
ATOM 2566 C CA . SER B 1 102 ? -15.852 10.93 -2.02 1 97.06 102 SER B CA 1
ATOM 2567 C C . SER B 1 102 ? -17.156 10.969 -1.238 1 97.06 102 SER B C 1
ATOM 2569 O O . SER B 1 102 ? -18.188 11.398 -1.764 1 97.06 102 SER B O 1
ATOM 2571 N N . MET B 1 103 ? -17.062 10.484 -0.032 1 97.38 103 MET B N 1
ATOM 2572 C CA . MET B 1 103 ? -18.203 10.516 0.879 1 97.38 103 MET B CA 1
ATOM 2573 C C . MET B 1 103 ? -17.781 11.016 2.258 1 97.38 103 MET B C 1
ATOM 2575 O O . MET B 1 103 ? -16.594 11.07 2.57 1 97.38 103 MET B O 1
ATOM 2579 N N . GLU B 1 104 ? -18.844 11.367 3.035 1 98.12 104 GLU B N 1
ATOM 2580 C CA . GLU B 1 104 ? -18.516 11.844 4.379 1 98.12 104 GLU B CA 1
ATOM 2581 C C . GLU B 1 104 ? -17.875 10.75 5.219 1 98.12 104 GLU B C 1
ATOM 2583 O O . GLU B 1 104 ? -18.297 9.594 5.168 1 98.12 104 GLU B O 1
ATOM 2588 N N . ALA B 1 105 ? -16.844 11.086 5.871 1 98.69 105 ALA B N 1
ATOM 2589 C CA . ALA B 1 105 ? -16.156 10.211 6.824 1 98.69 105 ALA B CA 1
ATOM 2590 C C . ALA B 1 105 ? -16.422 10.648 8.258 1 98.69 105 ALA B C 1
ATOM 2592 O O . ALA B 1 105 ? -16.688 11.828 8.523 1 98.69 105 ALA B O 1
ATOM 2593 N N . ASP B 1 106 ? -16.375 9.695 9.188 1 98.75 106 ASP B N 1
ATOM 2594 C CA . ASP B 1 106 ? -16.484 10.055 10.602 1 98.75 106 ASP B CA 1
ATOM 2595 C C . ASP B 1 106 ? -15.219 10.75 11.086 1 98.75 106 ASP B C 1
ATOM 2597 O O . ASP B 1 106 ? -15.289 11.68 11.898 1 98.75 106 ASP B O 1
ATOM 2601 N N . VAL B 1 107 ? -14.086 10.266 10.617 1 98.88 107 VAL B N 1
ATOM 2602 C CA . VAL B 1 107 ? -12.781 10.797 11.008 1 98.88 107 VAL B CA 1
ATOM 2603 C C . VAL B 1 107 ? -11.844 10.797 9.797 1 98.88 107 VAL B C 1
ATOM 2605 O O . VAL B 1 107 ? -11.844 9.859 9 1 98.88 107 VAL B O 1
ATOM 2608 N N . ILE B 1 108 ? -11.062 11.797 9.625 1 98.94 108 ILE B N 1
ATOM 2609 C CA . ILE B 1 108 ? -9.984 11.867 8.641 1 98.94 108 ILE B CA 1
ATOM 2610 C C . ILE B 1 108 ? -8.656 12.125 9.352 1 98.94 108 ILE B C 1
ATOM 2612 O O . ILE B 1 108 ? -8.555 13.047 10.172 1 98.94 108 ILE B O 1
ATOM 2616 N N . VAL B 1 109 ? -7.695 11.32 9.125 1 99 109 VAL B N 1
ATOM 2617 C CA . VAL B 1 109 ? -6.324 11.531 9.578 1 99 109 VAL B CA 1
ATOM 2618 C C . VAL B 1 109 ? -5.477 12.078 8.43 1 99 109 VAL B C 1
ATOM 2620 O O . VAL B 1 109 ? -5.496 11.539 7.324 1 99 109 VAL B O 1
ATOM 2623 N N . LEU B 1 110 ? -4.758 13.133 8.688 1 98.94 110 LEU B N 1
ATOM 2624 C CA . LEU B 1 110 ? -3.965 13.805 7.664 1 98.94 110 LEU B CA 1
ATOM 2625 C C . LEU B 1 110 ? -2.504 13.914 8.086 1 98.94 110 LEU B C 1
ATOM 2627 O O . LEU B 1 110 ? -2.201 14.469 9.141 1 98.94 110 LEU B O 1
ATOM 2631 N N . GLN B 1 111 ? -1.626 13.32 7.352 1 98.75 111 GLN B N 1
ATOM 2632 C CA . GLN B 1 111 ? -0.179 13.367 7.531 1 98.75 111 GLN B CA 1
ATOM 2633 C C . GLN B 1 111 ? 0.53 13.672 6.215 1 98.75 111 GLN B C 1
ATOM 2635 O O . GLN B 1 111 ? 0.632 12.797 5.348 1 98.75 111 GLN B O 1
ATOM 2640 N N . LEU B 1 112 ? 1.118 14.898 6.094 1 98.62 112 LEU B N 1
ATOM 2641 C CA . LEU B 1 112 ? 1.697 15.32 4.824 1 98.62 112 LEU B CA 1
ATOM 2642 C C . LEU B 1 112 ? 2.641 16.5 5.023 1 98.62 112 LEU B C 1
ATOM 2644 O O . LEU B 1 112 ? 2.566 17.188 6.043 1 98.62 112 LEU B O 1
ATOM 2648 N N . GLY B 1 113 ? 3.59 16.75 4.043 1 97.69 113 GLY B N 1
ATOM 2649 C CA . GLY B 1 113 ? 4.391 17.953 4.082 1 97.69 113 GLY B CA 1
ATOM 2650 C C . GLY B 1 113 ? 5.848 17.719 3.736 1 97.69 113 GLY B C 1
ATOM 2651 O O . GLY B 1 113 ? 6.492 18.578 3.133 1 97.69 113 GLY B O 1
ATOM 2652 N N . ILE B 1 114 ? 6.395 16.547 4.074 1 96.56 114 ILE B N 1
ATOM 2653 C CA . ILE B 1 114 ? 7.828 16.312 3.957 1 96.56 114 ILE B CA 1
ATOM 2654 C C . ILE B 1 114 ? 8.242 16.375 2.488 1 96.56 114 ILE B C 1
ATOM 2656 O O . ILE B 1 114 ? 9.305 16.922 2.158 1 96.56 114 ILE B O 1
ATOM 2660 N N . ASN B 1 115 ? 7.438 15.82 1.672 1 96 115 ASN B N 1
ATOM 2661 C CA . ASN B 1 115 ? 7.789 15.797 0.256 1 96 115 ASN B CA 1
ATOM 2662 C C . ASN B 1 115 ? 7.727 17.203 -0.355 1 96 115 ASN B C 1
ATOM 2664 O O . ASN B 1 115 ? 8.484 17.516 -1.273 1 96 115 ASN B O 1
ATOM 2668 N N . ASP B 1 116 ? 6.828 18.094 0.144 1 96.19 116 ASP B N 1
ATOM 2669 C CA . ASP B 1 116 ? 6.816 19.484 -0.281 1 96.19 116 ASP B CA 1
ATOM 2670 C C . ASP B 1 116 ? 8.164 20.156 -0.016 1 96.19 116 ASP B C 1
ATOM 2672 O O . ASP B 1 116 ? 8.734 20.781 -0.906 1 96.19 116 ASP B O 1
ATOM 2676 N N . LEU B 1 117 ? 8.625 19.938 1.174 1 95.25 117 LEU B N 1
ATOM 2677 C CA . LEU B 1 117 ? 9.906 20.531 1.563 1 95.25 117 LEU B CA 1
ATOM 2678 C C . LEU B 1 117 ? 11.039 19.969 0.711 1 95.25 117 LEU B C 1
ATOM 2680 O O . LEU B 1 117 ? 11.906 20.719 0.251 1 95.25 117 LEU B O 1
ATOM 2684 N N . MET B 1 118 ? 11 18.672 0.489 1 92 118 MET B N 1
ATOM 2685 C CA . MET B 1 118 ? 12.062 18.031 -0.265 1 92 118 MET B CA 1
ATOM 2686 C C . MET B 1 118 ? 12.062 18.484 -1.72 1 92 118 MET B C 1
ATOM 2688 O O . MET B 1 118 ? 13.102 18.469 -2.383 1 92 118 MET B O 1
ATOM 2692 N N . ARG B 1 119 ? 10.953 18.891 -2.174 1 91.94 119 ARG B N 1
ATOM 2693 C CA . ARG B 1 119 ? 10.844 19.328 -3.559 1 91.94 119 ARG B CA 1
ATOM 2694 C C . ARG B 1 119 ? 11.109 20.828 -3.676 1 91.94 119 ARG B C 1
ATOM 2696 O O . ARG B 1 119 ? 11.016 21.406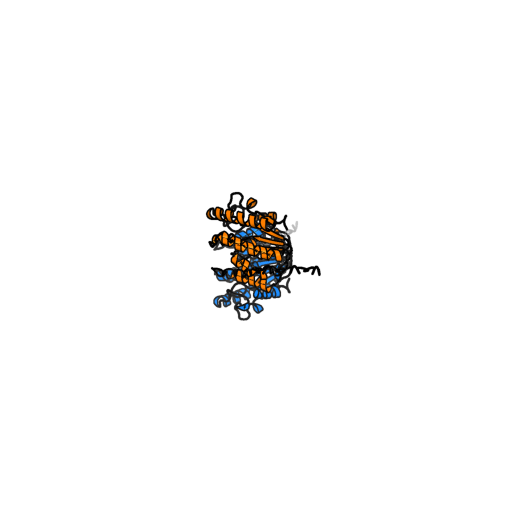 -4.766 1 91.94 119 ARG B O 1
ATOM 2703 N N . GLY B 1 120 ? 11.312 21.531 -2.566 1 91.44 120 GLY B N 1
ATOM 2704 C CA . GLY B 1 120 ? 11.781 22.906 -2.582 1 91.44 120 GLY B CA 1
ATOM 2705 C C . GLY B 1 120 ? 10.664 23.938 -2.451 1 91.44 120 GLY B C 1
ATOM 2706 O O . GLY B 1 120 ? 10.875 25.125 -2.688 1 91.44 120 GLY B O 1
ATOM 2707 N N . ASP B 1 121 ? 9.445 23.484 -2.109 1 93.75 121 ASP B N 1
ATOM 2708 C CA . ASP B 1 121 ? 8.367 24.438 -1.88 1 93.75 121 ASP B CA 1
ATOM 2709 C C . ASP B 1 121 ? 8.656 25.312 -0.663 1 93.75 121 ASP B C 1
ATOM 2711 O O . ASP B 1 121 ? 9.281 24.859 0.299 1 93.75 121 ASP B O 1
ATOM 2715 N N . SER B 1 122 ? 8.188 26.516 -0.758 1 95.12 122 SER B N 1
ATOM 2716 C CA . SER B 1 122 ? 8.352 27.406 0.394 1 95.12 122 SER B CA 1
ATOM 2717 C C . SER B 1 122 ? 7.355 27.062 1.496 1 95.12 122 SER B C 1
ATOM 2719 O O . SER B 1 122 ? 6.273 26.531 1.222 1 95.12 122 SER B O 1
ATOM 2721 N N . GLU B 1 123 ? 7.762 27.375 2.682 1 96.25 123 GLU B N 1
ATOM 2722 C CA . GLU B 1 123 ? 6.887 27.156 3.83 1 96.25 123 GLU B CA 1
ATOM 2723 C C . GLU B 1 123 ? 5.543 27.844 3.641 1 96.25 123 GLU B C 1
ATOM 2725 O O . GLU B 1 123 ? 4.492 27.266 3.916 1 96.25 123 GLU B O 1
ATOM 2730 N N . LEU B 1 124 ? 5.586 29.031 3.139 1 97.31 124 LEU B N 1
ATOM 2731 C CA . LEU B 1 124 ? 4.375 29.828 2.938 1 97.31 124 LEU B CA 1
ATOM 2732 C C . LEU B 1 124 ? 3.436 29.125 1.957 1 97.31 124 LEU B C 1
ATOM 2734 O O . LEU B 1 124 ? 2.225 29.078 2.184 1 97.31 124 LEU B O 1
ATOM 2738 N N . GLU B 1 125 ? 3.957 28.641 0.923 1 96.75 125 GLU B N 1
ATOM 2739 C CA . GLU B 1 125 ? 3.15 27.938 -0.076 1 96.75 125 GLU B CA 1
ATOM 2740 C C . GLU B 1 125 ? 2.533 26.672 0.499 1 96.75 125 GLU B C 1
ATOM 2742 O O . GLU B 1 125 ? 1.362 26.375 0.253 1 96.75 125 GLU B O 1
ATOM 2747 N N . ILE B 1 126 ? 3.318 25.953 1.232 1 98.31 126 ILE B N 1
ATOM 2748 C CA . ILE B 1 126 ? 2.859 24.703 1.812 1 98.31 126 ILE B CA 1
ATOM 2749 C C . ILE B 1 126 ? 1.718 24.969 2.791 1 98.31 126 ILE B C 1
ATOM 2751 O O . ILE B 1 126 ? 0.682 24.297 2.746 1 98.31 126 ILE B O 1
ATOM 2755 N N . VAL B 1 127 ? 1.864 25.953 3.609 1 98.75 127 VAL B N 1
ATOM 2756 C CA . VAL B 1 127 ? 0.875 26.266 4.633 1 98.75 127 VAL B CA 1
ATOM 2757 C C . VAL B 1 127 ? -0.414 26.75 3.971 1 98.75 127 VAL B C 1
ATOM 2759 O O . VAL B 1 127 ? -1.512 26.391 4.395 1 98.75 127 VAL B O 1
ATOM 2762 N N . ALA B 1 128 ? -0.281 27.531 2.959 1 98.44 128 ALA B N 1
ATOM 2763 C CA . ALA B 1 128 ? -1.457 28.016 2.248 1 98.44 128 ALA B CA 1
ATOM 2764 C C . ALA B 1 128 ? -2.246 26.875 1.627 1 98.44 128 ALA B C 1
ATOM 2766 O O . ALA B 1 128 ? -3.473 26.828 1.737 1 98.44 128 ALA B O 1
ATOM 2767 N N . ARG B 1 129 ? -1.553 25.969 1.004 1 98.38 129 ARG B N 1
ATOM 2768 C CA . ARG B 1 129 ? -2.223 24.828 0.403 1 98.38 129 ARG B CA 1
ATOM 2769 C C . ARG B 1 129 ? -2.85 23.938 1.471 1 98.38 129 ARG B C 1
ATOM 2771 O O . ARG B 1 129 ? -3.975 23.453 1.305 1 98.38 129 ARG B O 1
ATOM 2778 N N . MET B 1 130 ? -2.113 23.734 2.551 1 98.88 130 MET B N 1
ATOM 2779 C CA . MET B 1 130 ? -2.648 22.922 3.637 1 98.88 130 MET B CA 1
ATOM 2780 C C . MET B 1 130 ? -3.914 23.547 4.215 1 98.88 130 MET B C 1
ATOM 2782 O O . MET B 1 130 ? -4.867 22.828 4.543 1 98.88 130 MET B O 1
ATOM 2786 N N . SER B 1 131 ? -3.873 24.844 4.336 1 98.88 131 SER B N 1
ATOM 2787 C CA . SER B 1 131 ? -5.066 25.531 4.828 1 98.88 131 SER B CA 1
ATOM 2788 C C . SER B 1 131 ? -6.273 25.234 3.941 1 98.88 131 SER B C 1
ATOM 2790 O O . SER B 1 131 ? -7.367 24.969 4.445 1 98.88 131 SER B O 1
ATOM 2792 N N . GLN B 1 132 ? -6.082 25.281 2.656 1 98.62 132 GLN B N 1
ATOM 2793 C CA . GLN B 1 132 ? -7.16 24.984 1.715 1 98.62 132 GLN B CA 1
ATOM 2794 C C . GLN B 1 132 ? -7.602 23.531 1.826 1 98.62 132 GLN B C 1
ATOM 2796 O O . GLN B 1 132 ? -8.797 23.234 1.749 1 98.62 132 GLN B O 1
ATOM 2801 N N . ILE B 1 133 ? -6.676 22.641 1.975 1 98.88 133 ILE B N 1
ATOM 2802 C CA . ILE B 1 133 ? -6.977 21.219 2.133 1 98.88 133 ILE B CA 1
ATOM 2803 C C . ILE B 1 133 ? -7.836 21 3.379 1 98.88 133 ILE B C 1
ATOM 2805 O O . ILE B 1 133 ? -8.875 20.344 3.318 1 98.88 133 ILE B O 1
ATOM 2809 N N . LEU B 1 134 ? -7.422 21.625 4.445 1 98.88 134 LEU B N 1
ATOM 2810 C CA . LEU B 1 134 ? -8.133 21.453 5.707 1 98.88 134 LEU B CA 1
ATOM 2811 C C . LEU B 1 134 ? -9.531 22.047 5.625 1 98.88 134 LEU B C 1
ATOM 2813 O O . LEU B 1 134 ? -10.477 21.5 6.207 1 98.88 134 LEU B O 1
ATOM 2817 N N . ASP B 1 135 ? -9.703 23.156 4.91 1 98.62 135 ASP B N 1
ATOM 2818 C CA . ASP B 1 135 ? -11.031 23.734 4.707 1 98.62 135 ASP B CA 1
ATOM 2819 C C . ASP B 1 135 ? -11.945 22.766 3.959 1 98.62 135 ASP B C 1
ATOM 2821 O O . ASP B 1 135 ? -13.109 22.609 4.316 1 98.62 135 ASP B O 1
ATOM 2825 N N . TYR B 1 136 ? -11.438 22.141 2.984 1 98.5 136 TYR B N 1
ATOM 2826 C CA . TYR B 1 136 ? -12.211 21.156 2.242 1 98.5 136 TYR B CA 1
ATOM 2827 C C . TYR B 1 136 ? -12.594 19.984 3.137 1 98.5 136 TYR B C 1
ATOM 2829 O O . TYR B 1 136 ? -13.758 19.562 3.148 1 98.5 136 TYR B O 1
ATOM 2837 N N . LEU B 1 137 ? -11.648 19.469 3.9 1 98.81 137 LEU B N 1
ATOM 2838 C CA . LEU B 1 137 ? -11.852 18.266 4.695 1 98.81 137 LEU B CA 1
ATOM 2839 C C . LEU B 1 137 ? -12.867 18.516 5.805 1 98.81 137 LEU B C 1
ATOM 2841 O O . LEU B 1 137 ? -13.602 17.609 6.191 1 98.81 137 LEU B O 1
ATOM 2845 N N . ARG B 1 138 ? -12.93 19.719 6.258 1 98.12 138 ARG B N 1
ATOM 2846 C CA . ARG B 1 138 ? -13.875 20.062 7.312 1 98.12 138 ARG B CA 1
ATOM 2847 C C . ARG B 1 138 ? -15.312 19.875 6.84 1 98.12 138 ARG B C 1
ATOM 2849 O O . ARG B 1 138 ? -16.203 19.562 7.637 1 98.12 138 ARG B O 1
ATOM 2856 N N . ARG B 1 139 ? -15.5 20 5.582 1 97.75 139 ARG B N 1
ATOM 2857 C CA . ARG B 1 139 ? -16.828 19.812 5.012 1 97.75 139 ARG B CA 1
ATOM 2858 C C . ARG B 1 139 ? -17.141 18.328 4.832 1 97.75 139 ARG B C 1
ATOM 2860 O O . ARG B 1 139 ? -18.297 17.953 4.629 1 97.75 139 ARG B O 1
ATOM 2867 N N . LYS B 1 140 ? -16.141 17.516 4.914 1 98.31 140 LYS B N 1
ATOM 2868 C CA . LYS B 1 140 ? -16.297 16.109 4.602 1 98.31 140 LYS B CA 1
ATOM 2869 C C . LYS B 1 140 ? -16.266 15.258 5.871 1 98.31 140 LYS B C 1
ATOM 2871 O O . LYS B 1 140 ? -16.594 14.07 5.836 1 98.31 140 LYS B O 1
ATOM 2876 N N . SER B 1 141 ? -15.922 15.898 7 1 98.62 141 SER B N 1
ATOM 2877 C CA . SER B 1 141 ? -15.836 15.148 8.25 1 98.62 141 SER B CA 1
ATOM 2878 C C . SER B 1 141 ? -15.977 16.078 9.453 1 98.62 141 SER B C 1
ATOM 2880 O O . SER B 1 141 ? -15.422 17.172 9.469 1 98.62 141 SER B O 1
ATOM 2882 N N . PRO B 1 142 ? -16.609 15.664 10.5 1 97.62 142 PRO B N 1
ATOM 2883 C CA . PRO B 1 142 ? -16.688 16.453 11.734 1 97.62 142 PRO B CA 1
ATOM 2884 C C . PRO B 1 142 ? -15.406 16.391 12.555 1 97.62 142 PRO B C 1
ATOM 2886 O O . PRO B 1 142 ? -15.234 17.172 13.492 1 97.62 142 PRO B O 1
ATOM 2889 N N . LYS B 1 143 ? -14.547 15.422 12.242 1 98.69 143 LYS B N 1
ATOM 2890 C CA . LYS B 1 143 ? -13.344 15.203 13.047 1 98.69 143 LYS B CA 1
ATOM 2891 C C . LYS B 1 143 ? -12.125 15 12.156 1 98.69 143 LYS B C 1
ATOM 2893 O O . LYS B 1 143 ? -12.023 13.992 11.453 1 98.69 143 LYS B O 1
ATOM 2898 N N . ILE B 1 144 ? -11.227 15.906 12.219 1 98.88 144 ILE B N 1
ATOM 2899 C CA . ILE B 1 144 ? -9.953 15.836 11.508 1 98.88 144 ILE B CA 1
ATOM 2900 C C . ILE B 1 144 ? -8.812 15.711 12.508 1 98.88 144 ILE B C 1
ATOM 2902 O O . ILE B 1 144 ? -8.664 16.547 13.406 1 98.88 144 ILE B O 1
ATOM 2906 N N . VAL B 1 145 ? -8.078 14.672 12.398 1 98.94 145 VAL B N 1
ATOM 2907 C CA . VAL B 1 145 ? -6.832 14.484 13.141 1 98.94 145 VAL B CA 1
ATOM 2908 C C . VAL B 1 145 ? -5.645 14.898 12.273 1 98.94 145 VAL B C 1
ATOM 2910 O O . VAL B 1 145 ? -5.258 14.164 11.352 1 98.94 145 VAL B O 1
ATOM 2913 N N . PHE B 1 146 ? -5.141 16.062 12.555 1 98.94 146 PHE B N 1
ATOM 2914 C CA . PHE B 1 146 ? -4.02 16.641 11.836 1 98.94 146 PHE B CA 1
ATOM 2915 C C . PHE B 1 146 ? -2.701 16.344 12.539 1 98.94 146 PHE B C 1
ATOM 2917 O O . PHE B 1 146 ? -2.525 16.688 13.711 1 98.94 146 PHE B O 1
ATOM 2924 N N . THR B 1 147 ? -1.749 15.656 11.828 1 98.94 147 THR B N 1
ATOM 2925 C CA . THR B 1 147 ? -0.537 15.195 12.492 1 98.94 147 THR B CA 1
ATOM 2926 C C . THR B 1 147 ? 0.676 15.992 12.031 1 98.94 147 THR B C 1
ATOM 2928 O O . THR B 1 147 ? 0.656 16.594 10.953 1 98.94 147 THR B O 1
ATOM 2931 N N . SER B 1 148 ? 1.693 15.977 12.805 1 98.69 148 SER B N 1
ATOM 2932 C CA . SER B 1 148 ? 2.938 16.656 12.469 1 98.69 148 SER B CA 1
ATOM 2933 C C . SER B 1 148 ? 3.643 15.977 11.297 1 98.69 148 SER B C 1
ATOM 2935 O O . SER B 1 148 ? 3.52 14.766 11.117 1 98.69 148 SER B O 1
ATOM 2937 N N . VAL B 1 149 ? 4.352 16.812 10.547 1 98.44 149 VAL B N 1
ATOM 2938 C CA . VAL B 1 149 ? 5.355 16.266 9.641 1 98.44 149 VAL B CA 1
ATOM 2939 C C . VAL B 1 149 ? 6.426 15.523 10.445 1 98.44 149 VAL B C 1
ATOM 2941 O O . VAL B 1 149 ? 6.941 16.062 11.438 1 98.44 149 VAL B O 1
ATOM 2944 N N . ILE B 1 150 ? 6.672 14.352 10.07 1 97.81 150 ILE B N 1
ATOM 2945 C CA . ILE B 1 150 ? 7.68 13.57 10.773 1 97.81 150 ILE B CA 1
ATOM 2946 C C . ILE B 1 150 ? 9.07 13.969 10.297 1 97.81 150 ILE B C 1
ATOM 2948 O O . ILE B 1 150 ? 9.32 14.086 9.094 1 97.81 150 ILE B O 1
ATOM 2952 N N . TYR B 1 151 ? 9.938 14.148 11.25 1 96.94 151 TYR B N 1
ATOM 2953 C CA . TYR B 1 151 ? 11.32 14.477 10.922 1 96.94 151 TYR B CA 1
ATOM 2954 C C . TYR B 1 151 ? 11.969 13.359 10.109 1 96.94 151 TYR B C 1
ATOM 2956 O O . TYR B 1 151 ? 11.633 12.18 10.281 1 96.94 151 TYR B O 1
ATOM 2964 N N . ALA B 1 152 ? 12.875 13.727 9.234 1 95 152 ALA B N 1
ATOM 2965 C CA . ALA B 1 152 ? 13.781 12.773 8.602 1 95 152 ALA B CA 1
ATOM 2966 C C . ALA B 1 152 ? 15.102 12.68 9.359 1 95 152 ALA B C 1
ATOM 2968 O O . ALA B 1 152 ? 15.305 13.383 10.352 1 95 152 ALA B O 1
ATOM 2969 N N . ALA B 1 153 ? 15.914 11.781 8.945 1 87.44 153 ALA B N 1
ATOM 2970 C CA . ALA B 1 153 ? 17.188 11.578 9.648 1 87.44 153 ALA B CA 1
ATOM 2971 C C . ALA B 1 153 ? 18.156 12.703 9.344 1 87.44 153 ALA B C 1
ATOM 2973 O O . ALA B 1 153 ? 19.109 12.945 10.102 1 87.44 153 ALA B O 1
ATOM 2974 N N . SER B 1 154 ? 17.906 13.289 8.227 1 77 154 SER B N 1
ATOM 2975 C CA . SER B 1 154 ? 18.891 14.32 7.879 1 77 154 SER B CA 1
ATOM 2976 C C . SER B 1 154 ? 18.703 15.57 8.734 1 77 154 SER B C 1
ATOM 2978 O O . SER B 1 154 ? 17.578 16.031 8.922 1 77 154 SER B O 1
ATOM 2980 N N . SER B 1 155 ? 19.734 16.062 9.141 1 67.12 155 SER B N 1
ATOM 2981 C CA . SER B 1 155 ? 19.734 17.297 9.93 1 67.12 155 SER B CA 1
ATOM 2982 C C . SER B 1 155 ? 19.297 18.484 9.094 1 67.12 155 SER B C 1
ATOM 2984 O O . SER B 1 155 ? 18.703 19.438 9.617 1 67.12 155 SER B O 1
ATOM 2986 N N . GLN B 1 156 ? 19.531 18.422 7.852 1 66.31 156 GLN B N 1
ATOM 2987 C CA . GLN B 1 156 ? 19.219 19.578 7.008 1 66.31 156 GLN B CA 1
ATOM 2988 C C . GLN B 1 156 ? 17.703 19.797 6.922 1 66.31 156 GLN B C 1
ATOM 2990 O O . GLN B 1 156 ? 17.25 20.938 6.777 1 66.31 156 GLN B O 1
ATOM 2995 N N . SER B 1 157 ? 17.031 18.812 7.234 1 75.94 157 SER B N 1
ATOM 2996 C CA . SER B 1 157 ? 15.578 18.922 7.121 1 75.94 157 SER B CA 1
ATOM 2997 C C . SER B 1 157 ? 14.953 19.312 8.453 1 75.94 157 SER B C 1
ATOM 2999 O O . SER B 1 157 ? 13.812 19.781 8.492 1 75.94 157 SER B O 1
ATOM 3001 N N . GLN B 1 158 ? 15.773 19.359 9.414 1 87 158 GLN B N 1
ATOM 3002 C CA . GLN B 1 158 ? 15.227 19.547 10.75 1 87 158 GLN B CA 1
ATOM 3003 C C . GLN B 1 158 ? 14.633 20.938 10.922 1 87 158 GLN B C 1
ATOM 3005 O O . GLN B 1 158 ? 13.508 21.078 11.414 1 87 158 GLN B O 1
ATOM 3010 N N . LEU B 1 159 ? 15.375 21.922 10.508 1 91.38 159 LEU B N 1
ATOM 3011 C CA . LEU B 1 159 ? 14.898 23.297 10.711 1 91.38 159 LEU B CA 1
ATOM 3012 C C . LEU B 1 159 ? 13.633 23.562 9.906 1 91.38 159 LEU B C 1
ATOM 3014 O O . LEU B 1 159 ? 12.703 24.188 10.398 1 91.38 159 LEU B O 1
ATOM 3018 N N . LYS B 1 160 ? 13.648 23.094 8.719 1 94.5 160 LYS B N 1
ATOM 3019 C CA . LYS B 1 160 ? 12.484 23.328 7.859 1 94.5 160 LYS B CA 1
ATOM 3020 C C . LYS B 1 160 ? 11.258 22.594 8.391 1 94.5 160 LYS B C 1
ATOM 3022 O O . LYS B 1 160 ? 10.156 23.141 8.391 1 94.5 160 LYS B O 1
ATOM 3027 N N . VAL B 1 161 ? 11.445 21.375 8.844 1 97.44 161 VAL B N 1
ATOM 3028 C CA . VAL B 1 161 ? 10.336 20.594 9.383 1 97.44 161 VAL B CA 1
ATOM 3029 C C . VAL B 1 161 ? 9.82 21.25 10.664 1 97.44 161 VAL B C 1
ATOM 3031 O O . VAL B 1 161 ? 8.609 21.312 10.891 1 97.44 161 VAL B O 1
ATOM 3034 N N . THR B 1 162 ? 10.75 21.734 11.469 1 96.94 162 THR B N 1
ATOM 3035 C CA . THR B 1 162 ? 10.367 22.406 12.711 1 96.94 162 THR B CA 1
ATOM 3036 C C . THR B 1 162 ? 9.508 23.625 12.422 1 96.94 162 THR B C 1
ATOM 3038 O O . THR B 1 162 ? 8.453 23.828 13.039 1 96.94 162 THR B O 1
ATOM 3041 N N . ALA B 1 163 ? 9.984 24.391 11.516 1 97.19 163 ALA B N 1
ATOM 3042 C CA . ALA B 1 163 ? 9.25 25.609 11.156 1 97.19 163 ALA B CA 1
ATOM 3043 C C . ALA B 1 163 ? 7.875 25.266 10.594 1 97.19 163 ALA B C 1
ATOM 3045 O O . ALA B 1 163 ? 6.875 25.891 10.961 1 97.19 163 ALA B O 1
ATOM 3046 N N . LEU B 1 164 ? 7.805 24.312 9.727 1 98.38 164 LEU B N 1
ATOM 3047 C CA . LEU B 1 164 ? 6.539 23.922 9.117 1 98.38 164 LEU B CA 1
ATOM 3048 C C . LEU B 1 164 ? 5.574 23.375 10.172 1 98.38 164 LEU B C 1
ATOM 3050 O O . LEU B 1 164 ? 4.387 23.703 10.156 1 98.38 164 LEU B O 1
ATOM 3054 N N . ASN B 1 165 ? 6.094 22.594 11.078 1 98.56 165 ASN B N 1
ATOM 3055 C CA . ASN B 1 165 ? 5.25 22.031 12.125 1 98.56 165 ASN B CA 1
ATOM 3056 C C . ASN B 1 165 ? 4.707 23.109 13.055 1 98.56 165 ASN B C 1
ATOM 3058 O O . ASN B 1 165 ? 3.586 23 13.555 1 98.56 165 ASN B O 1
ATOM 3062 N N . ARG B 1 166 ? 5.508 24.094 13.273 1 98.56 166 ARG B N 1
ATOM 3063 C CA . ARG B 1 166 ? 4.996 25.234 14.039 1 98.56 166 ARG B CA 1
ATOM 3064 C C . ARG B 1 166 ? 3.787 25.859 13.352 1 98.56 166 ARG B C 1
ATOM 3066 O O . ARG B 1 166 ? 2.762 26.109 13.992 1 98.56 166 ARG B O 1
ATOM 3073 N N . ASP B 1 167 ? 3.902 26.062 12.133 1 98.81 167 ASP B N 1
ATOM 3074 C CA . ASP B 1 167 ? 2.824 26.688 11.367 1 98.81 167 ASP B CA 1
ATOM 3075 C C . ASP B 1 167 ? 1.627 25.75 11.25 1 98.81 167 ASP B C 1
ATOM 3077 O O . ASP B 1 167 ? 0.478 26.188 11.312 1 98.81 167 ASP B O 1
ATOM 3081 N N . PHE B 1 168 ? 1.858 24.438 11.023 1 98.94 168 PHE B N 1
ATOM 3082 C CA . PHE B 1 168 ? 0.771 23.469 10.945 1 98.94 168 PHE B CA 1
ATOM 3083 C C . PHE B 1 168 ? 0.017 23.391 12.266 1 98.94 168 PHE B C 1
ATOM 3085 O O . PHE B 1 168 ? -1.213 23.312 12.281 1 98.94 168 PHE B O 1
ATOM 3092 N N . ARG B 1 169 ? 0.747 23.453 13.336 1 98.88 169 ARG B N 1
ATOM 3093 C CA . ARG B 1 169 ? 0.096 23.453 14.648 1 98.88 169 ARG B CA 1
ATOM 3094 C C . ARG B 1 169 ? -0.76 24.703 14.836 1 98.88 169 ARG B C 1
ATOM 3096 O O . ARG B 1 169 ? -1.877 24.625 15.352 1 98.88 169 ARG B O 1
ATOM 3103 N N . ALA B 1 170 ? -0.23 25.781 14.477 1 98.81 170 ALA B N 1
ATOM 3104 C CA . ALA B 1 170 ? -0.99 27.031 14.562 1 98.81 170 ALA B CA 1
ATOM 3105 C C . ALA B 1 170 ? -2.264 26.95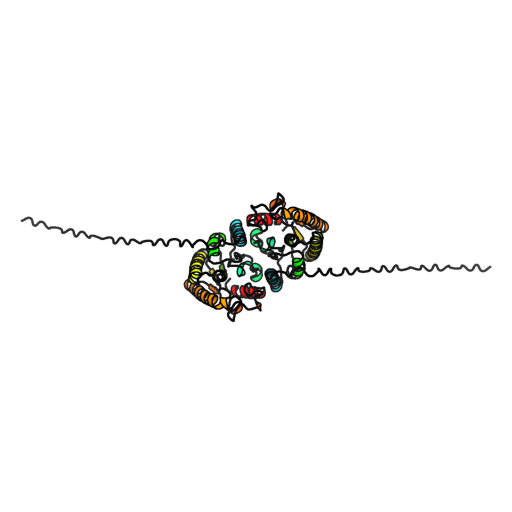3 13.719 1 98.81 170 ALA B C 1
ATOM 3107 O O . ALA B 1 170 ? -3.324 27.406 14.148 1 98.81 170 ALA B O 1
ATOM 3108 N N . LEU B 1 171 ? -2.129 26.422 12.539 1 98.62 171 LEU B N 1
ATOM 3109 C CA . LEU B 1 171 ? -3.285 26.219 11.664 1 98.62 171 LEU B CA 1
ATOM 3110 C C . LEU B 1 171 ? -4.316 25.328 12.328 1 98.62 171 LEU B C 1
ATOM 3112 O O . LEU B 1 171 ? -5.52 25.594 12.258 1 98.62 171 LEU B O 1
ATOM 3116 N N . ALA B 1 172 ? -3.869 24.25 12.93 1 98.81 172 ALA B N 1
ATOM 3117 C CA . ALA B 1 172 ? -4.762 23.328 13.617 1 98.81 172 ALA B CA 1
ATOM 3118 C C . ALA B 1 172 ? -5.52 24.031 14.742 1 98.81 172 ALA B C 1
ATOM 312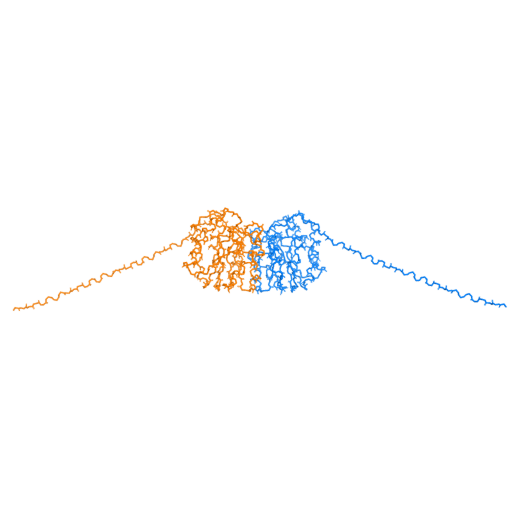0 O O . ALA B 1 172 ? -6.723 23.812 14.914 1 98.81 172 ALA B O 1
ATOM 3121 N N . GLU B 1 173 ? -4.82 24.828 15.469 1 98.62 173 GLU B N 1
ATOM 3122 C CA . GLU B 1 173 ? -5.434 25.594 16.562 1 98.62 173 GLU B CA 1
ATOM 3123 C C . GLU B 1 173 ? -6.469 26.578 16.031 1 98.62 173 GLU B C 1
ATOM 3125 O O . GLU B 1 173 ? -7.582 26.656 16.562 1 98.62 173 GLU B O 1
ATOM 3130 N N . GLN B 1 174 ? -6.055 27.25 15.055 1 98.38 174 GLN B N 1
ATOM 3131 C CA . GLN B 1 174 ? -6.941 28.234 14.453 1 98.38 174 GLN B CA 1
ATOM 3132 C C . GLN B 1 174 ? -8.234 27.594 13.961 1 98.38 174 GLN B C 1
ATOM 3134 O O . GLN B 1 174 ? -9.312 28.172 14.102 1 98.38 174 GLN B O 1
ATOM 3139 N N . LYS B 1 175 ? -8.117 26.438 13.461 1 98.44 175 LYS B N 1
ATOM 3140 C CA . LYS B 1 175 ? -9.266 25.766 12.852 1 98.44 175 LYS B CA 1
ATOM 3141 C C . LYS B 1 175 ? -9.914 24.781 13.828 1 98.44 175 LYS B C 1
ATOM 3143 O O . LYS B 1 175 ? -10.836 24.047 13.461 1 98.44 175 LYS B O 1
ATOM 3148 N N . LYS B 1 176 ? -9.391 24.719 15.047 1 98.25 176 LYS B N 1
ATOM 3149 C CA . LYS B 1 176 ? -9.922 23.891 16.125 1 98.25 176 LYS B CA 1
ATOM 3150 C C . LYS B 1 176 ? -9.906 22.422 15.75 1 98.25 176 LYS B C 1
ATOM 3152 O O . LYS B 1 176 ? -10.906 21.719 15.914 1 98.25 176 LYS B O 1
ATOM 3157 N N . LEU B 1 177 ? -8.852 22 15.164 1 98.75 177 LEU B N 1
ATOM 3158 C CA . LEU B 1 177 ? -8.641 20.609 14.812 1 98.75 177 LEU B CA 1
ATOM 3159 C C . LEU B 1 177 ? -7.871 19.875 15.906 1 98.75 177 LEU B C 1
ATOM 3161 O O . LEU B 1 177 ? -7.242 20.516 16.75 1 98.75 177 LEU B O 1
ATOM 3165 N N . ILE B 1 178 ? -7.973 18.562 15.898 1 98.81 178 ILE B N 1
ATOM 3166 C CA . ILE B 1 178 ? -7.109 17.75 16.75 1 98.81 178 ILE B CA 1
ATOM 3167 C C . ILE B 1 178 ? -5.699 17.719 16.156 1 98.81 178 ILE B C 1
ATOM 3169 O O . ILE B 1 178 ? -5.512 17.344 15 1 98.81 178 ILE B O 1
ATOM 3173 N N . TRP B 1 179 ? -4.75 18.141 16.922 1 98.81 179 TRP B N 1
ATOM 3174 C CA . TRP B 1 179 ? -3.342 18.094 16.547 1 98.81 179 TRP B CA 1
ATOM 3175 C C . TRP B 1 179 ? -2.623 16.953 17.25 1 98.81 179 TRP B C 1
ATOM 3177 O O . TRP B 1 179 ? -2.711 16.812 18.469 1 98.81 179 TRP B O 1
ATOM 3187 N N . VAL B 1 180 ? -1.961 16.109 16.531 1 98.81 180 VAL B N 1
ATOM 3188 C CA . VAL B 1 180 ? -1.17 15.031 17.109 1 98.81 180 VAL B CA 1
ATOM 3189 C C . VAL B 1 180 ? 0.294 15.188 16.703 1 98.81 180 VAL B C 1
ATOM 3191 O O . VAL B 1 180 ? 0.642 15.031 15.531 1 98.81 180 VAL B O 1
ATOM 3194 N N . ASP B 1 181 ? 1.123 15.477 17.625 1 98.5 181 ASP B N 1
ATOM 3195 C CA . ASP B 1 181 ? 2.561 15.531 17.375 1 98.5 181 ASP B CA 1
ATOM 3196 C C . ASP B 1 181 ? 3.18 14.141 17.438 1 98.5 181 ASP B C 1
ATOM 3198 O O . ASP B 1 181 ? 3.309 13.555 18.516 1 98.5 181 ASP B O 1
ATOM 3202 N N . LEU B 1 182 ? 3.648 13.688 16.344 1 98.62 182 LEU B N 1
ATOM 3203 C CA . LEU B 1 182 ? 4.195 12.336 16.234 1 98.62 182 LEU B CA 1
ATOM 3204 C C . LEU B 1 182 ? 5.66 12.312 16.656 1 98.62 182 LEU B C 1
ATOM 3206 O O . LEU B 1 182 ? 6.195 11.258 17 1 98.62 182 LEU B O 1
ATOM 3210 N N . ASN B 1 183 ? 6.238 13.445 16.641 1 97.75 183 ASN B N 1
ATOM 3211 C CA . ASN B 1 183 ? 7.691 13.508 16.719 1 97.75 183 ASN B CA 1
ATOM 3212 C C . ASN B 1 183 ? 8.18 13.328 18.156 1 97.75 183 ASN B C 1
ATOM 3214 O O . ASN B 1 183 ? 9.305 12.898 18.391 1 97.75 183 ASN B O 1
ATOM 3218 N N . ASP B 1 184 ? 7.285 13.609 19.078 1 96.25 184 ASP B N 1
ATOM 3219 C CA . ASP B 1 184 ? 7.699 13.398 20.453 1 96.25 184 ASP B CA 1
ATOM 3220 C C . ASP B 1 184 ? 8.148 11.961 20.688 1 96.25 184 ASP B C 1
ATOM 3222 O O . ASP B 1 184 ? 9.055 11.703 21.484 1 96.25 184 ASP B O 1
ATOM 3226 N N . SER B 1 185 ? 7.566 11.031 19.984 1 98 185 SER B N 1
ATOM 3227 C CA . SER B 1 185 ? 7.867 9.617 20.172 1 98 185 SER B CA 1
ATOM 3228 C C . SER B 1 185 ? 8.742 9.086 19.047 1 98 185 SER B C 1
ATOM 3230 O O . SER B 1 185 ? 9.68 8.32 19.281 1 98 185 SER B O 1
ATOM 3232 N N . LEU B 1 186 ? 8.609 9.531 17.844 1 98.06 186 LEU B N 1
ATOM 3233 C CA . LEU B 1 186 ? 9.312 8.984 16.688 1 98.06 186 LEU B CA 1
ATOM 3234 C C . LEU B 1 186 ? 10.68 9.641 16.531 1 98.06 186 LEU B C 1
ATOM 3236 O O . LEU B 1 186 ? 11.609 9.016 16.016 1 98.06 186 LEU B O 1
ATOM 3240 N N . ALA B 1 187 ? 10.719 10.906 16.969 1 96.38 187 ALA B N 1
ATOM 3241 C CA . ALA B 1 187 ? 11.906 11.719 16.734 1 96.38 187 ALA B CA 1
ATOM 3242 C C . ALA B 1 187 ? 12.164 12.664 17.906 1 96.38 187 ALA B C 1
ATOM 3244 O O . ALA B 1 187 ? 12.32 13.875 17.719 1 96.38 187 ALA B O 1
ATOM 3245 N N . PRO B 1 188 ? 12.43 12.156 19.047 1 93.69 188 PRO B N 1
ATOM 3246 C CA . PRO B 1 188 ? 12.523 13 20.234 1 93.69 188 PRO B CA 1
ATOM 3247 C C . PRO B 1 188 ? 13.711 13.961 20.188 1 93.69 188 PRO B C 1
ATOM 3249 O O . PRO B 1 188 ? 13.711 14.984 20.875 1 93.69 188 PRO B O 1
ATOM 3252 N N . ARG B 1 189 ? 14.695 13.75 19.344 1 90.94 189 ARG B N 1
ATOM 3253 C CA . ARG B 1 189 ? 15.883 14.602 19.266 1 90.94 189 ARG B CA 1
ATOM 3254 C C . ARG B 1 189 ? 15.828 15.508 18.047 1 90.94 189 ARG B C 1
ATOM 3256 O O . ARG B 1 189 ? 16.844 16.109 17.672 1 90.94 189 ARG B O 1
ATOM 3263 N N . GLY B 1 190 ? 14.734 15.453 17.375 1 91.81 190 GLY B N 1
ATOM 3264 C CA . GLY B 1 190 ? 14.578 16.328 16.219 1 91.81 190 GLY B CA 1
ATOM 3265 C C . GLY B 1 190 ? 15 15.664 14.922 1 91.81 190 GLY B C 1
ATOM 3266 O O . GLY B 1 190 ? 15.234 16.344 13.922 1 91.81 190 GLY B O 1
ATOM 3267 N N . TYR B 1 191 ? 15.281 14.422 15.031 1 93.31 191 TYR B N 1
ATOM 3268 C CA . TYR B 1 191 ? 15.484 13.594 13.852 1 93.31 191 TYR B CA 1
ATOM 3269 C C . TYR B 1 191 ? 14.852 12.211 14.039 1 93.31 191 TYR B C 1
ATOM 3271 O O . TYR B 1 191 ? 14.719 11.734 15.172 1 93.31 191 TYR B O 1
ATOM 3279 N N . LEU B 1 192 ? 14.453 11.633 12.93 1 96.12 192 LEU B N 1
ATOM 3280 C CA . LEU B 1 192 ? 13.828 10.32 13.016 1 96.12 192 LEU B CA 1
ATOM 3281 C C . LEU B 1 192 ? 14.789 9.289 13.602 1 96.12 192 LEU B C 1
ATOM 3283 O O . LEU B 1 192 ? 15.883 9.086 13.07 1 96.12 192 LEU B O 1
ATOM 3287 N N . ASP B 1 193 ? 14.352 8.68 14.688 1 95.38 193 ASP B N 1
ATOM 3288 C CA . ASP B 1 193 ? 15.195 7.699 15.375 1 95.38 193 ASP B CA 1
ATOM 3289 C C . ASP B 1 193 ? 15.469 6.492 14.477 1 95.38 193 ASP B C 1
ATOM 3291 O O . ASP B 1 193 ? 14.57 5.996 13.805 1 95.38 193 ASP B O 1
ATOM 3295 N N . SER B 1 194 ? 16.734 6 14.484 1 95.38 194 SER B N 1
ATOM 3296 C CA . SER B 1 194 ? 17.125 4.879 13.633 1 95.38 194 SER B CA 1
ATOM 3297 C C . SER B 1 194 ? 16.391 3.602 14.031 1 95.38 194 SER B C 1
ATOM 3299 O O . SER B 1 194 ? 16.312 2.654 13.242 1 95.38 194 SER B O 1
ATOM 3301 N N . ARG B 1 195 ? 15.797 3.539 15.227 1 97.56 195 ARG B N 1
ATOM 3302 C CA . ARG B 1 195 ? 15.016 2.393 15.672 1 97.56 195 ARG B CA 1
ATOM 3303 C C . ARG B 1 195 ? 13.664 2.338 14.953 1 97.56 195 ARG B C 1
ATOM 3305 O O . ARG B 1 195 ? 13 1.301 14.945 1 97.56 195 ARG B O 1
ATOM 3312 N N . HIS B 1 196 ? 13.25 3.449 14.32 1 98.38 196 HIS B N 1
ATOM 3313 C CA . HIS B 1 196 ? 11.914 3.562 13.75 1 98.38 196 HIS B CA 1
ATOM 3314 C C . HIS B 1 196 ? 11.977 3.625 12.227 1 98.38 196 HIS B C 1
ATOM 3316 O O . HIS B 1 196 ? 10.953 3.828 11.57 1 98.38 196 HIS B O 1
ATOM 3322 N N . SER B 1 197 ? 13.172 3.486 11.688 1 97.62 197 SER B N 1
ATOM 3323 C CA . SER B 1 197 ? 13.383 3.627 10.25 1 97.62 197 SER B CA 1
ATOM 3324 C C . SER B 1 197 ? 14.656 2.918 9.805 1 97.62 197 SER B C 1
ATOM 3326 O O . SER B 1 197 ? 15.602 2.781 10.578 1 97.62 197 SER B O 1
ATOM 3328 N N . ASN B 1 198 ? 14.633 2.492 8.547 1 96.56 198 ASN B N 1
ATOM 3329 C CA . ASN B 1 198 ? 15.859 1.898 8.023 1 96.56 198 ASN B CA 1
ATOM 3330 C C . ASN B 1 198 ? 16.5 2.777 6.953 1 96.56 198 ASN B C 1
ATOM 3332 O O . ASN B 1 198 ? 17.562 2.449 6.43 1 96.56 198 ASN B O 1
ATOM 3336 N N . ASP B 1 199 ? 15.828 3.852 6.617 1 95.75 199 ASP B N 1
ATOM 3337 C CA . ASP B 1 199 ? 16.406 4.719 5.594 1 95.75 199 ASP B CA 1
ATOM 3338 C C . ASP B 1 199 ? 16.375 6.184 6.031 1 95.75 199 ASP B C 1
ATOM 3340 O O . ASP B 1 199 ? 16.688 7.078 5.246 1 95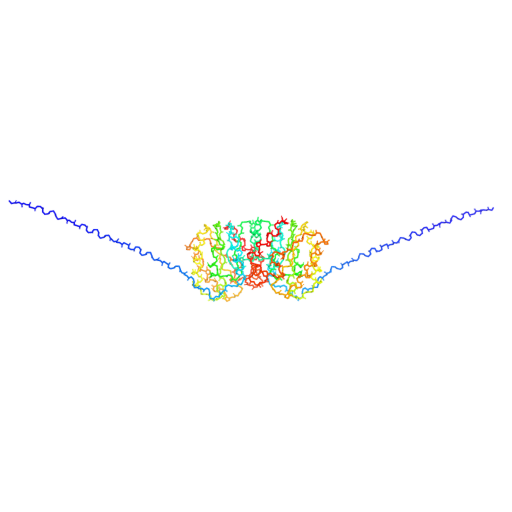.75 199 ASP B O 1
ATOM 3344 N N . GLY B 1 200 ? 15.859 6.434 7.258 1 95.12 200 GLY B N 1
ATOM 3345 C CA . GLY B 1 200 ? 15.844 7.781 7.809 1 95.12 200 GLY B CA 1
ATOM 3346 C C . GLY B 1 200 ? 14.656 8.609 7.332 1 95.12 200 GLY B C 1
ATOM 3347 O O . GLY B 1 200 ? 14.57 9.797 7.629 1 95.12 200 GLY B O 1
ATOM 3348 N N . LEU B 1 201 ? 13.766 8 6.586 1 95.75 201 LEU B N 1
ATOM 3349 C CA . LEU B 1 201 ? 12.641 8.742 6.031 1 95.75 201 LEU B CA 1
ATOM 3350 C C . LEU B 1 201 ? 11.336 7.977 6.25 1 95.75 201 LEU B C 1
ATOM 3352 O O . LEU B 1 201 ? 10.367 8.531 6.789 1 95.75 201 LEU B O 1
ATOM 3356 N N . HIS B 1 202 ? 11.281 6.711 5.836 1 97.75 202 HIS B N 1
ATOM 3357 C CA . HIS B 1 202 ? 10.102 5.871 5.988 1 97.75 202 HIS B CA 1
ATOM 3358 C C . HIS B 1 202 ? 10.117 5.133 7.324 1 97.75 202 HIS B C 1
ATOM 3360 O O . HIS B 1 202 ? 11.172 4.988 7.945 1 97.75 202 HIS B O 1
ATOM 3366 N N . LEU B 1 203 ? 8.953 4.707 7.781 1 98.69 203 LEU B N 1
ATOM 3367 C CA . LEU B 1 203 ? 8.844 4.039 9.07 1 98.69 203 LEU B CA 1
ATOM 3368 C C . LEU B 1 203 ? 8.914 2.525 8.906 1 98.69 203 LEU B C 1
ATOM 3370 O O . LEU B 1 203 ? 8.445 1.979 7.91 1 98.69 203 LEU B O 1
ATOM 3374 N N . ASN B 1 204 ? 9.539 1.881 9.883 1 98.5 204 ASN B N 1
ATOM 3375 C CA . ASN B 1 204 ? 9.492 0.426 9.984 1 98.5 204 ASN B CA 1
ATOM 3376 C C . ASN B 1 204 ? 8.391 -0.038 10.93 1 98.5 204 ASN B C 1
ATOM 3378 O O . ASN B 1 204 ? 7.52 0.749 11.305 1 98.5 204 ASN B O 1
ATOM 3382 N N . GLY B 1 205 ? 8.352 -1.295 11.242 1 98.75 205 GLY B N 1
ATOM 3383 C CA . GLY B 1 205 ? 7.312 -1.849 12.094 1 98.75 205 GLY B CA 1
ATOM 3384 C C . GLY B 1 205 ? 7.176 -1.117 13.414 1 98.75 205 GLY B C 1
ATOM 3385 O O . GLY B 1 205 ? 6.07 -0.743 13.812 1 98.75 205 GLY B O 1
ATOM 3386 N N . ARG B 1 206 ? 8.273 -0.903 14.055 1 98.62 206 ARG B N 1
ATOM 3387 C CA . ARG B 1 206 ? 8.25 -0.196 15.336 1 98.62 206 ARG B CA 1
ATOM 3388 C C . ARG B 1 206 ? 7.719 1.224 15.164 1 98.62 206 ARG B C 1
ATOM 3390 O O . ARG B 1 206 ? 6.965 1.714 16 1 98.62 206 ARG B O 1
ATOM 3397 N N . GLY B 1 207 ? 8.148 1.867 14.133 1 98.81 207 GLY B N 1
ATOM 3398 C CA . GLY B 1 207 ? 7.637 3.197 13.844 1 98.81 207 GLY B CA 1
ATOM 3399 C C . GLY B 1 207 ? 6.129 3.232 13.695 1 98.81 207 GLY B C 1
ATOM 3400 O O . GLY B 1 207 ? 5.461 4.098 14.266 1 98.81 207 GLY B O 1
ATOM 3401 N N . TYR B 1 208 ? 5.574 2.279 13.008 1 98.81 208 TYR B N 1
ATOM 3402 C CA . TYR B 1 208 ? 4.133 2.262 12.789 1 98.81 208 TYR B CA 1
ATOM 3403 C C . TYR B 1 208 ? 3.393 1.836 14.047 1 98.81 208 TYR B C 1
ATOM 3405 O O . TYR B 1 208 ? 2.27 2.279 14.297 1 98.81 208 TYR B O 1
ATOM 3413 N N . GLN B 1 209 ? 4.035 1.028 14.828 1 98.75 209 GLN B N 1
ATOM 3414 C CA . GLN B 1 209 ? 3.459 0.711 16.141 1 98.75 209 GLN B CA 1
ATOM 3415 C C . GLN B 1 209 ? 3.279 1.971 16.969 1 98.75 209 GLN B C 1
ATOM 3417 O O . GLN B 1 209 ? 2.219 2.182 17.562 1 98.75 209 GLN B O 1
ATOM 3422 N N . ILE B 1 210 ? 4.266 2.789 17.016 1 98.75 210 ILE B N 1
ATOM 3423 C CA . ILE B 1 210 ? 4.215 4.047 17.75 1 98.75 210 ILE B CA 1
ATOM 3424 C C . ILE B 1 210 ? 3.18 4.973 17.109 1 98.75 210 ILE B C 1
ATOM 3426 O O . ILE B 1 210 ? 2.322 5.523 17.812 1 98.75 210 ILE B O 1
ATOM 3430 N N . PHE B 1 211 ? 3.207 5.16 15.836 1 98.88 211 PHE B N 1
ATOM 3431 C CA . PHE B 1 211 ? 2.289 6.027 15.102 1 98.88 211 PHE B CA 1
ATOM 3432 C C . PHE B 1 211 ? 0.841 5.645 15.383 1 98.88 211 PHE B C 1
ATOM 3434 O O . PHE B 1 211 ? 0.029 6.496 15.75 1 98.88 211 PHE B O 1
ATOM 3441 N N . SER B 1 212 ? 0.579 4.336 15.266 1 98.69 212 SER B N 1
ATOM 3442 C CA . SER B 1 212 ? -0.787 3.869 15.477 1 98.69 212 SER B CA 1
ATOM 3443 C C . SER B 1 212 ? -1.218 4.062 16.922 1 98.69 212 SER B C 1
ATOM 3445 O O . SER B 1 212 ? -2.375 4.387 17.203 1 98.69 212 SER B O 1
ATOM 3447 N N . SER B 1 213 ? -0.284 3.873 17.828 1 98.56 213 SER B N 1
ATOM 3448 C CA . SER B 1 213 ? -0.594 4.059 19.25 1 98.56 213 SER B CA 1
ATOM 3449 C C . SER B 1 213 ? -0.954 5.512 19.547 1 98.56 213 SER B C 1
ATOM 3451 O O . SER B 1 213 ? -1.88 5.781 20.312 1 98.56 213 SER B O 1
ATOM 3453 N N . LEU B 1 214 ? -0.291 6.414 18.938 1 98.5 214 LEU B N 1
ATOM 3454 C CA . LEU B 1 214 ? -0.527 7.836 19.172 1 98.5 214 LEU B CA 1
ATOM 3455 C C . LEU B 1 214 ? -1.873 8.258 18.594 1 98.5 214 LEU B C 1
ATOM 3457 O O . LEU B 1 214 ? -2.516 9.172 19.109 1 98.5 214 LEU B O 1
ATOM 3461 N N . LEU B 1 215 ? -2.33 7.57 17.562 1 98.56 215 LEU B N 1
ATOM 3462 C CA . LEU B 1 215 ? -3.582 7.922 16.891 1 98.56 215 LEU B CA 1
ATOM 3463 C C . LEU B 1 215 ? -4.777 7.359 17.656 1 98.56 215 LEU B C 1
ATOM 3465 O O . LEU B 1 215 ? -5.875 7.914 17.594 1 98.56 215 LEU B O 1
ATOM 3469 N N . ARG B 1 216 ? -4.641 6.238 18.344 1 97.69 216 ARG B N 1
ATOM 3470 C CA . ARG B 1 216 ? -5.73 5.445 18.906 1 97.69 216 ARG B CA 1
ATOM 3471 C C . ARG B 1 216 ? -6.629 6.293 19.797 1 97.69 216 ARG B C 1
ATOM 3473 O O . ARG B 1 216 ? -7.855 6.176 19.734 1 97.69 216 ARG B O 1
ATOM 3480 N N . LYS B 1 217 ? -6.039 7.195 20.531 1 94.81 217 LYS B N 1
ATOM 3481 C CA . LYS B 1 217 ? -6.812 7.961 21.5 1 94.81 217 LYS B CA 1
ATOM 3482 C C . LYS B 1 217 ? -7.715 8.977 20.812 1 94.81 217 LYS B C 1
ATOM 3484 O O . LYS B 1 217 ? -8.617 9.539 21.438 1 94.81 217 LYS B O 1
ATOM 3489 N N . HIS B 1 218 ? -7.512 9.164 19.547 1 97.5 218 HIS B N 1
ATOM 3490 C CA . HIS B 1 218 ? -8.242 10.203 18.844 1 97.5 218 HIS B CA 1
ATOM 3491 C C . HIS B 1 218 ? -9.203 9.602 17.828 1 97.5 218 HIS B C 1
ATOM 3493 O O . HIS B 1 218 ? -9.891 10.328 17.109 1 97.5 218 HIS B O 1
ATOM 3499 N N . LEU B 1 219 ? -9.266 8.289 17.719 1 97.19 219 LEU B N 1
ATOM 3500 C CA . LEU B 1 219 ? -10.047 7.629 16.688 1 97.19 219 LEU B CA 1
ATOM 3501 C C . LEU B 1 219 ? -11.289 6.965 17.266 1 97.19 219 LEU B C 1
ATOM 3503 O O . LEU B 1 219 ? -11.289 6.566 18.438 1 97.19 219 LEU B O 1
#

Solvent-accessible surface area (backbone atoms only — not comparable to full-atom values): 24686 Å² total; per-residue (Å²): 137,87,82,79,79,77,79,77,76,78,76,77,76,75,75,73,76,74,74,74,74,71,72,74,70,69,63,75,76,68,69,73,74,70,94,63,80,78,54,70,68,46,52,29,53,52,36,33,33,48,66,66,60,61,53,38,42,34,33,36,38,26,15,41,76,44,42,73,51,61,56,45,69,72,64,71,45,72,46,64,30,80,52,24,32,65,78,35,29,55,69,60,46,57,75,42,41,69,47,61,54,54,46,72,22,63,31,36,38,40,38,61,46,60,47,32,53,74,70,65,53,51,66,68,58,51,52,53,44,45,52,54,45,52,58,54,47,55,77,35,22,92,34,48,40,40,39,43,54,66,45,32,47,48,70,83,47,28,63,58,48,51,54,46,36,53,53,52,49,50,50,27,58,76,68,69,42,48,71,45,73,53,33,71,75,50,16,71,83,57,27,28,38,70,85,25,18,88,76,32,67,53,61,21,23,61,29,48,52,52,54,42,58,70,46,53,84,78,106,138,87,82,79,80,79,78,79,77,77,78,78,76,77,75,73,77,75,74,74,75,72,72,73,73,70,65,74,77,69,70,72,76,69,94,61,79,78,54,70,68,46,53,29,52,51,37,32,33,48,65,67,62,60,53,38,41,33,32,37,39,27,16,41,76,44,42,72,51,62,56,44,69,72,64,70,45,71,48,64,30,80,52,24,31,64,79,37,28,54,68,60,46,55,75,40,40,68,46,65,55,55,44,71,22,62,32,34,38,41,39,61,45,60,48,32,53,74,70,64,52,51,67,68,59,52,51,53,45,45,52,53,43,50,57,55,46,56,76,36,20,92,34,48,40,42,39,40,54,68,47,33,46,50,68,82,50,31,63,58,48,52,54,47,36,52,51,51,50,50,50,28,56,75,68,68,43,50,70,45,71,53,32,72,77,51,15,71,83,56,26,27,37,70,84,25,20,89,76,34,67,53,60,22,24,59,29,47,52,51,54,42,58,70,45,52,85,77,106

Radius of gyration: 32.08 Å; Cα contacts (8 Å, |Δi|>4): 709; chains: 2; bounding box: 79×189×48 Å

Foldseek 3Di:
DPPPPPPPPPPPPPPPPPPPPPPPPPPPPPPPPDPDDDDPQLVVLLVVLQVVLAAFQEEEEEACQQQVDPQCVLLVHDRYHRSYYHLDALVSCLVSVCSRLVAAHAEYEYEHDLSCVVVPHDLVVRLVSVLVVVVVNVVRYVAYEYEAHEAFQDPVCQVVSVVSRVSSVVSCVVVVHHYFYLCVPQPVPSFGDCVQDVHRHHGDPVVVNSVSVSCNVRD/DPPPPPPPPPPPPPPPPPPPPPPPPPPPPPPPPDPDDDDPQLVVLLVVLQVVLAAFQEEEEEACQQVVDPQCVLLVHDRYHRSYYHLDALVSCLVSVCSRLVAAHAEYEYEYDLSCVVVPHDLVVRLVSVLVVVVVNVVRYVAYEYEAHEAFQDPVCQVVSVVSRVSSVVSCVVVVHHYFYLCVPQPVPSFGDCVQDVHRHHGDPVVVNSVSVSCNVRD

Organism: NCBI:txid1960156

Sequence (438 aa):
MNSTTRIALLSFCCGGLLFSLGARFVAPFLAPPPRTAPPLHWERKVDQFQTLGRNRKLVFLGDSRIEEALWPEWLQRNDISNRGINGDNTLWLFARLPVSVSMEADVIVLQLGINDLMRGDSELEIVARMSQILDYLRRKSPKIVFTSVIYAASSQSQLKVTALNRDFRALAEQKKLIWVDLNDSLAPRGYLDSRHSNDGLHLNGRGYQIFSSLLRKHLMNSTTRIALLSFCCGGLLFSLGARFVAPFLAPPPRTAPPLHWERKVDQFQTLGRNRKLVFLGDSRIEEALWPEWLQRNDISNRGINGDNTLWLFARLPVSVSMEADVIVLQLGINDLMRGDSELEIVARMSQILDYLRRKSPKIVFTSVIYAASSQSQLKVTALNRDFRALAEQKKLIWVDLNDSLAPRGYLDSRHSNDGLHLNGRGYQIFSSLLRKHL